Protein AF-A0A534PJV2-F1 (afdb_monomer)

Nearest PDB structures (foldseek):
  7kdt-assembly1_A  TM=3.877E-01  e=5.027E-05  Homo sapiens
  7dhg-assembly1_C  TM=4.113E-01  e=2.286E-04  Homo sapiens
  4wnd-assembly1_A  TM=5.086E-01  e=7.412E-03  Homo sapiens
  5zyq-assembly1_A  TM=5.079E-01  e=8.044E-03  Homo sapiens
  4hnw-assembly1_A  TM=2.567E-01  e=1.249E-01  Saccharomyces cerevisiae S288C

Foldseek 3Di:
DAAEEEFEFPVCVVQSVLLCVLLPVSHYDDCVVQDDPPDPSVVSLLVRLVVYAEYEYEDDPRLVVDPVSVSSVVSNVVCCVPPVRHAYEYEYADPDDDPPVNVPHHYDDCVVGSVRVNVVVVVCRVPSVDPDVVNVVLLQVLDFPPVVLLVVLLVLQQDLFAQEAEEEFAPQLCLVVNVVNSCVPPVVQADELEDECVVPQDLCSRVVSLCVSLVHDDDPCCVVVVPSLCCCVPPRVVSADDPHYAYEYEALQSNADPVSAHDPSVLSVLCVLQVDRDSGHHHYYYYHHADRDHDPVSVRHYHYDYRAFADLVSLLVSLQSLLCVLPVPDGDDPVLSSLQSVLCQRRSVLSVLLSVVCSVPNSVVCSVCVPVSLVVLLVSLVVLCVVLVDDPLLLLVLLLLLLDPAADAPCCCVPQLVRDPVSVVVVVRSSQWGPPHPHTHGRNSNSVVSCVPSDDPVSNLVSLVSQLVSLLVVLVVDDPPDPVNVVSLLSNLLSCLLNLNVVSNVVSDLPSLVSLLVSLVNCVVSVVLVSLQVSLVVNCVVCPVNHDLSSLLSNLLSLLPDLPDPPSLVVSLVSLVVSCVVPVLDLSSLQSNLSSCVSVVVLVVSLVSLVSSCVSDDQLQLRSLLSNLLSCVVVVVLVSSCVSLVSSCVSPVQPLSSLQSVLSSCVSVVNNVVNVVSNVVSVVSD

Solvent-accessible surface area (backbone atoms only — not comparable to full-atom values): 36577 Å² total; per-residue (Å²): 121,43,41,35,26,58,42,56,29,83,91,48,44,76,57,52,50,53,21,40,58,73,63,32,65,74,32,46,45,40,67,95,79,69,71,61,96,90,61,64,62,66,63,55,49,53,51,48,61,69,63,27,46,32,39,36,36,46,43,30,67,60,22,76,70,31,69,66,39,49,50,56,51,49,50,54,50,49,45,30,75,74,69,61,71,45,46,63,35,39,30,41,63,56,90,54,85,66,59,78,76,61,70,74,43,56,70,43,70,42,80,70,41,44,72,54,50,33,53,55,54,52,49,57,60,79,42,77,79,58,72,44,76,63,48,53,55,58,52,58,81,56,66,57,88,50,59,71,61,39,50,48,56,53,47,31,29,66,25,87,63,19,20,24,37,36,36,35,28,54,83,56,53,44,57,72,56,47,58,53,49,34,32,64,75,75,40,60,73,44,43,76,49,71,41,56,28,83,82,39,57,45,70,70,48,50,55,49,42,51,26,59,77,68,75,46,88,81,57,69,65,41,76,72,70,64,47,56,67,59,47,38,67,73,52,49,57,77,68,55,48,83,85,40,38,25,40,31,34,40,39,52,49,60,50,35,45,100,86,59,42,66,43,67,73,58,51,49,53,52,48,63,57,52,65,65,87,59,77,57,29,48,35,36,38,39,27,26,67,51,74,74,72,60,58,71,79,54,49,69,23,41,48,78,47,66,46,40,62,44,57,53,71,44,42,30,51,44,39,53,51,54,36,47,76,74,35,80,89,56,80,79,52,69,71,59,35,52,58,48,24,62,79,35,40,25,35,55,46,47,44,52,51,40,39,57,46,20,72,75,68,36,57,74,50,39,66,78,53,43,59,76,50,48,46,57,52,48,56,52,49,52,52,50,54,60,74,64,59,69,51,75,71,45,47,54,52,51,37,36,37,38,69,47,89,64,56,40,46,72,65,49,36,39,73,63,59,74,40,58,66,69,52,51,61,52,40,69,60,65,50,56,44,23,76,70,46,86,40,54,29,44,27,65,74,45,23,67,54,42,43,71,72,68,55,45,66,68,55,48,29,51,34,25,37,50,52,10,53,40,27,46,53,54,24,76,70,39,60,84,88,40,72,67,23,58,53,29,40,49,50,12,33,25,22,16,45,44,37,61,37,51,77,68,23,62,74,69,55,87,82,50,57,68,39,52,40,52,20,40,52,51,25,52,74,61,67,36,34,69,51,29,38,56,52,32,57,48,49,44,64,75,43,50,90,72,43,57,70,64,46,51,47,53,25,21,48,30,26,35,65,48,86,89,36,74,64,37,31,52,51,14,47,56,40,31,52,55,47,38,74,75,43,75,74,44,31,66,49,28,40,52,39,13,56,28,29,43,76,72,67,38,50,72,62,14,46,54,28,21,52,53,14,45,76,54,42,62,96,64,61,32,64,35,36,33,52,46,13,52,54,29,48,75,71,66,38,55,74,70,13,48,57,29,25,50,54,17,28,76,59,37,74,63,41,61,69,40,42,51,53,40,27,50,51,29,45,78,71,66,39,51,69,58,21,50,50,50,46,50,54,34,61,68,65,104

Secondary structure (DSSP, 8-state):
---EEEE--GGGHHHHHHHHHHH-GGGEE-HHHHPPTTS-HHHHHHHHHHH-SEEEEEE-HHHHT-HHHHHHHHHHHHHHHHT---EEEEEE-SSPPPPTTTTTSEEEEGGG-HHHHHHHHHHHHHTTT---HHHHHHHHTT--S-HHHHHHHHHHHT-SS-SEEEEEESTTSSHHHHHHHHHHHT-TTPEEEEEETTT--SHHHHHHHHHHHTT----HHHHHH--HHHHIIIIIHHHS-TTTEEEEEETGGGGS-TTSPPPHHHHHHHHHHHT---SS---EEEE-SS-----HHHHTTEEEEEE-PPPHHHHHHHHHHHHHHH-TT-PPPHHHHHHHHHHHTT-HHHHHHHHHHHHHH-HHHHHH--HHHHHHHHHHHHHHHHHH---HHHHHHHHHHHH-SS-B-HHHHHHTS---HHHHHHHHTTT-B-TTSSSB-B-HHHHHHHHHHH--HHHHHHHHHHHHHHHHHHHHHS-TTSHHHHHHHHHHHHHHHHTT-HHHHHTT-TT-HHHHHHHHHHHHHTT-HHHHHHHHHHHHHHHGGGS-HHHHHHHHHHHHH-SS-HHHHHHHHHHHHHHHHH-TT-HHHHHHHHHHHHHTT-HHHHHHHHHHHHHHS-TT--HHHHHHHHHHHHTT-HHHHHHHHHHHHHH-TT-HHHHHHHHHHHHHTT-HHHHHHHHHHHHHT-

Radius of gyration: 32.18 Å; Cα contacts (8 Å, |Δi|>4): 981; chains: 1; bounding box: 74×55×90 Å

Mean predicted aligned error: 15.93 Å

pLDDT: mean 83.26, std 11.65, range [31.38, 96.25]

Structure (mmCIF, N/CA/C/O backbone):
data_AF-A0A534PJV2-F1
#
_entry.id   AF-A0A534PJV2-F1
#
loop_
_atom_site.group_PDB
_atom_site.id
_atom_site.type_symbol
_atom_site.label_atom_id
_atom_site.label_alt_id
_atom_site.label_comp_id
_atom_site.label_asym_id
_atom_site.label_entity_id
_atom_site.label_seq_id
_atom_site.pdbx_PDB_ins_code
_atom_site.Cartn_x
_atom_site.Cartn_y
_atom_site.Cartn_z
_atom_site.occupancy
_atom_site.B_iso_or_equiv
_atom_site.auth_seq_id
_atom_site.auth_comp_id
_atom_site.auth_asym_id
_atom_site.auth_atom_id
_atom_site.pdbx_PDB_model_num
ATOM 1 N N . MET A 1 1 ? -17.372 -4.071 -41.770 1.00 61.38 1 MET A N 1
ATOM 2 C CA . MET A 1 1 ? -18.146 -3.404 -40.702 1.00 61.38 1 MET A CA 1
ATOM 3 C C . MET A 1 1 ? -17.750 -1.943 -40.733 1.00 61.38 1 MET A C 1
ATOM 5 O O . MET A 1 1 ? -16.566 -1.686 -40.922 1.00 61.38 1 MET A O 1
ATOM 9 N N . LYS A 1 2 ? -18.709 -1.020 -40.642 1.00 81.25 2 LYS A N 1
ATOM 10 C CA . LYS A 1 2 ? -18.419 0.414 -40.734 1.00 81.25 2 LYS A CA 1
ATOM 11 C C . LYS A 1 2 ? -17.615 0.874 -39.526 1.00 81.25 2 LYS A C 1
ATOM 13 O O . LYS A 1 2 ? -17.836 0.403 -38.414 1.00 81.25 2 LYS A O 1
ATOM 18 N N . THR A 1 3 ? -16.677 1.776 -39.766 1.00 84.00 3 THR A N 1
ATOM 19 C CA . THR A 1 3 ? -15.704 2.223 -38.767 1.00 84.00 3 THR A CA 1
ATOM 20 C C . THR A 1 3 ? -15.980 3.654 -38.327 1.00 84.00 3 THR A C 1
ATOM 22 O O . THR A 1 3 ? -15.858 3.952 -37.136 1.00 84.00 3 THR A O 1
ATOM 25 N N . PHE A 1 4 ? -16.377 4.511 -39.271 1.00 90.81 4 PHE A N 1
ATOM 26 C CA . PHE A 1 4 ? -16.576 5.940 -39.066 1.00 90.81 4 PHE A CA 1
ATOM 27 C C . PHE A 1 4 ? -18.051 6.306 -39.193 1.00 90.81 4 PHE A C 1
ATOM 29 O O . PHE A 1 4 ? -18.684 5.940 -40.180 1.00 90.81 4 PHE A O 1
ATOM 36 N N . PHE A 1 5 ? -18.575 7.069 -38.242 1.00 93.75 5 PHE A N 1
ATOM 37 C CA . PHE A 1 5 ? -19.817 7.821 -38.401 1.00 93.75 5 PHE A CA 1
ATOM 38 C C . PHE A 1 5 ? -19.461 9.267 -38.702 1.00 93.75 5 PHE A C 1
ATOM 40 O O . PHE A 1 5 ? -18.677 9.863 -37.963 1.00 93.75 5 PHE A O 1
ATOM 47 N N . ILE A 1 6 ? -19.992 9.811 -39.792 1.00 92.81 6 ILE A N 1
ATOM 48 C CA . ILE A 1 6 ? -19.658 11.151 -40.263 1.00 92.81 6 ILE A CA 1
ATOM 49 C C . ILE A 1 6 ? -20.857 12.069 -40.042 1.00 92.81 6 ILE A C 1
ATOM 51 O O . ILE A 1 6 ? -21.883 11.911 -40.693 1.00 92.81 6 ILE A O 1
ATOM 55 N N . SER A 1 7 ? -20.689 13.025 -39.129 1.00 92.81 7 SER A N 1
ATOM 56 C CA . SER A 1 7 ? -21.668 14.060 -38.805 1.00 92.81 7 SER A CA 1
ATOM 57 C C . SER A 1 7 ? -21.226 15.410 -39.372 1.00 92.81 7 SER A C 1
ATOM 59 O O . SER A 1 7 ? -20.096 15.868 -39.143 1.00 92.81 7 SER A O 1
ATOM 61 N N . HIS A 1 8 ? -22.104 16.062 -40.131 1.00 91.06 8 HIS A N 1
ATOM 62 C CA . HIS A 1 8 ? -21.821 17.329 -40.808 1.00 91.06 8 HIS A CA 1
ATOM 63 C C . HIS A 1 8 ? -23.102 18.097 -41.154 1.00 91.06 8 HIS A C 1
ATOM 65 O O . HIS A 1 8 ? -24.208 17.567 -41.154 1.00 91.06 8 HIS A O 1
ATOM 71 N N . SER A 1 9 ? -22.954 19.381 -41.487 1.00 88.81 9 SER A N 1
ATOM 72 C CA . SER A 1 9 ? -24.036 20.145 -42.116 1.00 88.81 9 SER A CA 1
ATOM 73 C C . SER A 1 9 ? -24.098 19.854 -43.613 1.00 88.81 9 SER A C 1
ATOM 75 O O . SER A 1 9 ? -23.059 19.790 -44.270 1.00 88.81 9 SER A O 1
ATOM 77 N N . SER A 1 10 ? -25.301 19.815 -44.194 1.00 80.94 10 SER A N 1
ATOM 78 C CA . SER A 1 10 ? -25.513 19.643 -45.641 1.00 80.94 10 SER A CA 1
ATOM 79 C C . SER A 1 10 ? -24.775 20.677 -46.508 1.00 80.94 10 SER A C 1
ATOM 81 O O . SER A 1 10 ? -24.438 20.414 -47.663 1.00 80.94 10 SER A O 1
ATOM 83 N N . ARG A 1 11 ? -24.439 21.848 -45.945 1.00 81.69 11 ARG A N 1
ATOM 84 C CA . ARG A 1 11 ? -23.603 22.878 -46.592 1.00 81.69 11 ARG A CA 1
ATOM 85 C C . ARG A 1 11 ? -22.142 22.458 -46.776 1.00 81.69 11 ARG A C 1
ATOM 87 O O . ARG A 1 11 ? -21.439 23.047 -47.591 1.00 81.69 11 ARG A O 1
ATOM 94 N N . ASN A 1 12 ? -21.683 21.437 -46.057 1.00 84.25 12 ASN A N 1
ATOM 95 C CA . ASN A 1 12 ? -20.322 20.907 -46.123 1.00 84.25 12 ASN A CA 1
ATOM 96 C C . ASN A 1 12 ? -20.215 19.624 -46.974 1.00 84.25 12 ASN A C 1
ATOM 98 O O . ASN A 1 12 ? -19.116 19.083 -47.108 1.00 84.25 12 ASN A O 1
ATOM 102 N N . ASN A 1 13 ? -21.312 19.188 -47.613 1.00 80.56 13 ASN A N 1
ATOM 103 C CA . ASN A 1 13 ? -21.387 17.965 -48.423 1.00 80.56 13 ASN A CA 1
ATOM 104 C C . ASN A 1 13 ? -20.223 17.767 -49.414 1.00 80.56 13 ASN A C 1
ATOM 106 O O . ASN A 1 13 ? -19.672 16.671 -49.422 1.00 80.56 13 ASN A O 1
ATOM 110 N N . PRO A 1 14 ? -19.788 18.765 -50.215 1.00 86.88 14 PRO A N 1
ATOM 111 C CA . PRO A 1 14 ? -18.739 18.530 -51.212 1.00 86.88 14 PRO A CA 1
ATOM 112 C C . PRO A 1 14 ? -17.407 18.059 -50.611 1.00 86.88 14 PRO A C 1
ATOM 114 O O . PRO A 1 14 ? -16.769 17.161 -51.151 1.00 86.88 14 PRO A O 1
ATOM 117 N N . LEU A 1 15 ? -16.999 18.635 -49.474 1.00 88.06 15 LEU A N 1
ATOM 118 C CA . LEU A 1 15 ? -15.766 18.247 -48.783 1.00 88.06 15 LEU A CA 1
ATOM 119 C C . LEU A 1 15 ? -15.932 16.900 -48.074 1.00 88.06 15 LEU A C 1
ATOM 121 O O . LEU A 1 15 ? -15.038 16.061 -48.121 1.00 88.06 15 LEU A O 1
ATOM 125 N N . VAL A 1 16 ? -17.073 16.707 -47.415 1.00 89.75 16 VAL A N 1
ATOM 126 C CA . VAL A 1 16 ? -17.354 15.510 -46.618 1.00 89.75 16 VAL A CA 1
ATOM 127 C C . VAL A 1 16 ? -17.449 14.266 -47.498 1.00 89.75 16 VAL A C 1
ATOM 129 O O . VAL A 1 16 ? -16.846 13.247 -47.170 1.00 89.75 16 VAL A O 1
ATOM 132 N N . ILE A 1 17 ? -18.127 14.367 -48.643 1.00 89.00 17 ILE A N 1
ATOM 133 C CA . ILE A 1 17 ? -18.233 13.280 -49.623 1.00 89.00 17 ILE A CA 1
ATOM 134 C C . ILE A 1 17 ? -16.848 12.928 -50.169 1.00 89.00 17 ILE A C 1
ATOM 136 O O . ILE A 1 17 ? -16.489 11.756 -50.165 1.00 89.00 17 ILE A O 1
ATOM 140 N N . ALA A 1 18 ? -16.027 13.922 -50.530 1.00 90.75 18 ALA A N 1
ATOM 141 C CA . ALA A 1 18 ? -14.665 13.673 -51.004 1.00 90.75 18 ALA A CA 1
ATOM 142 C C . ALA A 1 18 ? -13.797 12.948 -49.956 1.00 90.75 18 ALA A C 1
ATOM 144 O O . ALA A 1 18 ? -13.049 12.035 -50.293 1.00 90.75 18 ALA A O 1
ATOM 145 N N . VAL A 1 19 ? -13.907 13.309 -48.670 1.00 91.19 19 VAL A N 1
ATOM 146 C CA . VAL A 1 19 ? -13.209 12.596 -47.581 1.00 91.19 19 VAL A CA 1
ATOM 147 C C . VAL A 1 19 ? -13.724 11.163 -47.437 1.00 91.19 19 VAL A C 1
ATOM 149 O O . VAL A 1 19 ? -12.928 10.233 -47.310 1.00 91.19 19 VAL A O 1
ATOM 152 N N . ALA A 1 20 ? -15.043 10.976 -47.451 1.00 89.12 20 ALA A N 1
ATOM 153 C CA . ALA A 1 20 ? -15.667 9.672 -47.271 1.00 89.12 20 ALA A CA 1
ATOM 154 C C . ALA A 1 20 ? -15.368 8.715 -48.444 1.00 89.12 20 ALA A C 1
ATOM 156 O O . ALA A 1 20 ? -15.167 7.523 -48.226 1.00 89.12 20 ALA A O 1
ATOM 157 N N . GLU A 1 21 ? -15.260 9.227 -49.673 1.00 90.75 21 GLU A N 1
ATOM 158 C CA . GLU A 1 21 ? -14.825 8.459 -50.846 1.00 90.75 21 GLU A CA 1
ATOM 159 C C . GLU A 1 21 ? -13.376 7.973 -50.709 1.00 90.75 21 GLU A C 1
ATOM 161 O O . GLU A 1 21 ? -13.095 6.813 -51.003 1.00 90.75 21 GLU A O 1
ATOM 166 N N . ILE A 1 22 ? -12.468 8.812 -50.192 1.00 91.19 22 ILE A N 1
ATOM 167 C CA . ILE A 1 22 ? -11.063 8.434 -49.950 1.00 91.19 22 ILE A CA 1
ATOM 168 C C . ILE A 1 22 ? -10.949 7.377 -48.836 1.00 91.19 22 ILE A C 1
ATOM 170 O O . ILE A 1 22 ? -10.103 6.487 -48.915 1.00 91.19 22 ILE A O 1
ATOM 174 N N . LEU A 1 23 ? -11.791 7.455 -47.800 1.00 85.88 23 LEU A N 1
ATOM 175 C CA . LEU A 1 23 ? -11.842 6.456 -46.721 1.00 85.88 23 LEU A CA 1
ATOM 176 C C . LEU A 1 23 ? -12.472 5.120 -47.159 1.00 85.88 23 LEU A C 1
ATOM 178 O O . LEU A 1 23 ? -12.208 4.089 -46.531 1.00 85.88 23 LEU A O 1
ATOM 182 N N . GLY A 1 24 ? -13.269 5.140 -48.229 1.00 86.62 24 GLY A N 1
ATOM 183 C CA . GLY A 1 24 ? -14.034 4.014 -48.761 1.00 86.62 24 GLY A CA 1
ATOM 184 C C . GLY A 1 24 ? -15.468 3.978 -48.224 1.00 86.62 24 GLY A C 1
ATOM 185 O O . GLY A 1 24 ? -15.694 4.023 -47.012 1.00 86.62 24 GLY A O 1
ATOM 186 N N . GLN A 1 25 ? -16.452 3.835 -49.119 1.00 81.38 25 GLN A N 1
ATOM 187 C CA . GLN A 1 25 ? -17.880 3.892 -48.768 1.00 81.38 25 GLN A CA 1
ATOM 188 C C . GLN A 1 25 ? -18.282 2.809 -47.756 1.00 81.38 25 GLN A C 1
ATOM 190 O O . GLN A 1 25 ? -19.048 3.057 -46.826 1.00 81.38 25 GLN A O 1
ATOM 195 N N . GLU A 1 26 ? -17.683 1.623 -47.857 1.00 81.50 26 GLU A N 1
ATOM 196 C CA . GLU A 1 26 ? -17.914 0.501 -46.933 1.00 81.50 26 GLU A CA 1
ATOM 197 C C . GLU A 1 26 ? -17.430 0.764 -45.493 1.00 81.50 26 GLU A C 1
ATOM 199 O O . GLU A 1 26 ? -17.813 0.040 -44.567 1.00 81.50 26 GLU A O 1
ATOM 204 N N . GLN A 1 27 ? -16.586 1.780 -45.281 1.00 82.81 27 GLN A N 1
ATOM 205 C CA . GLN A 1 27 ? -16.035 2.149 -43.973 1.00 82.81 27 GLN A CA 1
ATOM 206 C C . GLN A 1 27 ? -16.822 3.264 -43.281 1.00 82.81 27 GLN A C 1
ATOM 208 O O . GLN A 1 27 ? -16.647 3.460 -42.073 1.00 82.81 27 GLN A O 1
ATOM 213 N N . CYS A 1 28 ? -17.690 3.967 -44.008 1.00 88.75 28 CYS A N 1
ATOM 214 C CA . CYS A 1 28 ? -18.326 5.192 -43.549 1.00 88.75 28 CYS A CA 1
ATOM 215 C C . CYS A 1 28 ? -19.843 5.035 -43.442 1.00 88.75 28 CYS A C 1
ATOM 217 O O . CYS A 1 28 ? -20.533 4.524 -44.326 1.00 88.75 28 CYS A O 1
ATOM 219 N N . TRP A 1 29 ? -20.376 5.495 -42.323 1.00 90.69 29 TRP A N 1
ATOM 220 C CA . TRP A 1 29 ? -21.789 5.759 -42.146 1.00 90.69 29 TRP A CA 1
ATOM 221 C C . TRP A 1 29 ? -22.016 7.246 -42.429 1.00 90.69 29 TRP A C 1
ATOM 223 O O . TRP A 1 29 ? -21.438 8.094 -41.747 1.00 90.69 29 TRP A O 1
ATOM 233 N N . LEU A 1 30 ? -22.791 7.532 -43.477 1.00 84.75 30 LEU A N 1
ATOM 234 C CA . LEU A 1 30 ? -23.125 8.872 -43.956 1.00 84.75 30 LEU A CA 1
ATOM 235 C C . LEU A 1 30 ? -24.618 8.895 -44.293 1.00 84.75 30 LEU A C 1
ATOM 237 O O . LEU A 1 30 ? -25.106 8.002 -44.990 1.00 84.75 30 LEU A O 1
ATOM 241 N N . ASP A 1 31 ? -25.323 9.920 -43.828 1.00 72.88 31 ASP A N 1
ATOM 242 C CA . ASP A 1 31 ? -26.763 10.111 -44.027 1.00 72.88 31 ASP A CA 1
ATOM 243 C C . ASP A 1 31 ? -27.189 9.977 -45.502 1.00 72.88 31 ASP A C 1
ATOM 245 O O . ASP A 1 31 ? -28.129 9.249 -45.822 1.00 72.88 31 ASP A O 1
ATOM 249 N N . ALA A 1 32 ? -26.428 10.589 -46.413 1.00 72.38 32 ALA A N 1
ATOM 250 C CA . ALA A 1 32 ? -26.660 10.583 -47.855 1.00 72.38 32 ALA A CA 1
ATOM 251 C C . ALA A 1 32 ? -26.535 9.197 -48.515 1.00 72.38 32 ALA A C 1
ATOM 253 O O . ALA A 1 32 ? -26.973 9.028 -49.654 1.00 72.38 32 ALA A O 1
ATOM 254 N N . TRP A 1 33 ? -25.919 8.222 -47.842 1.00 78.62 33 TRP A N 1
ATOM 255 C CA . TRP A 1 33 ? -25.713 6.864 -48.360 1.00 78.62 33 TRP A CA 1
ATOM 256 C C . TRP A 1 33 ? -26.630 5.834 -47.699 1.00 78.62 33 TRP A C 1
ATOM 258 O O . TRP A 1 33 ? -26.992 4.842 -48.331 1.00 78.62 33 TRP A O 1
ATOM 268 N N . GLU A 1 34 ? -27.025 6.073 -46.448 1.00 74.31 34 GLU A N 1
ATOM 269 C CA . GLU A 1 34 ? -27.692 5.070 -45.616 1.00 74.31 34 GLU A CA 1
ATOM 270 C C . GLU A 1 34 ? -29.196 5.269 -45.476 1.00 74.31 34 GLU A C 1
ATOM 272 O O . GLU A 1 34 ? -29.921 4.284 -45.346 1.00 74.31 34 GLU A O 1
ATOM 277 N N . LEU A 1 35 ? -29.683 6.511 -45.517 1.00 68.31 35 LEU A N 1
ATOM 278 C CA . LEU A 1 35 ? -31.096 6.790 -45.285 1.00 68.31 35 LEU A CA 1
ATOM 279 C C . LEU A 1 35 ? -31.933 6.470 -46.529 1.00 68.31 35 LEU A C 1
ATOM 281 O O . LEU A 1 35 ? -31.726 7.035 -47.607 1.00 68.31 35 LEU A O 1
ATOM 285 N N . ARG A 1 36 ? -32.933 5.591 -46.377 1.00 64.94 36 ARG A N 1
ATOM 286 C CA . ARG A 1 36 ? -33.935 5.302 -47.416 1.00 64.94 36 ARG A CA 1
ATOM 287 C C . ARG A 1 36 ? -35.266 5.975 -47.090 1.00 64.94 36 ARG A C 1
ATOM 289 O O . ARG A 1 36 ? -35.666 6.102 -45.935 1.00 64.94 36 ARG A O 1
ATOM 296 N N . GLY A 1 37 ? -35.986 6.410 -48.124 1.00 46.97 37 GLY A N 1
ATOM 297 C CA . GLY A 1 37 ? -37.289 7.055 -47.950 1.00 46.97 37 GLY A CA 1
ATOM 298 C C . GLY A 1 37 ? -38.304 6.122 -47.278 1.00 46.97 37 GLY A C 1
ATOM 299 O O . GLY A 1 37 ? -38.608 5.062 -47.819 1.00 46.97 37 GLY A O 1
ATOM 300 N N . GLY A 1 38 ? -38.843 6.536 -46.125 1.00 46.53 38 GLY A N 1
ATOM 301 C CA . GLY A 1 38 ? -39.871 5.802 -45.372 1.00 46.53 38 GLY A CA 1
ATOM 302 C C . GLY A 1 38 ? -39.419 5.209 -44.031 1.00 46.53 38 GLY A C 1
ATOM 303 O O . GLY A 1 38 ? -40.244 4.613 -43.342 1.00 46.53 38 GLY A O 1
ATOM 304 N N . GLU A 1 39 ? -38.152 5.371 -43.644 1.00 60.88 39 GLU A N 1
ATOM 305 C CA . GLU A 1 39 ? -37.613 4.882 -42.366 1.00 60.88 39 GLU A CA 1
ATOM 306 C C . GLU A 1 39 ? -37.765 5.902 -41.219 1.00 60.88 39 GLU A C 1
ATOM 308 O O . GLU A 1 39 ? -37.860 7.111 -41.438 1.00 60.88 39 GLU A O 1
ATOM 313 N N . ASP A 1 40 ? -37.780 5.410 -39.975 1.00 63.72 40 ASP A N 1
ATOM 314 C CA . ASP A 1 40 ? -37.713 6.248 -38.770 1.00 63.72 40 ASP A CA 1
ATOM 315 C C . ASP A 1 40 ? -36.280 6.774 -38.611 1.00 63.72 40 ASP A C 1
ATOM 317 O O . ASP A 1 40 ? -35.402 6.091 -38.081 1.00 63.72 40 ASP A O 1
ATOM 321 N N . ILE A 1 41 ? -36.055 7.979 -39.136 1.00 61.09 41 ILE A N 1
ATOM 322 C CA . ILE A 1 41 ? -34.733 8.596 -39.305 1.00 61.09 41 ILE A CA 1
ATOM 323 C C . ILE A 1 41 ? -33.934 8.612 -37.993 1.00 61.09 41 ILE A C 1
ATOM 325 O O . ILE A 1 41 ? -32.746 8.300 -38.007 1.00 61.09 41 ILE A O 1
ATOM 329 N N . LEU A 1 42 ? -34.581 8.892 -36.855 1.00 58.22 42 LEU A N 1
ATOM 330 C CA . LEU A 1 42 ? -33.910 8.937 -35.550 1.00 58.22 42 LEU A CA 1
ATOM 331 C C . LEU A 1 42 ? -33.387 7.560 -35.131 1.00 58.22 42 LEU A C 1
ATOM 333 O O . LEU A 1 42 ? -32.240 7.437 -34.717 1.00 58.22 42 LEU A O 1
ATOM 337 N N . LYS A 1 43 ? -34.177 6.497 -35.326 1.00 65.88 43 LYS A N 1
ATOM 338 C CA . LYS A 1 43 ? -33.738 5.131 -34.998 1.00 65.88 43 LYS A CA 1
ATOM 339 C C . LYS A 1 43 ? -32.595 4.647 -35.884 1.00 65.88 43 LYS A C 1
ATOM 341 O O . LYS A 1 43 ? -31.754 3.877 -35.424 1.00 65.88 43 LYS A O 1
ATOM 346 N N . VAL A 1 44 ? -32.581 5.055 -37.153 1.00 69.38 44 VAL A N 1
ATOM 347 C CA . VAL A 1 44 ? -31.528 4.669 -38.103 1.00 69.38 44 VAL A CA 1
ATOM 348 C C . VAL A 1 44 ? -30.218 5.391 -37.783 1.00 69.38 44 VAL A C 1
ATOM 350 O O . VAL A 1 44 ? -29.164 4.756 -37.790 1.00 69.38 44 VAL A O 1
ATOM 353 N N . ILE A 1 45 ? -30.288 6.677 -37.426 1.00 71.62 45 ILE A N 1
ATOM 354 C CA . ILE A 1 45 ? -29.145 7.457 -36.930 1.00 71.62 45 ILE A CA 1
ATOM 355 C C . ILE A 1 45 ? -28.606 6.851 -35.629 1.00 71.62 45 ILE A C 1
ATOM 357 O O . ILE A 1 45 ? -27.414 6.557 -35.555 1.00 71.62 45 ILE A O 1
ATOM 361 N N . ASP A 1 46 ? -29.478 6.561 -34.657 1.00 71.06 46 ASP A N 1
ATOM 362 C CA . ASP A 1 46 ? -29.091 5.961 -33.374 1.00 71.06 46 ASP A CA 1
ATOM 363 C C . ASP A 1 46 ? -28.338 4.638 -33.562 1.00 71.06 46 ASP A C 1
ATOM 365 O O . ASP A 1 46 ? -27.271 4.405 -32.984 1.00 71.06 46 ASP A O 1
ATOM 369 N N . ALA A 1 47 ? -28.880 3.764 -34.412 1.00 77.25 47 ALA A N 1
ATOM 370 C CA . ALA A 1 47 ? -28.247 2.497 -34.751 1.00 77.25 47 ALA A CA 1
ATOM 371 C C . ALA A 1 47 ? -26.908 2.704 -35.480 1.00 77.25 47 ALA A C 1
ATOM 373 O O . ALA A 1 47 ? -25.959 1.956 -35.241 1.00 77.25 47 ALA A O 1
ATOM 374 N N . GLY A 1 48 ? -26.813 3.725 -36.336 1.00 82.00 48 GLY A N 1
ATOM 375 C CA . GLY A 1 48 ? -25.588 4.113 -37.030 1.00 82.00 48 GLY A CA 1
ATOM 376 C C . GLY A 1 48 ? -24.484 4.560 -36.073 1.00 82.00 48 GLY A C 1
ATOM 377 O O . GLY A 1 48 ? -23.356 4.070 -36.172 1.00 82.00 48 GLY A O 1
ATOM 378 N N . VAL A 1 49 ? -24.803 5.436 -35.115 1.00 82.25 49 VAL A N 1
ATOM 379 C CA . VAL A 1 49 ? -23.848 5.926 -34.107 1.00 82.25 49 VAL A CA 1
ATOM 380 C C . VAL A 1 49 ? -23.385 4.792 -33.194 1.00 82.25 49 VAL A C 1
ATOM 382 O O . VAL A 1 49 ? -22.201 4.733 -32.866 1.00 82.25 49 VAL A O 1
ATOM 385 N N . GLU A 1 50 ? -24.267 3.869 -32.797 1.00 81.56 50 GLU A N 1
ATOM 386 C CA . GLU A 1 50 ? -23.914 2.691 -31.983 1.00 81.56 50 GLU A CA 1
ATOM 387 C C . GLU A 1 50 ? -23.049 1.668 -32.749 1.00 81.56 50 GLU A C 1
ATOM 389 O O . GLU A 1 50 ? -22.191 1.010 -32.157 1.00 81.56 50 GLU A O 1
ATOM 394 N N . ALA A 1 51 ? -23.214 1.553 -34.070 1.00 80.62 51 ALA A N 1
ATOM 395 C CA . ALA A 1 51 ? -22.539 0.540 -34.885 1.00 80.62 51 ALA A CA 1
ATOM 396 C C . ALA A 1 51 ? -21.061 0.837 -35.205 1.00 80.62 51 ALA A C 1
ATOM 398 O O . ALA A 1 51 ? -20.346 -0.063 -35.655 1.00 80.62 51 ALA A O 1
ATOM 399 N N . VAL A 1 52 ? -20.593 2.071 -34.994 1.00 83.81 52 VAL A N 1
ATOM 400 C CA . VAL A 1 52 ? -19.231 2.511 -35.345 1.00 83.81 52 VAL A CA 1
ATOM 401 C C . VAL A 1 52 ? -18.314 2.649 -34.123 1.00 83.81 52 VAL A C 1
ATOM 403 O O . VAL A 1 52 ? -18.778 2.703 -32.982 1.00 83.81 52 VAL A O 1
ATOM 406 N N . LYS A 1 53 ? -16.998 2.752 -34.364 1.00 83.94 53 LYS A N 1
ATOM 407 C CA . LYS A 1 53 ? -15.974 2.991 -33.324 1.00 83.94 53 LYS A CA 1
ATOM 408 C C . LYS A 1 53 ? -15.481 4.437 -33.273 1.00 83.94 53 LYS A C 1
ATOM 410 O O . LYS A 1 53 ? -15.031 4.896 -32.223 1.00 83.94 53 LYS A O 1
ATOM 415 N N . VAL A 1 54 ? -15.542 5.149 -34.396 1.00 88.38 54 VAL A N 1
ATOM 416 C CA . VAL A 1 54 ? -15.063 6.528 -34.515 1.00 88.38 54 VAL A CA 1
ATOM 417 C C . VAL A 1 54 ? -16.213 7.414 -34.976 1.00 88.38 54 VAL A C 1
ATOM 419 O O . VAL A 1 54 ? -16.804 7.179 -36.024 1.00 88.38 54 VAL A O 1
ATOM 422 N N . PHE A 1 55 ? -16.520 8.442 -34.197 1.00 92.62 55 PHE A N 1
ATOM 423 C CA . PHE A 1 55 ? -17.468 9.489 -34.544 1.00 92.62 55 PHE A CA 1
ATOM 424 C C . PHE A 1 55 ? -16.695 10.727 -34.999 1.00 92.62 55 PHE A C 1
ATOM 426 O O . PHE A 1 55 ? -15.885 11.274 -34.250 1.00 92.62 55 PHE A O 1
ATOM 433 N N . VAL A 1 56 ? -16.930 11.166 -36.228 1.00 93.81 56 VAL A N 1
ATOM 434 C CA . VAL A 1 56 ? -16.245 12.296 -36.853 1.00 93.81 56 VAL A CA 1
ATOM 435 C C . VAL A 1 56 ? -17.243 13.428 -37.026 1.00 93.81 56 VAL A C 1
ATOM 437 O O . VAL A 1 56 ? -18.252 13.248 -37.699 1.00 93.81 56 VAL A O 1
ATOM 440 N N . ILE A 1 57 ? -16.952 14.598 -36.458 1.00 94.25 57 ILE A N 1
ATOM 441 C CA . ILE A 1 57 ? -17.770 15.799 -36.644 1.00 94.25 57 ILE A CA 1
ATOM 442 C C . ILE A 1 57 ? -17.029 16.860 -37.448 1.00 94.25 57 ILE A C 1
ATOM 444 O O . ILE A 1 57 ? -15.965 17.330 -37.047 1.00 94.25 57 ILE A O 1
ATOM 448 N N . PHE A 1 58 ? -17.619 17.287 -38.560 1.00 93.88 58 PHE A N 1
ATOM 449 C CA . PHE A 1 58 ? -17.147 18.428 -39.339 1.00 93.88 58 PHE A CA 1
ATOM 450 C C . PHE A 1 58 ? -17.741 19.716 -38.767 1.00 93.88 58 PHE A C 1
ATOM 452 O O . PHE A 1 58 ? -18.898 20.052 -39.009 1.00 93.88 58 PHE A O 1
ATOM 459 N N . TRP A 1 59 ? -16.944 20.430 -37.973 1.00 94.12 59 TRP A N 1
ATOM 460 C CA . TRP A 1 59 ? -17.389 21.600 -37.226 1.00 94.12 59 TRP A CA 1
ATOM 461 C C . TRP A 1 59 ? -17.234 22.892 -38.029 1.00 94.12 59 TRP A C 1
ATOM 463 O O . TRP A 1 59 ? -16.128 23.273 -38.429 1.00 94.12 59 TRP A O 1
ATOM 473 N N . SER A 1 60 ? -18.358 23.581 -38.208 1.00 92.94 60 SER A N 1
ATOM 474 C CA . SER A 1 60 ? -18.505 24.866 -38.890 1.00 92.94 60 SER A CA 1
ATOM 475 C C . SER A 1 60 ? -19.628 25.687 -38.245 1.00 92.94 60 SER A C 1
ATOM 477 O O . SER A 1 60 ? -20.378 25.177 -37.404 1.00 92.94 60 SER A O 1
ATOM 479 N N . ALA A 1 61 ? -19.783 26.948 -38.653 1.00 91.06 61 ALA A N 1
ATOM 480 C CA . ALA A 1 61 ? -20.906 27.790 -38.234 1.00 91.06 61 ALA A CA 1
ATOM 481 C C . ALA A 1 61 ? -22.258 27.132 -38.564 1.00 91.06 61 ALA A C 1
ATOM 483 O O . ALA A 1 61 ? -23.178 27.161 -37.746 1.00 91.06 61 ALA A O 1
ATOM 484 N N . ASP A 1 62 ? -22.342 26.478 -39.725 1.00 89.44 62 ASP A N 1
ATOM 485 C CA . ASP A 1 62 ? -23.539 25.774 -40.182 1.00 89.44 62 ASP A CA 1
ATOM 486 C C . ASP A 1 62 ? -23.778 24.467 -39.415 1.00 89.44 62 ASP A C 1
ATOM 488 O O . ASP A 1 62 ? -24.923 24.128 -39.125 1.00 89.44 62 ASP A O 1
ATOM 492 N N . ALA A 1 63 ? -22.718 23.730 -39.065 1.00 88.38 63 ALA A N 1
ATOM 493 C CA . ALA A 1 63 ? -22.829 22.513 -38.258 1.00 88.38 63 ALA A CA 1
ATOM 494 C C . ALA A 1 63 ? -23.327 22.831 -36.843 1.00 88.38 63 ALA A C 1
ATOM 496 O O . ALA A 1 63 ? -24.227 22.167 -36.340 1.00 88.38 63 ALA A O 1
ATOM 497 N N . LYS A 1 64 ? -22.821 23.915 -36.241 1.00 88.94 64 LYS A N 1
ATOM 498 C CA . LYS A 1 64 ? -23.274 24.409 -34.934 1.00 88.94 64 LYS A CA 1
ATOM 499 C C . LYS A 1 64 ? -24.758 24.797 -34.921 1.00 88.94 64 LYS A C 1
ATOM 501 O O . LYS A 1 64 ? -25.396 24.703 -33.878 1.00 88.94 64 LYS A O 1
ATOM 506 N N . ALA A 1 65 ? -25.285 25.282 -36.043 1.00 83.94 65 ALA A N 1
ATOM 507 C CA . ALA A 1 65 ? -26.678 25.704 -36.168 1.00 83.94 65 ALA A CA 1
ATOM 508 C C . ALA A 1 65 ? -27.634 24.562 -36.568 1.00 83.94 65 ALA A C 1
ATOM 510 O O . ALA A 1 65 ? -28.843 24.787 -36.624 1.00 83.94 65 ALA A O 1
ATOM 511 N N . SER A 1 66 ? -27.120 23.363 -36.864 1.00 83.75 66 SER A N 1
ATOM 512 C CA . SER A 1 66 ? -27.914 22.223 -37.328 1.00 83.75 66 SER A CA 1
ATOM 513 C C . SER A 1 66 ? -28.456 21.401 -36.149 1.00 83.75 66 SER A C 1
ATOM 515 O O . SER A 1 66 ? -27.658 20.815 -35.415 1.00 83.75 66 SER A O 1
ATOM 517 N N . PRO A 1 67 ? -29.790 21.277 -35.985 1.00 71.69 67 PRO A N 1
ATOM 518 C CA . PRO A 1 67 ? -30.379 20.445 -34.932 1.00 71.69 67 PRO A CA 1
ATOM 519 C C . PRO A 1 67 ? -29.993 18.964 -35.041 1.00 71.69 67 PRO A C 1
ATOM 521 O O . PRO A 1 67 ? -29.846 18.290 -34.031 1.00 71.69 67 PRO A O 1
ATOM 524 N N . TRP A 1 68 ? -29.794 18.470 -36.265 1.00 76.00 68 TRP A N 1
ATOM 525 C CA . TRP A 1 68 ? -29.406 17.080 -36.518 1.00 76.00 68 TRP A CA 1
ATOM 526 C C . TRP A 1 68 ? -27.971 16.788 -36.075 1.00 76.00 68 TRP A C 1
ATOM 528 O O . TRP A 1 68 ? -27.721 15.775 -35.434 1.00 76.00 68 TRP A O 1
ATOM 538 N N . VAL A 1 69 ? -27.048 17.717 -36.339 1.00 82.56 69 VAL A N 1
ATOM 539 C CA . VAL A 1 69 ? -25.654 17.594 -35.885 1.00 82.56 69 VAL A CA 1
ATOM 540 C C . VAL A 1 69 ? -25.576 17.667 -34.359 1.00 82.56 69 VAL A C 1
ATOM 542 O O . VAL A 1 69 ? -24.770 16.962 -33.757 1.00 82.56 69 VAL A O 1
ATOM 545 N N . ASP A 1 70 ? -26.405 18.501 -33.721 1.00 79.12 70 ASP A N 1
ATOM 546 C CA . ASP A 1 70 ? -26.461 18.599 -32.257 1.00 79.12 70 ASP A CA 1
ATOM 547 C C . ASP A 1 70 ? -26.958 17.293 -31.612 1.00 79.12 70 ASP A C 1
ATOM 549 O O . ASP A 1 70 ? -26.355 16.828 -30.643 1.00 79.12 70 ASP A O 1
ATOM 553 N N . GLU A 1 71 ? -27.982 16.655 -32.189 1.00 72.19 71 GLU A N 1
ATOM 554 C CA . GLU A 1 71 ? -28.505 15.364 -31.718 1.00 72.19 71 GLU A CA 1
ATOM 555 C C . GLU A 1 71 ? -27.459 14.242 -31.857 1.00 72.19 71 GLU A C 1
ATOM 557 O O . GLU A 1 71 ? -27.119 13.572 -30.876 1.00 72.19 71 GLU A O 1
ATOM 562 N N . GLU A 1 72 ? -26.862 14.094 -33.045 1.00 84.00 72 GLU A N 1
ATOM 563 C CA . GLU A 1 72 ? -25.821 13.093 -33.324 1.00 84.00 72 GLU A CA 1
ATOM 564 C C . GLU A 1 72 ? -24.600 13.268 -32.403 1.00 84.00 72 GLU A C 1
ATOM 566 O O . GLU A 1 72 ? -24.093 12.313 -31.800 1.00 84.00 72 GLU A O 1
ATOM 571 N N . LEU A 1 73 ? -24.136 14.512 -32.240 1.00 86.38 73 LEU A N 1
ATOM 572 C CA . LEU A 1 73 ? -23.019 14.853 -31.362 1.00 86.38 73 LEU A CA 1
ATOM 573 C C . LEU A 1 73 ? -23.364 14.615 -29.885 1.00 86.38 73 LEU A C 1
ATOM 575 O O . LEU A 1 73 ? -22.510 14.170 -29.108 1.00 86.38 73 LEU A O 1
ATOM 579 N N . GLY A 1 74 ? -24.604 14.905 -29.487 1.00 79.06 74 GLY A N 1
ATOM 580 C CA . GLY A 1 74 ? -25.135 14.663 -28.151 1.00 79.06 74 GLY A CA 1
ATOM 581 C C . GLY A 1 74 ? -25.107 13.181 -27.785 1.00 79.06 74 GLY A C 1
ATOM 582 O O . GLY A 1 74 ? -24.615 12.815 -26.709 1.00 79.06 74 GLY A O 1
ATOM 583 N N . GLN A 1 75 ? -25.538 12.317 -28.702 1.00 78.81 75 GLN A N 1
ATOM 584 C CA . GLN A 1 75 ? -25.511 10.869 -28.525 1.00 78.81 75 GLN A CA 1
ATOM 585 C C . GLN A 1 75 ? -24.084 10.322 -28.445 1.00 78.81 75 GLN A C 1
ATOM 587 O O . GLN A 1 75 ? -23.755 9.590 -27.505 1.00 78.81 75 GLN A O 1
ATOM 592 N N . ALA A 1 76 ? -23.205 10.722 -29.368 1.00 83.56 76 ALA A N 1
ATOM 593 C CA . ALA A 1 76 ? -21.801 10.315 -29.345 1.00 83.56 76 ALA A CA 1
ATOM 594 C C . ALA A 1 76 ? -21.121 10.721 -28.028 1.00 83.56 76 ALA A C 1
ATOM 596 O O . ALA A 1 76 ? -20.393 9.935 -27.411 1.00 83.56 76 ALA A O 1
ATOM 597 N N . ARG A 1 77 ? -21.418 11.930 -27.533 1.00 85.00 77 ARG A N 1
ATOM 598 C CA . ARG A 1 77 ? -20.941 12.420 -26.235 1.00 85.00 77 ARG A CA 1
ATOM 599 C C . ARG A 1 77 ? -21.467 11.574 -25.078 1.00 85.00 77 ARG A C 1
ATOM 601 O O . ARG A 1 77 ? -20.691 11.222 -24.190 1.00 85.00 77 ARG A O 1
ATOM 608 N N . TYR A 1 78 ? -22.758 11.251 -25.063 1.00 77.00 78 TYR A N 1
ATOM 609 C CA . TYR A 1 78 ? -23.357 10.412 -24.025 1.00 77.00 78 TYR A CA 1
ATOM 610 C C . TYR A 1 78 ? -22.735 9.011 -23.998 1.00 77.00 78 TYR A C 1
ATOM 612 O O . TYR A 1 78 ? -22.338 8.534 -22.930 1.00 77.00 78 TYR A O 1
ATOM 620 N N . ARG A 1 79 ? -22.575 8.385 -25.170 1.00 78.19 79 ARG A N 1
ATOM 621 C CA . ARG A 1 79 ? -21.936 7.074 -25.330 1.00 78.19 79 ARG A CA 1
ATOM 622 C C . ARG A 1 79 ? -20.494 7.094 -24.822 1.00 78.19 79 ARG A C 1
ATOM 624 O O . ARG A 1 79 ? -20.126 6.266 -23.987 1.00 78.19 79 ARG A O 1
ATOM 631 N N . ARG A 1 80 ? -19.713 8.112 -25.196 1.00 76.62 80 ARG A N 1
ATOM 632 C CA . ARG A 1 80 ? -18.345 8.307 -24.690 1.00 76.62 80 ARG A CA 1
ATOM 633 C C . ARG A 1 80 ? -18.298 8.473 -23.169 1.00 76.62 80 ARG A C 1
ATOM 635 O O . ARG A 1 80 ? -17.442 7.874 -22.530 1.00 76.62 80 ARG A O 1
ATOM 642 N N . LEU A 1 81 ? -19.205 9.254 -22.582 1.00 69.56 81 LEU A N 1
ATOM 643 C CA . LEU A 1 81 ? -19.239 9.493 -21.132 1.00 69.56 81 LEU A CA 1
ATOM 644 C C . LEU A 1 81 ? -19.641 8.253 -20.324 1.00 69.56 81 LEU A C 1
ATOM 646 O O . LEU A 1 81 ? -19.183 8.098 -19.194 1.00 69.56 81 LEU A O 1
ATOM 650 N N . ARG A 1 82 ? -20.512 7.396 -20.867 1.00 61.34 82 ARG A N 1
ATOM 651 C CA . ARG A 1 82 ? -21.020 6.215 -20.154 1.00 61.34 82 ARG A CA 1
ATOM 652 C C . ARG A 1 82 ? -20.223 4.942 -20.391 1.00 61.34 82 ARG A C 1
ATOM 654 O O . ARG A 1 82 ? -20.073 4.161 -19.457 1.00 61.34 82 ARG A O 1
ATOM 661 N N . ARG A 1 83 ? -19.789 4.701 -21.628 1.00 65.69 83 ARG A N 1
ATOM 662 C CA . ARG A 1 83 ? -19.175 3.434 -22.054 1.00 65.69 83 ARG A CA 1
ATOM 663 C C . ARG A 1 83 ? -17.718 3.589 -22.483 1.00 65.69 83 ARG A C 1
ATOM 665 O O . ARG A 1 83 ? -16.965 2.633 -22.358 1.00 65.69 83 ARG A O 1
ATOM 672 N N . GLY A 1 84 ? -17.313 4.775 -22.945 1.00 66.44 84 GLY A N 1
ATOM 673 C CA . GLY A 1 84 ? -15.935 5.044 -23.378 1.00 66.44 84 GLY A CA 1
ATOM 674 C C . GLY A 1 84 ? -15.506 4.284 -24.639 1.00 66.44 84 GLY A C 1
ATOM 675 O O . GLY A 1 84 ? -14.326 4.265 -24.962 1.00 66.44 84 GLY A O 1
ATOM 676 N N . ASP A 1 85 ? -16.449 3.674 -25.354 1.00 73.94 85 ASP A N 1
ATOM 677 C CA . ASP A 1 85 ? -16.233 2.764 -26.484 1.00 73.94 85 ASP A CA 1
ATOM 678 C C . ASP A 1 85 ? -16.277 3.459 -27.857 1.00 73.94 85 ASP A C 1
ATOM 680 O O . ASP A 1 85 ? -16.173 2.797 -28.888 1.00 73.94 85 ASP A O 1
ATOM 684 N N . VAL A 1 86 ? -16.415 4.790 -27.874 1.00 80.38 86 VAL A N 1
ATOM 685 C CA . VAL A 1 86 ? -16.415 5.615 -29.087 1.00 80.38 86 VAL A CA 1
ATOM 686 C C . VAL A 1 86 ? -15.381 6.742 -29.003 1.00 80.38 86 VAL A C 1
ATOM 688 O O . VAL A 1 86 ? -15.311 7.514 -28.031 1.00 80.38 86 VAL A O 1
ATOM 691 N N . THR A 1 87 ? -14.576 6.866 -30.056 1.00 84.94 87 THR A N 1
ATOM 692 C CA . THR A 1 87 ? -13.612 7.959 -30.233 1.00 84.94 87 THR A CA 1
ATOM 693 C C . THR A 1 87 ? -14.266 9.094 -31.004 1.00 84.94 87 THR A C 1
ATOM 695 O O . THR A 1 87 ? -14.764 8.873 -32.099 1.00 84.94 87 THR A O 1
ATOM 698 N N . ILE A 1 88 ? -14.261 10.309 -30.450 1.00 87.50 88 ILE A N 1
ATOM 699 C CA . ILE A 1 88 ? -14.813 11.497 -31.116 1.00 87.50 88 ILE A CA 1
ATOM 700 C C . ILE A 1 88 ? -13.658 12.321 -31.693 1.00 87.50 88 ILE A C 1
ATOM 702 O O . ILE A 1 88 ? -12.745 12.691 -30.952 1.00 87.50 88 ILE A O 1
ATOM 706 N N . VAL A 1 89 ? -13.723 12.621 -32.990 1.00 89.12 89 VAL A N 1
ATOM 707 C CA . VAL A 1 89 ? -12.746 13.434 -33.726 1.00 89.12 89 VAL A CA 1
ATOM 708 C C . VAL A 1 89 ? -13.444 14.648 -34.331 1.00 89.12 89 VAL A C 1
ATOM 710 O O . VAL A 1 89 ? -14.445 14.502 -35.030 1.00 89.12 89 VAL A O 1
ATOM 713 N N . ALA A 1 90 ? -12.913 15.846 -34.090 1.00 90.38 90 ALA A N 1
ATOM 714 C CA . ALA A 1 90 ? -13.455 17.090 -34.631 1.00 90.38 90 ALA A CA 1
ATOM 715 C C . ALA A 1 90 ? -12.624 17.595 -35.822 1.00 90.38 90 ALA A C 1
ATOM 717 O O . ALA A 1 90 ? -11.451 17.923 -35.682 1.00 90.38 90 ALA A O 1
ATOM 718 N N . VAL A 1 91 ? -13.229 17.727 -36.998 1.00 91.94 91 VAL A N 1
ATOM 719 C CA . VAL A 1 91 ? -12.612 18.375 -38.162 1.00 91.94 91 VAL A CA 1
ATOM 720 C C . VAL A 1 91 ? -13.020 19.844 -38.167 1.00 91.94 91 VAL A C 1
ATOM 722 O O . VAL A 1 91 ? -14.184 20.173 -38.385 1.00 91.94 91 VAL A O 1
ATOM 725 N N . LYS A 1 92 ? -12.074 20.747 -37.907 1.00 90.38 92 LYS A N 1
ATOM 726 C CA . LYS A 1 92 ? -12.342 22.188 -37.831 1.00 90.38 92 LYS A CA 1
ATOM 727 C C . LYS A 1 92 ? -12.322 22.806 -39.229 1.00 90.38 92 LYS A C 1
ATOM 729 O O . LYS A 1 92 ? -11.267 22.845 -39.858 1.00 90.38 92 LYS A O 1
ATOM 734 N N . LEU A 1 93 ? -13.465 23.304 -39.706 1.00 89.12 93 LEU A N 1
ATOM 735 C CA . LEU A 1 93 ? -13.591 23.900 -41.045 1.00 89.12 93 LEU A CA 1
ATOM 736 C C . LEU A 1 93 ? -13.407 25.421 -41.049 1.00 89.12 93 LEU A C 1
ATOM 738 O O . LEU A 1 93 ? -12.856 25.988 -41.993 1.00 89.12 93 LEU A O 1
ATOM 742 N N . ASP A 1 94 ? -13.822 26.089 -39.978 1.00 86.56 94 ASP A N 1
ATOM 743 C CA . ASP A 1 94 ? -13.748 27.540 -39.838 1.00 86.56 94 ASP A CA 1
ATOM 744 C C . ASP A 1 94 ? -13.349 27.953 -38.406 1.00 86.56 94 ASP A C 1
ATOM 746 O O . ASP A 1 94 ? -12.899 27.143 -37.594 1.00 86.56 94 ASP A O 1
ATOM 750 N N . ASN A 1 95 ? -13.450 29.247 -38.096 1.00 85.94 95 ASN A N 1
ATOM 751 C CA . ASN A 1 95 ? -13.112 29.783 -36.775 1.00 85.94 95 ASN A CA 1
ATOM 752 C C . ASN A 1 95 ? -14.291 29.742 -35.786 1.00 85.94 95 ASN A C 1
ATOM 754 O O . ASN A 1 95 ? -14.248 30.427 -34.764 1.00 85.94 95 ASN A O 1
ATOM 758 N N . THR A 1 96 ? -15.338 28.963 -36.066 1.00 87.50 96 THR A N 1
ATOM 759 C CA . THR A 1 96 ? -16.495 28.848 -35.178 1.00 87.50 96 THR A CA 1
ATOM 760 C C . THR A 1 96 ? -16.071 28.245 -33.841 1.00 87.50 96 THR A C 1
ATOM 762 O O . THR A 1 96 ? -15.480 27.161 -33.817 1.00 87.50 96 THR A O 1
ATOM 765 N N . PRO A 1 97 ? -16.381 28.905 -32.710 1.00 81.94 97 PRO A N 1
ATOM 766 C CA . PRO A 1 97 ? -16.033 28.393 -31.394 1.00 81.94 97 PRO A CA 1
ATOM 767 C C . PRO A 1 97 ? -16.784 27.089 -31.120 1.00 81.94 97 PRO A C 1
ATOM 769 O O . PRO A 1 97 ? -18.007 27.007 -31.300 1.00 81.94 97 PRO A O 1
ATOM 772 N N . MET A 1 98 ? -16.030 26.078 -30.698 1.00 84.00 98 MET A N 1
ATOM 773 C CA . MET A 1 98 ? -16.547 24.777 -30.300 1.00 84.00 98 MET A CA 1
ATOM 774 C C . MET A 1 98 ? -17.014 24.826 -28.839 1.00 84.00 98 MET A C 1
ATOM 776 O O . MET A 1 98 ? -16.561 25.661 -28.055 1.00 84.00 98 MET A O 1
ATOM 780 N N . PRO A 1 99 ? -17.911 23.924 -28.421 1.00 79.06 99 PRO A N 1
ATOM 781 C CA . PRO A 1 99 ? -18.142 23.688 -27.007 1.00 79.06 99 PRO A CA 1
ATOM 782 C C . PRO A 1 99 ? -16.833 23.293 -26.313 1.00 79.06 99 PRO A C 1
ATOM 784 O O . PRO A 1 99 ? -16.074 22.476 -26.831 1.00 79.06 99 PRO A O 1
ATOM 787 N N . THR A 1 100 ? -16.611 23.787 -25.095 1.00 73.44 100 THR A N 1
ATOM 788 C CA . THR A 1 100 ? -15.374 23.557 -24.318 1.00 73.44 100 THR A CA 1
ATOM 789 C C . THR A 1 100 ? -15.013 22.084 -24.110 1.00 73.44 100 THR A C 1
ATOM 791 O O . THR A 1 100 ? -13.862 21.756 -23.831 1.00 73.44 100 THR A O 1
ATOM 794 N N . TRP A 1 101 ? -15.986 21.176 -24.211 1.00 74.00 101 TRP A N 1
ATOM 795 C CA . TRP A 1 101 ? -15.755 19.736 -24.118 1.00 74.00 101 TRP A CA 1
ATOM 796 C C . TRP A 1 101 ? -15.246 19.126 -25.433 1.00 74.00 101 TRP A C 1
ATOM 798 O O . TRP A 1 101 ? -14.504 18.151 -25.381 1.00 74.00 101 TRP A O 1
ATOM 808 N N . LEU A 1 102 ? -15.619 19.701 -26.581 1.00 76.44 102 LEU A N 1
ATOM 809 C CA . LEU A 1 102 ? -15.189 19.270 -27.912 1.00 76.44 102 LEU A CA 1
ATOM 810 C C . LEU A 1 102 ? -13.787 19.808 -28.240 1.00 76.44 102 LEU A C 1
ATOM 812 O O . LEU A 1 102 ? -12.990 19.093 -28.832 1.00 76.44 102 LEU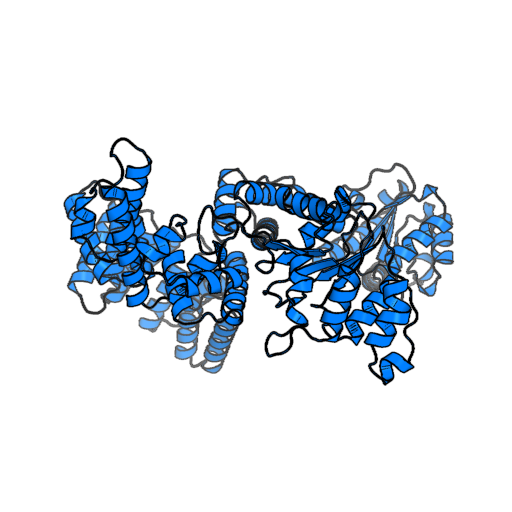 A O 1
ATOM 816 N N . GLU A 1 103 ? -13.440 21.005 -27.746 1.00 69.75 103 GLU A N 1
ATOM 817 C CA . GLU A 1 103 ? -12.088 21.595 -27.855 1.00 69.75 103 GLU A CA 1
ATOM 818 C C . GLU A 1 103 ? -10.981 20.737 -27.221 1.00 69.75 103 GLU A C 1
ATOM 820 O O . GLU A 1 103 ? -9.807 20.891 -27.541 1.00 69.75 103 GLU A O 1
ATOM 825 N N . ARG A 1 104 ? -11.347 19.842 -26.297 1.00 57.69 104 ARG A N 1
ATOM 826 C CA . ARG A 1 104 ? -10.423 18.975 -25.548 1.00 57.69 104 ARG A CA 1
ATOM 827 C C . ARG A 1 104 ? -10.212 17.608 -26.202 1.00 57.69 104 ARG A C 1
ATOM 829 O O . ARG A 1 104 ? -9.589 16.739 -25.593 1.00 57.69 104 ARG A O 1
ATOM 836 N N . LEU A 1 105 ? -10.796 17.391 -27.378 1.00 67.88 105 LEU A N 1
ATOM 837 C CA . LEU A 1 105 ? -10.728 16.141 -28.129 1.00 67.88 105 LEU A CA 1
ATOM 838 C C . LEU A 1 105 ? -9.757 16.261 -29.311 1.00 67.88 105 LEU A C 1
ATOM 840 O O . LEU A 1 105 ? -9.247 17.340 -29.608 1.00 67.88 105 LEU A O 1
ATOM 844 N N . LEU A 1 106 ? -9.484 15.129 -29.967 1.00 63.34 106 LEU A N 1
ATOM 845 C CA . LEU A 1 106 ? -8.649 15.086 -31.166 1.00 63.34 106 LEU A CA 1
ATOM 846 C C . LEU A 1 106 ? -9.260 15.982 -32.244 1.00 63.34 106 LEU A C 1
ATOM 848 O O . LEU A 1 106 ? -10.432 15.811 -32.594 1.00 63.34 106 LEU A O 1
ATOM 852 N N . TYR A 1 107 ? -8.465 16.916 -32.768 1.00 78.69 107 TYR A N 1
ATOM 853 C CA . TYR A 1 107 ? -8.893 17.805 -33.837 1.00 78.69 107 TYR A CA 1
ATOM 854 C C . TYR A 1 107 ? -8.022 17.654 -35.082 1.00 78.69 107 TYR A C 1
ATOM 856 O O . TYR A 1 107 ? -6.810 17.469 -34.999 1.00 78.69 107 TYR A O 1
ATOM 864 N N . ILE A 1 108 ? -8.658 17.773 -36.242 1.00 81.94 108 ILE A N 1
ATOM 865 C CA . ILE A 1 108 ? -8.012 17.792 -37.553 1.00 81.94 108 ILE A CA 1
ATOM 866 C C . ILE A 1 108 ? -8.279 19.156 -38.181 1.00 81.94 108 ILE A C 1
ATOM 868 O O . ILE A 1 108 ? -9.407 19.659 -38.161 1.00 81.94 108 ILE A O 1
ATOM 872 N N . ASP A 1 109 ? -7.239 19.765 -38.745 1.00 82.06 109 ASP A N 1
ATOM 873 C CA . ASP A 1 109 ? -7.377 21.006 -39.502 1.00 82.06 109 ASP A CA 1
ATOM 874 C C . ASP A 1 109 ? -7.982 20.716 -40.881 1.00 82.06 109 ASP A C 1
ATOM 876 O O . ASP A 1 109 ? -7.314 20.210 -41.787 1.00 82.06 109 ASP A O 1
ATOM 880 N N . GLY A 1 110 ? -9.263 21.047 -41.040 1.00 82.94 110 GLY A N 1
ATOM 881 C CA . GLY A 1 110 ? -10.011 20.789 -42.264 1.00 82.94 110 GLY A CA 1
ATOM 882 C C . GLY A 1 110 ? -9.619 21.685 -43.440 1.00 82.94 110 GLY A C 1
ATOM 883 O O . GLY A 1 110 ? -9.972 21.384 -44.579 1.00 82.94 110 GLY A O 1
ATOM 884 N N . LYS A 1 111 ? -8.844 22.757 -43.211 1.00 83.00 111 LYS A N 1
ATOM 885 C CA . LYS A 1 111 ? -8.375 23.654 -44.285 1.00 83.00 111 LYS A CA 1
ATOM 886 C C . LYS A 1 111 ? -7.286 23.030 -45.157 1.00 83.00 111 LYS A C 1
ATOM 888 O O . LYS A 1 111 ? -7.011 23.538 -46.239 1.00 83.00 111 LYS A O 1
ATOM 893 N N . LYS A 1 112 ? -6.684 21.925 -44.711 1.00 81.44 112 LYS A N 1
ATOM 894 C CA . LYS A 1 112 ? -5.626 21.194 -45.429 1.00 81.44 112 LYS A CA 1
ATOM 895 C C . LYS A 1 112 ? -6.151 20.232 -46.505 1.00 81.44 112 LYS A C 1
ATOM 897 O O . LYS A 1 112 ? -5.354 19.555 -47.148 1.00 81.44 112 LYS A O 1
ATOM 902 N N . GLY A 1 113 ? -7.465 20.193 -46.723 1.00 86.62 113 GLY A N 1
ATOM 903 C CA . GLY A 1 113 ? -8.091 19.451 -47.818 1.00 86.62 113 GLY A CA 1
ATOM 904 C C . GLY A 1 113 ? -8.399 17.977 -47.508 1.00 86.62 113 GLY A C 1
ATOM 905 O O . GLY A 1 113 ? -7.975 17.442 -46.481 1.00 86.62 113 GLY A O 1
ATOM 906 N N . PRO A 1 114 ? -9.164 17.309 -48.392 1.00 89.69 114 PRO A N 1
ATOM 907 C CA . PRO A 1 114 ? -9.787 16.013 -48.112 1.00 89.69 114 PRO A CA 1
ATOM 908 C C . PRO A 1 114 ? -8.787 14.860 -47.933 1.00 89.69 114 PRO A C 1
ATOM 910 O O . PRO A 1 114 ? -8.981 14.014 -47.064 1.00 89.69 114 PRO A O 1
ATOM 913 N N . GLU A 1 115 ? -7.681 14.853 -48.680 1.00 88.69 115 GLU A N 1
ATOM 914 C CA . GLU A 1 115 ? -6.638 13.819 -48.579 1.00 88.69 115 GLU A CA 1
ATOM 915 C C . GLU A 1 115 ? -5.927 13.832 -47.221 1.00 88.69 115 GLU A C 1
ATOM 917 O O . GLU A 1 115 ? -5.619 12.778 -46.661 1.00 88.69 115 GLU A O 1
ATOM 922 N N . HIS A 1 116 ? -5.674 15.027 -46.676 1.00 85.19 116 HIS A N 1
ATOM 923 C CA . HIS A 1 116 ? -5.085 15.173 -45.348 1.00 85.19 116 HIS A CA 1
ATOM 924 C C . HIS A 1 116 ? -6.051 14.666 -44.278 1.00 85.19 116 HIS A C 1
ATOM 926 O O . HIS A 1 116 ? -5.662 13.859 -43.438 1.00 85.19 116 HIS A O 1
ATOM 932 N N . ILE A 1 117 ? -7.318 15.086 -44.352 1.00 88.19 117 ILE A N 1
ATOM 933 C CA . ILE A 1 117 ? -8.350 14.685 -43.392 1.00 88.19 117 ILE A CA 1
ATOM 934 C C . ILE A 1 117 ? -8.517 13.160 -43.392 1.00 88.19 117 ILE A C 1
ATOM 936 O O . ILE A 1 117 ? -8.479 12.544 -42.330 1.00 88.19 117 ILE A O 1
ATOM 940 N N . ALA A 1 118 ? -8.634 12.535 -44.567 1.00 88.25 118 ALA A N 1
ATOM 941 C CA . ALA A 1 118 ? -8.782 11.086 -44.681 1.00 88.25 118 ALA A CA 1
ATOM 942 C C . ALA A 1 118 ? -7.561 10.322 -44.138 1.00 88.25 118 ALA A C 1
ATOM 944 O O . ALA A 1 118 ? -7.720 9.312 -43.454 1.00 88.25 118 ALA A O 1
ATOM 945 N N . ARG A 1 119 ? -6.339 10.818 -44.378 1.00 84.31 119 ARG A N 1
ATOM 946 C CA . ARG A 1 119 ? -5.106 10.208 -43.856 1.00 84.31 119 ARG A CA 1
ATOM 947 C C . ARG A 1 119 ? -5.046 10.239 -42.330 1.00 84.31 119 ARG A C 1
ATOM 949 O O . ARG A 1 119 ? -4.713 9.227 -41.722 1.00 84.31 119 ARG A O 1
ATOM 956 N N . GLU A 1 120 ? -5.370 11.375 -41.717 1.00 80.19 120 GLU A N 1
ATOM 957 C CA . GLU A 1 120 ? -5.385 11.493 -40.255 1.00 80.19 120 GLU A CA 1
ATOM 958 C C . GLU A 1 120 ? -6.503 10.635 -39.638 1.00 80.19 120 GLU A C 1
ATOM 960 O O . GLU A 1 120 ? -6.274 9.945 -38.648 1.00 80.19 120 GLU A O 1
ATOM 965 N N . LEU A 1 121 ? -7.686 10.572 -40.261 1.00 84.56 121 LEU A N 1
ATOM 966 C CA . LEU A 1 121 ? -8.769 9.686 -39.813 1.00 84.56 121 LEU A CA 1
ATOM 967 C C . LEU A 1 121 ? -8.400 8.198 -39.922 1.00 84.56 121 LEU A C 1
ATOM 969 O O . LEU A 1 121 ? -8.741 7.415 -39.034 1.00 84.56 121 LEU A O 1
ATOM 973 N N . ALA A 1 122 ? -7.670 7.801 -40.966 1.00 82.19 122 ALA A N 1
ATOM 974 C CA . ALA A 1 122 ? -7.174 6.435 -41.113 1.00 82.19 122 ALA A CA 1
ATOM 975 C C . ALA A 1 122 ? -6.160 6.054 -40.018 1.00 82.19 122 ALA A C 1
ATOM 977 O O . ALA A 1 122 ? -6.207 4.927 -39.530 1.00 82.19 122 ALA A O 1
ATOM 978 N N . ARG A 1 123 ? -5.314 6.992 -39.563 1.00 73.50 123 ARG A N 1
ATOM 979 C CA . ARG A 1 123 ? -4.419 6.765 -38.412 1.00 73.50 123 ARG A CA 1
ATOM 980 C C . ARG A 1 123 ? -5.200 6.510 -37.129 1.00 73.50 123 ARG A C 1
ATOM 982 O O . ARG A 1 123 ? -4.957 5.509 -36.467 1.00 73.50 123 ARG A O 1
ATOM 989 N N . VAL A 1 124 ? -6.221 7.329 -36.857 1.00 71.38 124 VAL A N 1
ATOM 990 C CA . VAL A 1 124 ? -7.090 7.174 -35.674 1.00 71.38 124 VAL A CA 1
ATOM 991 C C . VAL A 1 124 ? -7.786 5.803 -35.638 1.00 71.38 124 VAL A C 1
ATOM 993 O O . VAL A 1 124 ? -8.036 5.264 -34.560 1.00 71.38 124 VAL A O 1
ATOM 996 N N . ARG A 1 125 ? -8.091 5.210 -36.801 1.00 66.88 125 ARG A N 1
ATOM 997 C CA . ARG A 1 125 ? -8.641 3.846 -36.897 1.00 66.88 125 ARG A CA 1
ATOM 998 C C . ARG A 1 125 ? -7.633 2.781 -36.469 1.00 66.88 125 ARG A C 1
ATOM 1000 O O . ARG A 1 125 ? -7.985 1.894 -35.687 1.00 66.88 125 ARG A O 1
ATOM 1007 N N . ASP A 1 126 ? -6.423 2.841 -37.012 1.00 54.50 126 ASP A N 1
ATOM 1008 C CA . ASP A 1 126 ? -5.391 1.818 -36.799 1.00 54.50 126 ASP A CA 1
ATOM 1009 C C . ASP A 1 126 ? -4.818 1.900 -35.368 1.00 54.50 126 ASP A C 1
ATOM 1011 O O . ASP A 1 126 ? -4.370 0.911 -34.793 1.00 54.50 126 ASP A O 1
ATOM 1015 N N . GLU A 1 127 ? -4.972 3.064 -34.746 1.00 51.50 127 GLU A N 1
ATOM 1016 C CA . GLU A 1 127 ? -4.583 3.410 -33.387 1.00 51.50 127 GLU A CA 1
ATOM 1017 C C . GLU A 1 127 ? -5.714 3.253 -32.354 1.00 51.50 127 GLU A C 1
ATOM 1019 O O . GLU A 1 127 ? -5.670 3.869 -31.295 1.00 51.50 127 GLU A O 1
ATOM 1024 N N . SER A 1 128 ? -6.730 2.409 -32.584 1.00 39.66 128 SER A N 1
ATOM 1025 C CA . SER A 1 128 ? -7.825 2.170 -31.609 1.00 39.66 128 SER A CA 1
ATOM 1026 C C . SER A 1 128 ? -7.403 1.545 -30.254 1.00 39.66 128 SER A C 1
ATOM 1028 O O . SER A 1 128 ? -8.253 1.152 -29.456 1.00 39.66 128 SER A O 1
ATOM 1030 N N . SER A 1 129 ? -6.100 1.513 -29.959 1.00 37.91 129 SER A N 1
ATOM 1031 C CA . SER A 1 129 ? -5.496 1.303 -28.637 1.00 37.91 129 SER A CA 1
ATOM 1032 C C . SER A 1 129 ? -4.776 2.537 -28.063 1.00 37.91 129 SER A C 1
ATOM 1034 O O . SER A 1 129 ? -4.097 2.417 -27.044 1.00 37.91 129 SER A O 1
ATOM 1036 N N . LEU A 1 130 ? -4.894 3.720 -28.669 1.00 38.56 130 LEU A N 1
ATOM 1037 C CA . LEU A 1 130 ? -4.334 4.943 -28.113 1.00 38.56 130 LEU A CA 1
ATOM 1038 C C . LEU A 1 130 ? -5.178 5.414 -26.934 1.00 38.56 130 LEU A C 1
ATOM 1040 O O . LEU A 1 130 ? -6.213 6.070 -27.072 1.00 38.56 130 LEU A O 1
ATOM 1044 N N . GLN A 1 131 ? -4.623 5.146 -25.753 1.00 35.34 131 GLN A N 1
ATOM 1045 C CA . GLN A 1 131 ? -4.446 6.216 -24.784 1.00 35.34 131 GLN A CA 1
ATOM 1046 C C . GLN A 1 131 ? -4.100 7.495 -25.557 1.00 35.34 131 GLN A C 1
ATOM 1048 O O . GLN A 1 131 ? -3.118 7.543 -26.292 1.00 35.34 131 GLN A O 1
ATOM 1053 N N . THR A 1 132 ? -4.982 8.483 -25.492 1.00 31.47 132 THR A N 1
ATOM 1054 C CA . THR A 1 132 ? -4.849 9.760 -26.200 1.00 31.47 132 THR A CA 1
ATOM 1055 C C . THR A 1 132 ? -3.430 10.352 -26.052 1.00 31.47 132 THR A C 1
ATOM 1057 O O . THR A 1 132 ? -2.820 10.181 -25.000 1.00 31.47 132 THR A O 1
ATOM 1060 N N . PRO A 1 133 ? -2.926 11.171 -26.999 1.00 35.25 133 PRO A N 1
ATOM 1061 C CA . PRO A 1 133 ? -1.751 12.026 -26.757 1.00 35.25 133 PRO A CA 1
ATOM 1062 C C . PRO A 1 133 ? -1.935 12.922 -25.519 1.00 35.25 133 PRO A C 1
ATOM 1064 O O . PRO A 1 133 ? -0.981 13.354 -24.890 1.00 35.25 133 PRO A O 1
ATOM 1067 N N . VAL A 1 134 ? -3.194 13.156 -25.127 1.00 36.91 134 VAL A N 1
ATOM 1068 C CA . VAL A 1 134 ? -3.590 13.794 -23.869 1.00 36.91 134 VAL A CA 1
ATOM 1069 C C . VAL A 1 134 ? -3.434 12.859 -22.658 1.00 36.91 134 VAL A C 1
ATOM 1071 O O . VAL A 1 134 ? -3.190 13.354 -21.572 1.00 36.91 134 VAL A O 1
ATOM 1074 N N . GLU A 1 135 ? -3.560 11.537 -22.777 1.00 33.00 135 GLU A N 1
ATOM 1075 C CA . GLU A 1 135 ? -3.224 10.569 -21.718 1.00 33.00 135 GLU A CA 1
ATOM 1076 C C . GLU A 1 135 ? -1.718 10.346 -21.579 1.00 33.00 135 GLU A C 1
ATOM 1078 O O . GLU A 1 135 ? -1.256 10.212 -20.448 1.00 33.00 135 GLU A O 1
ATOM 1083 N N . GLU A 1 136 ? -0.951 10.396 -22.669 1.00 31.38 136 GLU A N 1
ATOM 1084 C CA . GLU A 1 136 ? 0.516 10.437 -22.602 1.00 31.38 136 GLU A CA 1
ATOM 1085 C C . GLU A 1 136 ? 0.998 11.770 -22.004 1.00 31.38 136 GLU A C 1
ATOM 1087 O O . GLU A 1 136 ? 1.751 11.742 -21.035 1.00 31.38 136 GLU A O 1
ATOM 1092 N N . ALA A 1 137 ? 0.430 12.913 -22.415 1.00 33.03 137 ALA A N 1
ATOM 1093 C CA . ALA A 1 137 ? 0.679 14.218 -21.787 1.00 33.03 137 ALA A CA 1
ATOM 1094 C C . ALA A 1 137 ? 0.147 14.338 -20.341 1.00 33.03 137 ALA A C 1
ATOM 1096 O O . ALA A 1 137 ? 0.705 15.056 -19.517 1.00 33.03 137 ALA A O 1
ATOM 1097 N N . ARG A 1 138 ? -0.914 13.606 -19.970 1.00 38.78 138 ARG A N 1
ATOM 1098 C CA . ARG A 1 138 ? -1.390 13.508 -18.571 1.00 38.78 138 ARG A CA 1
ATOM 1099 C C . ARG A 1 138 ? -0.553 12.546 -17.729 1.00 38.78 138 ARG A C 1
ATOM 1101 O O . ARG A 1 138 ? -0.553 12.675 -16.505 1.00 38.78 138 ARG A O 1
ATOM 1108 N N . GLN A 1 139 ? 0.121 11.569 -18.342 1.00 39.59 139 GLN A N 1
ATOM 1109 C CA . GLN A 1 139 ? 1.146 10.761 -17.677 1.00 39.59 139 GLN A CA 1
ATOM 1110 C C . GLN A 1 139 ? 2.449 11.562 -17.496 1.00 39.59 139 GLN A C 1
ATOM 1112 O O . GLN A 1 139 ? 3.124 11.344 -16.486 1.00 39.59 139 GLN A O 1
ATOM 1117 N N . GLU A 1 140 ? 2.748 12.503 -18.405 1.00 43.69 140 GLU A N 1
ATOM 1118 C CA . GLU A 1 140 ? 3.978 13.314 -18.476 1.00 43.69 140 GLU A CA 1
ATOM 1119 C C . GLU A 1 140 ? 4.238 14.202 -17.248 1.00 43.69 140 GLU A C 1
ATOM 1121 O O . GLU A 1 140 ? 5.274 13.995 -16.616 1.00 43.69 140 GLU A O 1
ATOM 1126 N N . ASP A 1 141 ? 3.326 15.080 -16.795 1.00 45.53 141 ASP A N 1
ATOM 1127 C CA . ASP A 1 141 ? 3.582 15.849 -15.546 1.00 45.53 141 ASP A CA 1
ATOM 1128 C C . ASP A 1 141 ? 3.123 15.130 -14.264 1.00 45.53 141 ASP A C 1
ATOM 1130 O O . ASP A 1 141 ? 3.041 15.704 -13.176 1.00 45.53 141 ASP A O 1
ATOM 1134 N N . SER A 1 142 ? 2.841 13.831 -14.372 1.00 45.53 142 SER A N 1
ATOM 1135 C CA . SER A 1 142 ? 2.571 12.963 -13.226 1.00 45.53 142 SER A CA 1
ATOM 1136 C C . SER A 1 142 ? 3.853 12.377 -12.609 1.00 45.53 142 SER A C 1
ATOM 1138 O O . SER A 1 142 ? 3.787 11.744 -11.545 1.00 45.53 142 SER A O 1
ATOM 1140 N N . PHE A 1 143 ? 5.004 12.592 -13.268 1.00 57.31 143 PHE A N 1
ATOM 1141 C CA . PHE A 1 143 ? 6.326 12.214 -12.780 1.00 57.31 143 PHE A CA 1
ATOM 1142 C C . PHE A 1 143 ? 6.654 13.000 -11.507 1.00 57.31 143 PHE A C 1
ATOM 1144 O O . PHE A 1 143 ? 6.884 14.207 -11.514 1.00 57.31 143 PHE A O 1
ATOM 1151 N N . GLN A 1 144 ? 6.614 12.289 -10.385 1.00 63.28 144 GLN A N 1
ATOM 1152 C CA . GLN A 1 144 ? 6.926 12.838 -9.072 1.00 63.28 144 GLN A CA 1
ATOM 1153 C C . GLN A 1 144 ? 8.443 13.012 -8.966 1.00 63.28 144 GLN A C 1
ATOM 1155 O O . GLN A 1 144 ? 9.173 12.201 -9.526 1.00 63.28 144 GLN A O 1
ATOM 1160 N N . ASN A 1 145 ? 8.880 14.063 -8.271 1.00 68.81 145 ASN A N 1
ATOM 1161 C CA . ASN A 1 145 ? 10.236 14.620 -8.168 1.00 68.81 145 ASN A CA 1
ATOM 1162 C C . ASN A 1 145 ? 11.365 13.611 -7.824 1.00 68.81 145 ASN A C 1
ATOM 1164 O O . ASN A 1 145 ? 12.020 13.710 -6.793 1.00 68.81 145 ASN A O 1
ATOM 1168 N N . ARG A 1 146 ? 11.639 12.654 -8.714 1.00 84.12 146 ARG A N 1
ATOM 1169 C CA . ARG A 1 146 ? 12.728 11.670 -8.634 1.00 84.12 146 ARG A CA 1
ATOM 1170 C C . ARG A 1 146 ? 13.944 12.139 -9.430 1.00 84.12 146 ARG A C 1
ATOM 1172 O O . ARG A 1 146 ? 14.546 11.386 -10.197 1.00 84.12 146 ARG A O 1
ATOM 1179 N N . LEU A 1 147 ? 14.269 13.429 -9.309 1.00 84.38 147 LEU A N 1
ATOM 1180 C CA . LEU A 1 147 ? 15.370 14.045 -10.054 1.00 84.38 147 LEU A CA 1
ATOM 1181 C C . LEU A 1 147 ? 16.712 13.421 -9.675 1.00 84.38 147 LEU A C 1
ATOM 1183 O O . LEU A 1 147 ? 17.515 13.167 -10.563 1.00 84.38 147 LEU A O 1
ATOM 1187 N N . LYS A 1 148 ? 16.912 13.079 -8.395 1.00 88.31 148 LYS A N 1
ATOM 1188 C CA . LYS A 1 148 ? 18.129 12.405 -7.917 1.00 88.31 148 LYS A CA 1
ATOM 1189 C C . LYS A 1 148 ? 18.311 11.036 -8.571 1.00 88.31 148 LYS A C 1
ATOM 1191 O O . LYS A 1 148 ? 19.408 10.694 -9.003 1.00 88.31 148 LYS A O 1
ATOM 1196 N N . GLU A 1 149 ? 17.250 10.240 -8.664 1.00 92.81 149 GLU A N 1
ATOM 1197 C CA . GLU A 1 149 ? 17.290 8.938 -9.329 1.00 92.81 149 GLU A CA 1
ATOM 1198 C C . GLU A 1 149 ? 17.449 9.086 -10.846 1.00 92.81 149 GLU A C 1
ATOM 1200 O O . GLU A 1 149 ? 18.195 8.328 -11.458 1.00 92.81 149 GLU A O 1
ATOM 1205 N N . SER A 1 150 ? 16.831 10.101 -11.456 1.00 92.25 150 SER A N 1
ATOM 1206 C CA . SER A 1 150 ? 17.056 10.410 -12.871 1.00 92.25 150 SER A CA 1
ATOM 1207 C C . SER A 1 150 ? 18.496 10.847 -13.153 1.00 92.25 150 SER A C 1
ATOM 1209 O O . SER A 1 150 ? 19.047 10.477 -14.185 1.00 92.25 150 SER A O 1
ATOM 1211 N N . GLU A 1 151 ? 19.109 11.625 -12.262 1.00 91.19 151 GLU A N 1
ATOM 1212 C CA . GLU A 1 151 ? 20.516 12.039 -12.343 1.00 91.19 151 GLU A CA 1
ATOM 1213 C C . GLU A 1 151 ? 21.458 10.849 -12.242 1.00 91.19 151 GLU A C 1
ATOM 1215 O O . GLU A 1 151 ? 22.530 10.859 -12.833 1.00 91.19 151 GLU A O 1
ATOM 1220 N N . ARG A 1 152 ? 21.081 9.806 -11.500 1.00 94.06 152 ARG A N 1
ATOM 1221 C CA . ARG A 1 152 ? 21.837 8.550 -11.443 1.00 94.06 152 ARG A CA 1
ATOM 1222 C C . ARG A 1 152 ? 21.794 7.807 -12.775 1.00 94.06 152 ARG A C 1
ATOM 1224 O O . ARG A 1 152 ? 22.840 7.430 -13.278 1.00 94.06 152 ARG A O 1
ATOM 1231 N N . ILE A 1 153 ? 20.621 7.699 -13.402 1.00 93.94 153 ILE A N 1
ATOM 1232 C CA . ILE A 1 153 ? 20.494 7.108 -14.749 1.00 93.94 153 ILE A CA 1
ATOM 1233 C C . ILE A 1 153 ? 21.338 7.886 -15.773 1.00 93.94 153 ILE A C 1
ATOM 1235 O O . ILE A 1 153 ? 22.046 7.289 -16.580 1.00 93.94 153 ILE A O 1
ATOM 1239 N N . GLU A 1 154 ? 21.291 9.218 -15.732 1.00 91.88 154 GLU A N 1
ATOM 1240 C CA . GLU A 1 154 ? 22.102 10.078 -16.604 1.00 91.88 154 GLU A CA 1
ATOM 1241 C C . GLU A 1 154 ? 23.606 9.942 -16.316 1.00 91.88 154 GLU A C 1
ATOM 1243 O O . GLU A 1 154 ? 24.411 9.842 -17.239 1.00 91.88 154 GLU A O 1
ATOM 1248 N N . ARG A 1 155 ? 24.008 9.857 -15.043 1.00 90.12 155 ARG A N 1
ATOM 1249 C CA . ARG A 1 155 ? 25.403 9.579 -14.676 1.00 90.12 155 ARG A CA 1
ATOM 1250 C C . ARG A 1 155 ? 25.871 8.218 -15.172 1.00 90.12 155 ARG A C 1
ATOM 1252 O O . ARG A 1 155 ? 27.001 8.136 -15.638 1.00 90.12 155 ARG A O 1
ATOM 1259 N N . ALA A 1 156 ? 25.026 7.190 -15.117 1.00 89.62 156 ALA A N 1
ATOM 1260 C CA . ALA A 1 156 ? 25.339 5.879 -15.676 1.00 89.62 156 ALA A CA 1
ATOM 1261 C C . ALA A 1 156 ? 25.569 5.957 -17.194 1.00 89.62 156 ALA A C 1
ATOM 1263 O O . ALA A 1 156 ? 26.493 5.332 -17.694 1.00 89.62 156 ALA A O 1
ATOM 1264 N N . TYR A 1 157 ? 24.808 6.785 -17.919 1.00 88.56 157 TYR A N 1
ATOM 1265 C CA . TYR A 1 157 ? 25.043 7.028 -19.348 1.00 88.56 157 TYR A CA 1
ATOM 1266 C C . TYR A 1 157 ? 26.429 7.627 -19.645 1.00 88.56 157 TYR A C 1
ATOM 1268 O O . TYR A 1 157 ? 27.068 7.220 -20.616 1.00 88.56 157 TYR A O 1
ATOM 1276 N N . HIS A 1 158 ? 26.910 8.535 -18.791 1.00 86.12 158 HIS A N 1
ATOM 1277 C CA . HIS A 1 158 ? 28.242 9.148 -18.891 1.00 86.12 158 HIS A CA 1
ATOM 1278 C C . HIS A 1 158 ? 29.357 8.354 -18.188 1.00 86.12 158 HIS A C 1
ATOM 1280 O O . HIS A 1 158 ? 30.501 8.810 -18.133 1.00 86.12 158 HIS A O 1
ATOM 1286 N N . SER A 1 159 ? 29.043 7.202 -17.591 1.00 84.50 159 SER A N 1
ATOM 1287 C CA . SER A 1 159 ? 30.000 6.431 -16.805 1.00 84.50 159 SER A CA 1
ATOM 1288 C C . SER A 1 159 ? 30.798 5.481 -17.703 1.00 84.50 159 SER A C 1
ATOM 1290 O O . SER A 1 159 ? 30.202 4.704 -18.443 1.00 84.50 159 SER A O 1
ATOM 1292 N N . PRO A 1 160 ? 32.138 5.439 -17.586 1.00 79.38 160 PRO A N 1
ATOM 1293 C CA . PRO A 1 160 ? 32.939 4.401 -18.239 1.00 79.38 160 PRO A CA 1
ATOM 1294 C C . PRO A 1 160 ? 32.842 3.040 -17.521 1.00 79.38 160 PRO A C 1
ATOM 1296 O O . PRO A 1 160 ? 33.300 2.016 -18.036 1.00 79.38 160 PRO A O 1
ATOM 1299 N N . GLU A 1 161 ? 32.292 3.026 -16.304 1.00 81.88 161 GLU A N 1
ATOM 1300 C CA . GLU A 1 161 ? 32.186 1.840 -15.454 1.00 81.88 161 GLU A CA 1
ATOM 1301 C C . GLU A 1 161 ? 30.852 1.116 -15.651 1.00 81.88 161 GLU A C 1
ATOM 1303 O O . GLU A 1 161 ? 30.825 -0.118 -15.658 1.00 81.88 161 GLU A O 1
ATOM 1308 N N . HIS A 1 162 ? 29.771 1.872 -15.858 1.00 85.25 162 HIS A N 1
ATOM 1309 C CA . HIS A 1 162 ? 28.410 1.353 -15.927 1.00 85.25 162 HIS A CA 1
ATOM 1310 C C . HIS A 1 162 ? 27.874 1.394 -17.360 1.00 85.25 162 HIS A C 1
ATOM 1312 O O . HIS A 1 162 ? 27.806 2.450 -17.976 1.00 85.25 162 HIS A O 1
ATOM 1318 N N . ALA A 1 163 ? 27.427 0.241 -17.854 1.00 88.06 163 ALA A N 1
ATOM 1319 C CA . ALA A 1 163 ? 26.761 0.101 -19.149 1.00 88.06 163 ALA A CA 1
ATOM 1320 C C . ALA A 1 163 ? 25.263 -0.242 -19.012 1.00 88.06 163 ALA A C 1
ATOM 1322 O O . ALA A 1 163 ? 24.541 -0.404 -19.999 1.00 88.06 163 ALA A O 1
ATOM 1323 N N . GLY A 1 164 ? 24.771 -0.366 -17.779 1.00 92.00 164 GLY A N 1
ATOM 1324 C CA . GLY A 1 164 ? 23.370 -0.638 -17.502 1.00 92.00 164 GLY A CA 1
ATOM 1325 C C . GLY A 1 164 ? 22.898 -0.068 -16.172 1.00 92.00 164 GLY A C 1
ATOM 1326 O O . GLY A 1 164 ? 23.693 0.295 -15.307 1.00 92.00 164 GLY A O 1
ATOM 1327 N N . VAL A 1 165 ? 21.582 -0.012 -16.008 1.00 95.31 165 VAL A N 1
ATOM 1328 C CA . VAL A 1 165 ? 20.915 0.424 -14.781 1.00 95.31 165 VAL A CA 1
ATOM 1329 C C . VAL A 1 165 ? 19.878 -0.610 -14.366 1.00 95.31 165 VAL A C 1
ATOM 1331 O O . VAL A 1 165 ? 19.111 -1.104 -15.192 1.00 95.31 165 VAL A O 1
ATOM 1334 N N . ILE A 1 166 ? 19.803 -0.903 -13.072 1.00 95.75 166 ILE A N 1
ATOM 1335 C CA . ILE A 1 166 ? 18.719 -1.685 -12.477 1.00 95.75 166 ILE A CA 1
ATOM 1336 C C . ILE A 1 166 ? 17.845 -0.747 -11.660 1.00 95.75 166 ILE A C 1
ATOM 1338 O O . ILE A 1 166 ? 18.270 -0.216 -10.642 1.00 95.75 166 ILE A O 1
ATOM 1342 N N . LEU A 1 167 ? 16.601 -0.575 -12.084 1.00 95.94 167 LEU A N 1
ATOM 1343 C CA . LEU A 1 167 ? 15.551 0.051 -11.299 1.00 95.94 167 LEU A CA 1
ATOM 1344 C C . LEU A 1 167 ? 14.848 -1.032 -10.479 1.00 95.94 167 LEU A C 1
ATOM 1346 O O . LEU A 1 167 ? 14.100 -1.855 -11.018 1.00 95.94 167 LEU A O 1
ATOM 1350 N N . SER A 1 168 ? 15.079 -1.035 -9.171 1.00 92.50 168 SER A N 1
ATOM 1351 C CA . SER A 1 168 ? 14.529 -2.026 -8.242 1.00 92.50 168 SER A CA 1
ATOM 1352 C C . SER A 1 168 ? 13.566 -1.393 -7.229 1.00 92.50 168 SER A C 1
ATOM 1354 O O . SER A 1 168 ? 13.411 -0.174 -7.172 1.00 92.50 168 SER A O 1
ATOM 1356 N N . GLY A 1 169 ? 12.824 -2.213 -6.481 1.00 88.69 169 GLY A N 1
ATOM 1357 C CA . GLY A 1 169 ? 11.869 -1.762 -5.458 1.00 88.69 169 GLY A CA 1
ATOM 1358 C C . GLY A 1 169 ? 10.449 -2.292 -5.657 1.00 88.69 169 GLY A C 1
ATOM 1359 O O . GLY A 1 169 ? 10.165 -3.023 -6.609 1.00 88.69 169 GLY A O 1
ATOM 1360 N N . LEU A 1 170 ? 9.533 -1.906 -4.765 1.00 85.44 170 LEU A N 1
ATOM 1361 C CA . LEU A 1 170 ? 8.168 -2.445 -4.734 1.00 85.44 170 LEU A CA 1
ATOM 1362 C C . LEU A 1 170 ? 7.371 -2.153 -6.034 1.00 85.44 170 LEU A C 1
ATOM 1364 O O . LEU A 1 170 ? 7.610 -1.141 -6.716 1.00 85.44 170 LEU A O 1
ATOM 1368 N N . PRO A 1 171 ? 6.413 -3.022 -6.416 1.00 83.25 171 PRO A N 1
ATOM 1369 C CA . PRO A 1 171 ? 5.467 -2.750 -7.499 1.00 83.25 171 PRO A CA 1
ATOM 1370 C C . PRO A 1 171 ? 4.750 -1.406 -7.313 1.00 83.25 171 PRO A C 1
ATOM 1372 O O . PRO A 1 171 ? 4.364 -1.051 -6.203 1.00 83.25 171 PRO A O 1
ATOM 1375 N N . GLY A 1 172 ? 4.563 -0.642 -8.392 1.00 80.69 172 GLY A N 1
ATOM 1376 C CA . GLY A 1 172 ? 3.881 0.661 -8.340 1.00 80.69 172 GLY A CA 1
ATOM 1377 C C . GLY A 1 172 ? 4.720 1.840 -7.816 1.00 80.69 172 GLY A C 1
ATOM 1378 O O . GLY A 1 172 ? 4.199 2.948 -7.725 1.00 80.69 172 GLY A O 1
ATOM 1379 N N . MET A 1 173 ? 6.019 1.654 -7.537 1.00 85.69 173 MET A N 1
ATOM 1380 C CA . MET A 1 173 ? 6.932 2.740 -7.114 1.00 85.69 173 MET A CA 1
ATOM 1381 C C . MET A 1 173 ? 7.356 3.715 -8.222 1.00 85.69 173 MET A C 1
ATOM 1383 O O . MET A 1 173 ? 8.072 4.683 -7.962 1.00 85.69 173 MET A O 1
ATOM 1387 N N . GLY A 1 174 ? 6.906 3.484 -9.457 1.00 86.00 174 GLY A N 1
ATOM 1388 C CA . GLY A 1 174 ? 7.176 4.378 -10.583 1.00 86.00 174 GLY A CA 1
ATOM 1389 C C . GLY A 1 174 ? 8.461 4.077 -11.358 1.00 86.00 174 GLY A C 1
ATOM 1390 O O . GLY A 1 174 ? 8.963 4.972 -12.023 1.00 86.00 174 GLY A O 1
ATOM 1391 N N . LYS A 1 175 ? 8.973 2.837 -11.336 1.00 90.12 175 LYS A N 1
ATOM 1392 C CA . LYS A 1 175 ? 10.147 2.422 -12.138 1.00 90.12 175 LYS A CA 1
ATOM 1393 C C . LYS A 1 175 ? 9.976 2.723 -13.630 1.00 90.12 175 LYS A C 1
ATOM 1395 O O . LYS A 1 175 ? 10.824 3.372 -14.231 1.00 90.12 175 LYS A O 1
ATOM 1400 N N . THR A 1 176 ? 8.838 2.315 -14.197 1.00 86.81 176 THR A N 1
ATOM 1401 C CA . THR A 1 176 ? 8.509 2.568 -15.606 1.00 86.81 176 THR A CA 1
ATOM 1402 C C . THR A 1 176 ? 8.334 4.055 -15.906 1.00 86.81 176 THR A C 1
ATOM 1404 O O . THR A 1 176 ? 8.741 4.526 -16.962 1.00 86.81 176 THR A O 1
ATOM 1407 N N . ALA A 1 177 ? 7.757 4.814 -14.970 1.00 85.00 177 ALA A N 1
ATOM 1408 C CA . ALA A 1 177 ? 7.626 6.261 -15.114 1.00 85.00 177 ALA A CA 1
ATOM 1409 C C . ALA A 1 177 ? 8.999 6.956 -15.091 1.00 85.00 177 ALA A C 1
ATOM 1411 O O . ALA A 1 177 ? 9.221 7.874 -15.874 1.00 85.00 177 ALA A O 1
ATOM 1412 N N . LEU A 1 178 ? 9.925 6.486 -14.247 1.00 90.69 178 LEU A N 1
ATOM 1413 C CA . LEU A 1 178 ? 11.264 7.048 -14.100 1.00 90.69 178 LEU A CA 1
ATOM 1414 C C . LEU A 1 178 ? 12.103 6.917 -15.364 1.00 90.69 178 LEU A C 1
ATOM 1416 O O . LEU A 1 178 ? 12.511 7.940 -15.904 1.00 90.69 178 LEU A O 1
ATOM 1420 N N . TRP A 1 179 ? 12.328 5.700 -15.871 1.00 91.81 179 TRP A N 1
ATOM 1421 C CA . TRP A 1 179 ? 13.172 5.558 -17.061 1.00 91.81 179 TRP A CA 1
ATOM 1422 C C . TRP A 1 179 ? 12.562 6.281 -18.267 1.00 91.81 179 TRP A C 1
ATOM 1424 O O . TRP A 1 179 ? 13.289 6.925 -19.019 1.00 91.81 179 TRP A O 1
ATOM 1434 N N . ARG A 1 180 ? 11.228 6.245 -18.431 1.00 89.19 180 ARG A N 1
ATOM 1435 C CA . ARG A 1 180 ? 10.541 6.955 -19.524 1.00 89.19 180 ARG A CA 1
ATOM 1436 C C . ARG A 1 180 ? 10.777 8.451 -19.443 1.00 89.19 180 ARG A C 1
ATOM 1438 O O . ARG A 1 180 ? 11.085 9.071 -20.457 1.00 89.19 180 ARG A O 1
ATOM 1445 N N . TRP A 1 181 ? 10.624 9.023 -18.249 1.00 89.00 181 TRP A N 1
ATOM 1446 C CA . TRP A 1 181 ? 10.837 10.446 -18.040 1.00 89.00 181 TRP A CA 1
ATOM 1447 C C . TRP A 1 181 ? 12.291 10.831 -18.314 1.00 89.00 181 TRP A C 1
ATOM 1449 O O . TRP A 1 181 ? 12.527 11.776 -19.066 1.00 89.00 181 TRP A O 1
ATOM 1459 N N . THR A 1 182 ? 13.256 10.073 -17.785 1.00 91.06 182 THR A N 1
ATOM 1460 C CA . THR A 1 182 ? 14.685 10.350 -17.977 1.00 91.06 182 THR A CA 1
ATOM 1461 C C . THR A 1 182 ? 15.094 10.274 -19.442 1.00 91.06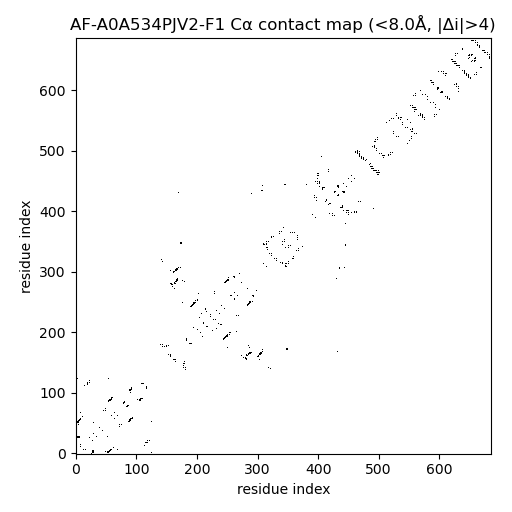 182 THR A C 1
ATOM 1463 O O . THR A 1 182 ? 15.746 11.197 -19.926 1.00 91.06 182 THR A O 1
ATOM 1466 N N . LEU A 1 183 ? 14.680 9.229 -20.168 1.00 90.94 183 LEU A N 1
ATOM 1467 C CA . LEU A 1 183 ? 14.983 9.124 -21.595 1.00 90.94 183 LEU A CA 1
ATOM 1468 C C . LEU A 1 183 ? 14.366 10.277 -22.378 1.00 90.94 183 LEU A C 1
ATOM 1470 O O . LEU A 1 183 ? 15.051 10.891 -23.173 1.00 90.94 183 LEU A O 1
ATOM 1474 N N . ARG A 1 184 ? 13.116 10.658 -22.109 1.00 87.19 184 ARG A N 1
ATOM 1475 C CA . ARG A 1 184 ? 12.480 11.765 -22.840 1.00 87.19 184 ARG A CA 1
ATOM 1476 C C . ARG A 1 184 ? 13.102 13.138 -22.564 1.00 87.19 184 ARG A C 1
ATOM 1478 O O . ARG A 1 184 ? 13.144 13.955 -23.475 1.00 87.19 184 ARG A O 1
ATOM 1485 N N . HIS A 1 185 ? 13.543 13.413 -21.333 1.00 85.94 185 HIS A N 1
ATOM 1486 C CA . HIS A 1 185 ? 13.926 14.774 -20.919 1.00 85.94 185 HIS A CA 1
ATOM 1487 C C . HIS A 1 185 ? 15.430 15.002 -20.788 1.00 85.94 185 HIS A C 1
ATOM 1489 O O . HIS A 1 185 ? 15.879 16.136 -20.935 1.00 85.94 185 HIS A O 1
ATOM 1495 N N . ARG A 1 186 ? 16.203 13.960 -20.476 1.00 88.31 186 ARG A N 1
ATOM 1496 C CA . ARG A 1 186 ? 17.653 14.067 -20.256 1.00 88.31 186 ARG A CA 1
ATOM 1497 C C . ARG A 1 186 ? 18.470 13.313 -21.298 1.00 88.31 186 ARG A C 1
ATOM 1499 O O . ARG A 1 186 ? 19.562 13.747 -21.633 1.00 88.31 186 ARG A O 1
ATOM 1506 N N . LEU A 1 187 ? 17.931 12.223 -21.845 1.00 89.94 187 LEU A N 1
ATOM 1507 C CA . LEU A 1 187 ? 18.614 11.367 -22.823 1.00 89.94 187 LEU A CA 1
ATOM 1508 C C . LEU A 1 187 ? 17.775 11.189 -24.101 1.00 89.94 187 LEU A C 1
ATOM 1510 O O . LEU A 1 187 ? 17.631 10.076 -24.601 1.00 89.94 187 LEU A O 1
ATOM 1514 N N . ALA A 1 188 ? 17.189 12.285 -24.605 1.00 88.50 188 ALA A N 1
ATOM 1515 C CA . ALA A 1 188 ? 16.177 12.277 -25.676 1.00 88.50 188 ALA A CA 1
ATOM 1516 C C . ALA A 1 188 ? 16.682 11.737 -27.023 1.00 88.50 188 ALA A C 1
ATOM 1518 O O . ALA A 1 188 ? 15.887 11.402 -27.898 1.00 88.50 188 ALA A O 1
ATOM 1519 N N . HIS A 1 189 ? 18.001 11.664 -27.193 1.00 86.94 189 HIS A N 1
ATOM 1520 C CA . HIS A 1 189 ? 18.655 11.055 -28.347 1.00 86.94 189 HIS A CA 1
ATOM 1521 C C . HIS A 1 189 ? 18.628 9.521 -28.318 1.00 86.94 189 HIS A C 1
ATOM 1523 O O . HIS A 1 189 ? 18.831 8.904 -29.361 1.00 86.94 189 HIS A O 1
ATOM 1529 N N . LEU A 1 190 ? 18.370 8.899 -27.162 1.00 89.44 190 LEU A N 1
ATOM 1530 C CA . LEU A 1 190 ? 18.257 7.449 -27.036 1.00 89.44 190 LEU A CA 1
ATOM 1531 C C . LEU A 1 190 ? 16.832 6.975 -27.333 1.00 89.44 190 LEU A C 1
ATOM 1533 O O . LEU A 1 190 ? 15.854 7.409 -26.723 1.00 89.44 190 LEU A O 1
ATOM 1537 N N . SER A 1 191 ? 16.732 5.995 -28.221 1.00 90.69 191 SER A N 1
ATOM 1538 C CA . SER A 1 191 ? 15.503 5.299 -28.581 1.00 90.69 191 SER A CA 1
ATOM 1539 C C . SER A 1 191 ? 15.320 4.055 -27.699 1.00 90.69 191 SER A C 1
ATOM 1541 O O . SER A 1 191 ? 16.176 3.164 -27.703 1.00 90.69 191 SER A O 1
ATOM 1543 N N . PRO A 1 192 ? 14.219 3.953 -26.932 1.00 93.00 192 PRO A N 1
ATOM 1544 C CA . PRO A 1 192 ? 13.976 2.799 -26.077 1.00 93.00 192 PRO A CA 1
ATOM 1545 C C . PRO A 1 192 ? 13.469 1.596 -26.880 1.00 93.00 192 PRO A C 1
ATOM 1547 O O . PRO A 1 192 ? 12.382 1.626 -27.455 1.00 93.00 192 PRO A O 1
ATOM 1550 N N . LEU A 1 193 ? 14.200 0.486 -26.824 1.00 93.94 193 LEU A N 1
ATOM 1551 C CA . LEU A 1 193 ? 13.741 -0.823 -27.283 1.00 93.94 193 LEU A CA 1
ATOM 1552 C C . LEU A 1 193 ? 13.074 -1.535 -26.103 1.00 93.94 193 LEU A C 1
ATOM 1554 O O . LEU A 1 193 ? 13.744 -2.188 -25.308 1.00 93.94 193 LEU A O 1
ATOM 1558 N N . LYS A 1 194 ? 11.758 -1.369 -25.933 1.00 93.12 194 LYS A N 1
ATOM 1559 C CA . LYS A 1 194 ? 11.041 -1.924 -24.772 1.00 93.12 194 LYS A CA 1
ATOM 1560 C C . LYS A 1 194 ? 10.622 -3.383 -24.990 1.00 93.12 194 LYS A C 1
ATOM 1562 O O . LYS A 1 194 ? 9.960 -3.704 -25.977 1.00 93.12 194 LYS A O 1
ATOM 1567 N N . VAL A 1 195 ? 10.890 -4.226 -23.992 1.00 92.75 195 VAL A N 1
ATOM 1568 C CA . VAL A 1 195 ? 10.281 -5.549 -23.803 1.00 92.75 195 VAL A CA 1
ATOM 1569 C C . VAL A 1 195 ? 9.559 -5.591 -22.455 1.00 92.75 195 VAL A C 1
ATOM 1571 O O . VAL A 1 195 ? 10.122 -5.218 -21.427 1.00 92.75 195 VAL A O 1
ATOM 1574 N N . ASP A 1 196 ? 8.299 -6.028 -22.466 1.00 88.25 196 ASP A N 1
ATOM 1575 C CA . ASP A 1 196 ? 7.451 -6.114 -21.275 1.00 88.25 196 ASP A CA 1
ATOM 1576 C C . ASP A 1 196 ? 7.195 -7.573 -20.892 1.00 88.25 196 ASP A C 1
ATOM 1578 O O . ASP A 1 196 ? 6.390 -8.262 -21.524 1.00 88.25 196 ASP A O 1
ATOM 1582 N N . LEU A 1 197 ? 7.896 -8.060 -19.868 1.00 89.31 197 LEU A N 1
ATOM 1583 C CA . LEU A 1 197 ? 7.808 -9.462 -19.467 1.00 89.31 197 LEU A CA 1
ATOM 1584 C C . LEU A 1 197 ? 6.534 -9.798 -18.687 1.00 89.31 197 LEU A C 1
ATOM 1586 O O . LEU A 1 197 ? 6.263 -10.978 -18.466 1.00 89.31 197 LEU A O 1
ATOM 1590 N N . GLU A 1 198 ? 5.733 -8.799 -18.304 1.00 79.62 198 GLU A N 1
ATOM 1591 C CA . GLU A 1 198 ? 4.389 -9.036 -17.764 1.00 79.62 198 GLU A CA 1
ATOM 1592 C C . GLU A 1 198 ? 3.430 -9.536 -18.856 1.00 79.62 198 GLU A C 1
ATOM 1594 O O . GLU A 1 198 ? 2.521 -10.313 -18.567 1.00 79.62 198 GLU A O 1
ATOM 1599 N N . VAL A 1 199 ? 3.659 -9.144 -20.118 1.00 78.50 199 VAL A N 1
ATOM 1600 C CA . VAL A 1 199 ? 2.876 -9.609 -21.278 1.00 78.50 199 VAL A CA 1
ATOM 1601 C C . VAL A 1 199 ? 3.311 -11.011 -21.713 1.00 78.50 199 VAL A C 1
ATOM 1603 O O . VAL A 1 199 ? 2.479 -11.828 -22.109 1.00 78.50 199 VAL A O 1
ATOM 1606 N N . GLY A 1 200 ? 4.608 -11.312 -21.620 1.00 81.31 200 GLY A N 1
ATOM 1607 C CA . GLY A 1 200 ? 5.142 -12.640 -21.896 1.00 81.31 200 GLY A CA 1
ATOM 1608 C C . GLY A 1 200 ? 6.606 -12.779 -21.490 1.00 81.31 200 GLY A C 1
ATOM 1609 O O . GLY A 1 200 ? 7.427 -11.915 -21.772 1.00 81.31 200 GLY A O 1
ATOM 1610 N N . ASN A 1 201 ? 6.960 -13.899 -20.862 1.00 86.06 201 ASN A N 1
ATOM 1611 C CA . ASN A 1 201 ? 8.290 -14.128 -20.284 1.00 86.06 201 ASN A CA 1
ATOM 1612 C C . ASN A 1 201 ? 9.083 -15.264 -20.957 1.00 86.06 201 ASN A C 1
ATOM 1614 O O . ASN A 1 201 ? 10.051 -15.774 -20.395 1.00 86.06 201 ASN A O 1
ATOM 1618 N N . THR A 1 202 ? 8.681 -15.677 -22.160 1.00 90.31 202 THR A N 1
ATOM 1619 C CA . THR A 1 202 ? 9.379 -16.721 -22.923 1.00 90.31 202 THR A CA 1
ATOM 1620 C C . THR A 1 202 ? 10.437 -16.115 -23.849 1.00 90.31 202 THR A C 1
ATOM 1622 O O . THR A 1 202 ? 10.253 -14.985 -24.312 1.00 90.31 202 THR A O 1
ATOM 1625 N N . PRO A 1 203 ? 11.498 -16.864 -24.216 1.00 91.56 203 PRO A N 1
ATOM 1626 C CA . PRO A 1 203 ? 12.457 -16.416 -25.227 1.00 91.56 203 PRO A CA 1
ATOM 1627 C C . PRO A 1 203 ? 11.770 -15.986 -26.530 1.00 91.56 203 PRO A C 1
ATOM 1629 O O . PRO A 1 203 ? 12.073 -14.931 -27.077 1.00 91.56 203 PRO A O 1
ATOM 1632 N N . ALA A 1 204 ? 10.770 -16.748 -26.982 1.00 90.88 204 ALA A N 1
ATOM 1633 C CA . ALA A 1 204 ? 10.031 -16.439 -28.202 1.00 90.88 204 ALA A CA 1
ATOM 1634 C C . ALA A 1 204 ? 9.335 -15.073 -28.149 1.00 90.88 204 ALA A C 1
ATOM 1636 O O . ALA A 1 204 ? 9.401 -14.307 -29.110 1.00 90.88 204 ALA A O 1
ATOM 1637 N N . PHE A 1 205 ? 8.702 -14.748 -27.019 1.00 91.06 205 PHE A N 1
ATOM 1638 C CA . PHE A 1 205 ? 8.095 -13.436 -26.819 1.00 91.06 205 PHE A CA 1
ATOM 1639 C C . PHE A 1 205 ? 9.152 -12.330 -26.735 1.00 91.06 205 PHE A C 1
ATOM 1641 O O . PHE A 1 205 ? 8.993 -11.285 -27.366 1.00 91.06 205 PHE A O 1
ATOM 1648 N N . PHE A 1 206 ? 10.237 -12.565 -25.992 1.00 94.12 206 PHE A N 1
ATOM 1649 C CA . PHE A 1 206 ? 11.318 -11.599 -25.807 1.00 94.12 206 PHE A CA 1
ATOM 1650 C C . PHE A 1 206 ? 11.962 -11.210 -27.143 1.00 94.12 206 PHE A C 1
ATOM 1652 O O . PHE A 1 206 ? 11.926 -10.046 -27.546 1.00 94.12 206 PHE A O 1
ATOM 1659 N N . PHE A 1 207 ? 12.485 -12.193 -27.877 1.00 94.19 207 PHE A N 1
ATOM 1660 C CA . PHE A 1 207 ? 13.155 -11.958 -29.154 1.00 94.19 207 PHE A CA 1
ATOM 1661 C C . PHE A 1 207 ? 12.174 -11.554 -30.255 1.00 94.19 207 PHE A C 1
ATOM 1663 O O . PHE A 1 207 ? 12.530 -10.744 -31.104 1.00 94.19 207 PHE A O 1
ATOM 1670 N N . GLY A 1 208 ? 10.931 -12.044 -30.225 1.00 90.31 208 GLY A N 1
ATOM 1671 C CA . GLY A 1 208 ? 9.876 -11.589 -31.132 1.00 90.31 208 GLY A CA 1
ATOM 1672 C C . GLY A 1 208 ? 9.511 -10.116 -30.927 1.00 90.31 208 GLY A C 1
ATOM 1673 O O . GLY A 1 208 ? 9.314 -9.392 -31.902 1.00 90.31 208 GLY A O 1
ATOM 1674 N N . SER A 1 209 ? 9.482 -9.644 -29.677 1.00 91.12 209 SER A N 1
ATOM 1675 C CA . SER A 1 209 ? 9.252 -8.229 -29.354 1.00 91.12 209 SER A CA 1
ATOM 1676 C C . SER A 1 209 ? 10.396 -7.349 -29.855 1.00 91.12 209 SER A C 1
ATOM 1678 O O . SER A 1 209 ? 10.147 -6.305 -30.455 1.00 91.12 209 SER A O 1
ATOM 1680 N N . LEU A 1 210 ? 11.646 -7.790 -29.684 1.00 92.62 210 LEU A N 1
ATOM 1681 C CA . LEU A 1 210 ? 12.814 -7.090 -30.229 1.00 92.62 210 LEU A CA 1
ATOM 1682 C C . LEU A 1 210 ? 12.817 -7.071 -31.755 1.00 92.62 210 LEU A C 1
ATOM 1684 O O . LEU A 1 210 ? 13.021 -6.013 -32.342 1.00 92.62 210 LEU A O 1
ATOM 1688 N N . ALA A 1 211 ? 12.527 -8.206 -32.391 1.00 91.75 211 ALA A N 1
ATOM 1689 C CA . ALA A 1 211 ? 12.418 -8.292 -33.839 1.00 91.75 211 ALA A CA 1
ATOM 1690 C C . ALA A 1 211 ? 11.352 -7.329 -34.374 1.00 91.75 211 ALA A C 1
ATOM 1692 O O . ALA A 1 211 ? 11.598 -6.634 -35.351 1.00 91.75 211 ALA A O 1
ATOM 1693 N N . LYS A 1 212 ? 10.201 -7.221 -33.697 1.00 89.75 212 LYS A N 1
ATOM 1694 C CA . LYS A 1 212 ? 9.158 -6.249 -34.044 1.00 89.75 212 LYS A CA 1
ATOM 1695 C C . LYS A 1 212 ? 9.646 -4.802 -33.908 1.00 89.75 212 LYS A C 1
ATOM 1697 O O . LYS A 1 212 ? 9.410 -4.020 -34.819 1.00 89.75 212 LYS A O 1
ATOM 1702 N N . ASN A 1 213 ? 10.299 -4.449 -32.798 1.00 88.50 213 ASN A N 1
ATOM 1703 C CA . ASN A 1 213 ? 10.794 -3.085 -32.558 1.00 88.50 213 ASN A CA 1
ATOM 1704 C C . ASN A 1 213 ? 11.888 -2.664 -33.554 1.00 88.50 213 ASN A C 1
ATOM 1706 O O . ASN A 1 213 ? 11.982 -1.490 -33.889 1.00 88.50 213 ASN A O 1
ATOM 1710 N N . LEU A 1 214 ? 12.704 -3.616 -34.010 1.00 90.31 214 LEU A N 1
ATOM 1711 C CA . LEU A 1 214 ? 13.810 -3.399 -34.950 1.00 90.31 214 LEU A CA 1
ATOM 1712 C C . LEU A 1 214 ? 13.425 -3.687 -36.412 1.00 90.31 214 LEU A C 1
ATOM 1714 O O . LEU A 1 214 ? 14.295 -3.703 -37.277 1.00 90.31 214 LEU A O 1
ATOM 1718 N N . GLU A 1 215 ? 12.149 -3.980 -36.683 1.00 93.19 215 GLU A N 1
ATOM 1719 C CA . GLU A 1 215 ? 11.634 -4.368 -38.006 1.00 93.19 215 GLU A CA 1
ATOM 1720 C C . GLU A 1 215 ? 12.389 -5.551 -38.658 1.00 93.19 215 GLU A C 1
ATOM 1722 O O . GLU A 1 215 ? 12.506 -5.669 -39.879 1.00 93.19 215 GLU A O 1
ATOM 1727 N N . LEU A 1 216 ? 12.883 -6.481 -37.837 1.00 92.94 216 LEU A N 1
ATOM 1728 C CA . LEU A 1 216 ? 13.608 -7.666 -38.283 1.00 92.94 216 LEU A CA 1
ATOM 1729 C C . LEU A 1 216 ? 12.660 -8.809 -38.642 1.00 92.94 216 LEU A C 1
ATOM 1731 O O . LEU A 1 216 ? 11.672 -9.101 -37.965 1.00 92.94 216 LEU A O 1
ATOM 1735 N N . ARG A 1 217 ? 13.031 -9.557 -39.683 1.00 89.38 217 ARG A N 1
ATOM 1736 C CA . ARG A 1 217 ? 12.368 -10.820 -40.004 1.00 89.38 217 ARG A CA 1
ATOM 1737 C C . ARG A 1 217 ? 12.724 -11.872 -38.953 1.00 89.38 217 ARG A C 1
ATOM 1739 O O . ARG A 1 217 ? 13.898 -12.067 -38.642 1.00 89.38 217 ARG A O 1
ATOM 1746 N N . LEU A 1 218 ? 11.718 -12.602 -38.473 1.00 87.44 218 LEU A N 1
ATOM 1747 C CA . LEU A 1 218 ? 11.903 -13.773 -37.618 1.00 87.44 218 LEU A CA 1
ATOM 1748 C C . LEU A 1 218 ? 11.857 -15.061 -38.468 1.00 87.44 218 LEU A C 1
ATOM 1750 O O . LEU A 1 218 ? 10.790 -15.396 -38.994 1.00 87.44 218 LEU A O 1
ATOM 1754 N N . PRO A 1 219 ? 12.980 -15.780 -38.668 1.00 87.00 219 PRO A N 1
ATOM 1755 C CA . PRO A 1 219 ? 13.000 -16.984 -39.495 1.00 87.00 219 PRO A CA 1
ATOM 1756 C C . PRO A 1 219 ? 12.192 -18.128 -38.870 1.00 87.00 219 PRO A C 1
ATOM 1758 O O . PRO A 1 219 ? 12.311 -18.402 -37.677 1.00 87.00 219 PRO A O 1
ATOM 1761 N N . ALA A 1 220 ? 11.441 -18.866 -39.695 1.00 83.69 220 ALA A N 1
ATOM 1762 C CA . ALA A 1 220 ? 10.693 -20.044 -39.243 1.00 83.69 220 ALA A CA 1
ATOM 1763 C C . ALA A 1 220 ? 11.604 -21.145 -38.665 1.00 83.69 220 ALA A C 1
ATOM 1765 O O . ALA A 1 220 ? 11.180 -21.914 -37.811 1.00 83.69 220 ALA A O 1
ATOM 1766 N N . SER A 1 221 ? 12.868 -21.204 -39.096 1.00 84.31 221 SER A N 1
ATOM 1767 C CA . SER A 1 221 ? 13.856 -22.122 -38.530 1.00 84.31 221 SER A CA 1
ATOM 1768 C C . SER A 1 221 ? 14.127 -21.840 -37.053 1.00 84.31 221 SER A C 1
ATOM 1770 O O . SER A 1 221 ? 14.239 -22.790 -36.293 1.00 84.31 221 SER A O 1
ATOM 1772 N N . VAL A 1 222 ? 14.169 -20.568 -36.636 1.00 86.12 222 VAL A N 1
ATOM 1773 C CA . VAL A 1 222 ? 14.400 -20.167 -35.236 1.00 86.12 222 VAL A CA 1
ATOM 1774 C C . VAL A 1 222 ? 13.189 -20.511 -34.374 1.00 86.12 222 VAL A C 1
ATOM 1776 O O . VAL A 1 222 ? 13.340 -21.046 -33.280 1.00 86.12 222 VAL A O 1
ATOM 1779 N N . THR A 1 223 ? 11.975 -20.266 -34.875 1.00 80.88 223 THR A N 1
ATOM 1780 C CA . THR A 1 223 ? 10.750 -20.602 -34.132 1.00 80.88 223 THR A CA 1
ATOM 1781 C C . THR A 1 223 ? 10.532 -22.111 -34.006 1.00 80.88 223 THR A C 1
ATOM 1783 O O . THR A 1 223 ? 9.909 -22.546 -33.042 1.00 80.88 223 THR A O 1
ATOM 1786 N N . GLN A 1 224 ? 11.059 -22.907 -34.943 1.00 83.44 224 GLN A N 1
ATOM 1787 C CA . GLN A 1 224 ? 11.008 -24.371 -34.908 1.00 83.44 224 GLN A CA 1
ATOM 1788 C C . GLN A 1 224 ? 12.142 -24.997 -34.085 1.00 83.44 224 GLN A C 1
ATOM 1790 O O . GLN A 1 224 ? 11.896 -25.966 -33.371 1.00 83.44 224 GLN A O 1
ATOM 1795 N N . SER A 1 225 ? 13.370 -24.475 -34.177 1.00 86.94 225 SER A N 1
ATOM 1796 C CA . SER A 1 225 ? 14.531 -25.012 -33.453 1.00 86.94 225 SER A CA 1
ATOM 1797 C C . SER A 1 225 ? 14.613 -24.529 -32.007 1.00 86.94 225 SER A C 1
ATOM 1799 O O . SER A 1 225 ? 15.196 -25.213 -31.170 1.00 86.94 225 SER A O 1
ATOM 1801 N N . GLY A 1 226 ? 14.059 -23.349 -31.711 1.00 85.75 226 GLY A N 1
ATOM 1802 C CA . GLY A 1 226 ? 14.237 -22.670 -30.429 1.00 85.75 226 GLY A CA 1
ATOM 1803 C C . GLY A 1 226 ? 15.644 -22.099 -30.226 1.00 85.75 226 GLY A C 1
ATOM 1804 O O . GLY A 1 226 ? 15.989 -21.748 -29.098 1.00 85.75 226 GLY A O 1
ATOM 1805 N N . ASP A 1 227 ? 16.458 -21.995 -31.283 1.00 89.50 227 ASP A N 1
ATOM 1806 C CA . ASP A 1 227 ? 17.826 -21.468 -31.209 1.00 89.50 227 ASP A CA 1
ATOM 1807 C C . ASP A 1 227 ? 17.847 -19.932 -31.198 1.00 89.50 227 ASP A C 1
ATOM 1809 O O . ASP A 1 227 ? 18.213 -19.242 -32.154 1.00 89.50 227 ASP A O 1
ATOM 1813 N N . TRP A 1 228 ? 17.386 -19.383 -30.080 1.00 91.94 228 TRP A N 1
ATOM 1814 C CA . TRP A 1 228 ? 17.302 -17.946 -29.868 1.00 91.94 228 TRP A CA 1
ATOM 1815 C C . TRP A 1 228 ? 18.668 -17.281 -29.676 1.00 91.94 228 TRP A C 1
ATOM 1817 O O . TRP A 1 228 ? 18.807 -16.095 -29.964 1.00 91.94 228 TRP A O 1
ATOM 1827 N N . SER A 1 229 ? 19.678 -18.033 -29.227 1.00 88.75 229 SER A N 1
ATOM 1828 C CA . SER A 1 229 ? 21.039 -17.516 -29.042 1.00 88.75 229 SER A CA 1
ATOM 1829 C C . SER A 1 229 ? 21.706 -17.212 -30.384 1.00 88.75 229 SER A C 1
ATOM 1831 O O . SER A 1 229 ? 22.372 -16.181 -30.525 1.00 88.75 229 SER A O 1
ATOM 1833 N N . ASP A 1 230 ? 21.493 -18.068 -31.388 1.00 89.31 230 ASP A N 1
ATOM 1834 C CA . ASP A 1 230 ? 21.961 -17.815 -32.752 1.00 89.31 230 ASP A CA 1
ATOM 1835 C C . ASP A 1 230 ? 21.243 -16.609 -33.368 1.00 89.31 230 ASP A C 1
ATOM 1837 O O . ASP A 1 230 ? 21.878 -15.733 -33.962 1.00 89.31 230 ASP A O 1
ATOM 1841 N N . TYR A 1 231 ? 19.924 -16.511 -33.159 1.00 93.12 231 TYR A N 1
ATOM 1842 C CA . TYR A 1 231 ? 19.138 -15.376 -33.640 1.00 93.12 231 TYR A CA 1
ATOM 1843 C C . TYR A 1 231 ? 19.586 -14.047 -33.019 1.00 93.12 231 TYR A C 1
ATOM 1845 O O . TYR A 1 231 ? 19.787 -13.064 -33.737 1.00 93.12 231 TYR A O 1
ATOM 1853 N N . TRP A 1 232 ? 19.804 -14.030 -31.701 1.00 94.06 232 TRP A N 1
ATOM 1854 C CA . TRP A 1 232 ? 20.346 -12.884 -30.975 1.00 94.06 232 TRP A CA 1
ATOM 1855 C C . TRP A 1 232 ? 21.673 -12.414 -31.570 1.00 94.06 232 TRP A C 1
ATOM 1857 O O . TRP A 1 232 ? 21.792 -11.262 -31.981 1.00 94.06 232 TRP A O 1
ATOM 1867 N N . THR A 1 233 ? 22.641 -13.325 -31.675 1.00 91.88 233 THR A N 1
ATOM 1868 C CA . THR A 1 233 ? 24.020 -12.994 -32.054 1.00 91.88 233 THR A CA 1
ATOM 1869 C C . THR A 1 233 ? 24.132 -12.553 -33.513 1.00 91.88 233 THR A C 1
ATOM 1871 O O . THR A 1 233 ? 24.884 -11.633 -33.824 1.00 91.88 233 THR A O 1
ATOM 1874 N N . LYS A 1 234 ? 23.398 -13.199 -34.429 1.00 91.06 234 LYS A N 1
ATOM 1875 C CA . LYS A 1 234 ? 23.522 -12.938 -35.873 1.00 91.06 234 LYS A CA 1
ATOM 1876 C C . LYS A 1 234 ? 22.637 -11.808 -36.387 1.00 91.06 234 LYS A C 1
ATOM 1878 O O . LYS A 1 234 ? 22.995 -11.198 -37.389 1.00 91.06 234 LYS A O 1
ATOM 1883 N N . TRP A 1 235 ? 21.485 -11.570 -35.761 1.00 92.44 235 TRP A N 1
ATOM 1884 C CA . TRP A 1 235 ? 20.460 -10.681 -36.318 1.00 92.44 235 TRP A CA 1
ATOM 1885 C C . TRP A 1 235 ? 20.115 -9.535 -35.380 1.00 92.44 235 TRP A C 1
ATOM 1887 O O . TRP A 1 235 ? 20.155 -8.380 -35.795 1.00 92.44 235 TRP A O 1
ATOM 1897 N N . VAL A 1 236 ? 19.781 -9.834 -34.124 1.00 94.31 236 VAL A N 1
ATOM 1898 C CA . VAL A 1 236 ? 19.258 -8.816 -33.203 1.00 94.31 236 VAL A CA 1
ATOM 1899 C C . VAL A 1 236 ? 20.367 -7.890 -32.716 1.00 94.31 236 VAL A C 1
ATOM 1901 O O . VAL A 1 236 ? 20.284 -6.690 -32.951 1.00 94.31 236 VAL A O 1
ATOM 1904 N N . LEU A 1 237 ? 21.415 -8.430 -32.087 1.00 92.19 237 LEU A N 1
ATOM 1905 C CA . LEU A 1 237 ? 22.500 -7.641 -31.497 1.00 92.19 237 LEU A CA 1
ATOM 1906 C C . LEU A 1 237 ? 23.190 -6.712 -32.517 1.00 92.19 237 LEU A C 1
ATOM 1908 O O . LEU A 1 237 ? 23.336 -5.535 -32.200 1.00 92.19 237 LEU A O 1
ATOM 1912 N N . PRO A 1 238 ? 23.543 -7.154 -33.745 1.00 92.25 238 PRO A N 1
ATOM 1913 C CA . PRO A 1 238 ? 24.150 -6.267 -34.743 1.00 92.25 238 PRO A CA 1
ATOM 1914 C C . PRO A 1 238 ? 23.226 -5.152 -35.256 1.00 92.25 238 PRO A C 1
ATOM 1916 O O . PRO A 1 238 ? 23.711 -4.203 -35.863 1.00 92.25 238 PRO A O 1
ATOM 1919 N N . SER A 1 239 ? 21.910 -5.279 -35.053 1.00 92.00 239 SER A N 1
ATOM 1920 C CA . SER A 1 239 ? 20.911 -4.295 -35.494 1.00 92.00 239 SER A CA 1
ATOM 1921 C C . SER A 1 239 ? 20.580 -3.252 -34.421 1.00 92.00 239 SER A C 1
ATOM 1923 O O . SER A 1 239 ? 19.850 -2.304 -34.700 1.00 92.00 239 SER A O 1
ATOM 1925 N N . ILE A 1 240 ? 21.075 -3.422 -33.191 1.00 89.88 240 ILE A N 1
ATOM 1926 C CA . ILE A 1 240 ? 20.915 -2.443 -32.112 1.00 89.88 240 ILE A CA 1
ATOM 1927 C C . ILE A 1 240 ? 22.017 -1.401 -32.263 1.00 89.88 240 ILE A C 1
ATOM 1929 O O . ILE A 1 240 ? 23.190 -1.754 -32.232 1.00 89.88 240 ILE A O 1
ATOM 1933 N N . ASP A 1 241 ? 21.643 -0.128 -32.391 1.00 87.38 241 ASP A N 1
ATOM 1934 C CA . ASP A 1 241 ? 22.603 0.967 -32.525 1.00 87.38 241 ASP A CA 1
ATOM 1935 C C . ASP A 1 241 ? 23.349 1.245 -31.199 1.00 87.38 241 ASP A C 1
ATOM 1937 O O . ASP A 1 241 ? 22.727 1.693 -30.228 1.00 87.38 241 ASP A O 1
ATOM 1941 N N . PRO A 1 242 ? 24.682 1.034 -31.155 1.00 80.44 242 PRO A N 1
ATOM 1942 C CA . PRO A 1 242 ? 25.649 1.952 -30.594 1.00 80.44 242 PRO A CA 1
ATOM 1943 C C . PRO A 1 242 ? 25.212 3.023 -29.598 1.00 80.44 242 PRO A C 1
ATOM 1945 O O . PRO A 1 242 ? 25.297 2.943 -28.379 1.00 80.44 242 PRO A O 1
ATOM 1948 N N . ASP A 1 243 ? 24.811 4.115 -30.192 1.00 81.69 243 ASP A N 1
ATOM 1949 C CA . ASP A 1 243 ? 24.834 5.416 -29.562 1.00 81.69 243 ASP A CA 1
ATOM 1950 C C . ASP A 1 243 ? 23.419 5.998 -29.509 1.00 81.69 243 ASP A C 1
ATOM 1952 O O . ASP A 1 243 ? 23.200 7.063 -28.932 1.00 81.69 243 ASP A O 1
ATOM 1956 N N . ALA A 1 244 ? 22.451 5.272 -30.080 1.00 86.12 244 ALA A N 1
ATOM 1957 C CA . ALA A 1 244 ? 21.076 5.708 -30.244 1.00 86.12 244 ALA A CA 1
ATOM 1958 C C . ALA A 1 244 ? 20.036 4.729 -29.686 1.00 86.12 244 ALA A C 1
ATOM 1960 O O . ALA A 1 244 ? 18.861 5.082 -29.672 1.00 86.12 244 ALA A O 1
ATOM 1961 N N . ALA A 1 245 ? 20.401 3.527 -29.222 1.00 89.69 245 ALA A N 1
ATOM 1962 C CA . ALA A 1 245 ? 19.437 2.552 -28.708 1.00 89.69 245 ALA A CA 1
ATOM 1963 C C . ALA A 1 245 ? 19.758 2.072 -27.287 1.00 89.69 245 ALA A C 1
ATOM 1965 O O . ALA A 1 245 ? 20.892 1.739 -26.951 1.00 89.69 245 ALA A O 1
ATOM 1966 N N . VAL A 1 246 ? 18.711 1.961 -26.465 1.00 92.56 246 VAL A N 1
ATOM 1967 C CA . VAL A 1 246 ? 18.776 1.397 -25.111 1.00 92.56 246 VAL A CA 1
ATOM 1968 C C . VAL A 1 246 ? 17.715 0.313 -24.947 1.00 92.56 246 VAL A C 1
ATOM 1970 O O . VAL A 1 246 ? 16.532 0.532 -25.215 1.00 92.56 246 VAL A O 1
ATOM 1973 N N . LEU A 1 247 ? 18.125 -0.879 -24.512 1.00 95.06 247 LEU A N 1
ATOM 1974 C CA . LEU A 1 247 ? 17.210 -1.980 -24.227 1.00 95.06 247 LEU A CA 1
ATOM 1975 C C . LEU A 1 247 ? 16.549 -1.774 -22.864 1.00 95.06 247 LEU A C 1
ATOM 1977 O O . LEU A 1 247 ? 17.231 -1.648 -21.848 1.00 95.06 247 LEU A O 1
ATOM 1981 N N . ILE A 1 248 ? 15.218 -1.795 -22.832 1.00 96.12 248 ILE A N 1
ATOM 1982 C CA . ILE A 1 248 ? 14.430 -1.693 -21.603 1.00 96.12 248 ILE A CA 1
ATOM 1983 C C . ILE A 1 248 ? 13.702 -3.008 -21.352 1.00 96.12 248 ILE A C 1
ATOM 1985 O O . ILE A 1 248 ? 12.911 -3.439 -22.191 1.00 96.12 248 ILE A O 1
ATOM 1989 N N . ILE A 1 249 ? 13.915 -3.618 -20.186 1.00 95.56 249 ILE A N 1
ATOM 1990 C CA . ILE A 1 249 ? 13.242 -4.863 -19.792 1.00 95.56 249 ILE A CA 1
ATOM 1991 C C . ILE A 1 249 ? 12.409 -4.609 -18.535 1.00 95.56 249 ILE A C 1
ATOM 1993 O O . ILE A 1 249 ? 12.910 -4.648 -17.406 1.00 95.56 249 ILE A O 1
ATOM 1997 N N . ASP A 1 250 ? 11.114 -4.367 -18.735 1.00 90.44 250 ASP A N 1
ATOM 1998 C CA . ASP A 1 250 ? 10.150 -4.260 -17.641 1.00 90.44 250 ASP A CA 1
ATOM 1999 C C . ASP A 1 250 ? 9.780 -5.670 -17.142 1.00 90.44 250 ASP A C 1
ATOM 2001 O O . ASP A 1 250 ? 9.562 -6.594 -17.927 1.00 90.44 250 ASP A O 1
ATOM 2005 N N . GLY A 1 251 ? 9.730 -5.850 -15.820 1.00 87.94 251 GLY A N 1
ATOM 2006 C CA . GLY A 1 251 ? 9.338 -7.122 -15.211 1.00 87.94 251 GLY A CA 1
ATOM 2007 C C . GLY A 1 251 ? 10.438 -8.188 -15.216 1.00 87.94 251 GLY A C 1
ATOM 2008 O O . GLY A 1 251 ? 10.126 -9.371 -15.232 1.00 87.94 251 GLY A O 1
ATOM 2009 N N . THR A 1 252 ? 11.721 -7.808 -15.153 1.00 89.94 252 THR A N 1
ATOM 2010 C CA . THR A 1 252 ? 12.863 -8.742 -15.333 1.00 89.94 252 THR A CA 1
ATOM 2011 C C . THR A 1 252 ? 12.809 -9.988 -14.428 1.00 89.94 252 THR A C 1
ATOM 2013 O O . THR A 1 252 ? 13.069 -11.097 -14.884 1.00 89.94 252 THR A O 1
ATOM 2016 N N . HIS A 1 253 ? 12.389 -9.842 -13.166 1.00 89.31 253 HIS A N 1
ATOM 2017 C CA . HIS A 1 253 ? 12.148 -10.961 -12.239 1.00 89.31 253 HIS A CA 1
ATOM 2018 C C . HIS A 1 253 ? 11.204 -12.069 -12.749 1.00 89.31 253 HIS A C 1
ATOM 2020 O O . HIS A 1 253 ? 11.250 -13.179 -12.225 1.00 89.31 253 HIS A O 1
ATOM 2026 N N . LEU A 1 254 ? 10.345 -11.798 -13.735 1.00 89.62 254 LEU A N 1
ATOM 2027 C CA . LEU A 1 254 ? 9.425 -12.782 -14.314 1.00 89.62 254 LEU A CA 1
ATOM 2028 C C . LEU A 1 254 ? 10.115 -13.770 -15.257 1.00 89.62 254 LEU A C 1
ATOM 2030 O O . LEU A 1 254 ? 9.527 -14.800 -15.574 1.00 89.62 254 LEU A O 1
ATOM 2034 N N . ALA A 1 255 ? 11.342 -13.477 -15.696 1.00 90.81 255 ALA A N 1
ATOM 2035 C CA . ALA A 1 255 ? 12.155 -14.406 -16.475 1.00 90.81 255 ALA A CA 1
ATOM 2036 C C . ALA A 1 255 ? 12.920 -15.418 -15.607 1.00 90.81 255 ALA A C 1
ATOM 2038 O O . ALA A 1 255 ? 13.514 -16.345 -16.155 1.00 90.81 255 ALA A O 1
ATOM 2039 N N . LEU A 1 256 ? 12.945 -15.244 -14.279 1.00 89.75 256 LEU A N 1
ATOM 2040 C CA . LEU A 1 256 ? 13.657 -16.152 -13.382 1.00 89.75 256 LEU A CA 1
ATOM 2041 C C . LEU A 1 256 ? 13.002 -17.538 -13.376 1.00 89.75 256 LEU A C 1
ATOM 2043 O O . LEU A 1 256 ? 11.777 -17.665 -13.446 1.00 89.75 256 LEU A O 1
ATOM 2047 N N . ASP A 1 257 ? 13.824 -18.580 -13.263 1.00 88.50 257 ASP A N 1
ATOM 2048 C CA . ASP A 1 257 ? 13.331 -19.949 -13.114 1.00 88.50 257 ASP A CA 1
ATOM 2049 C C . ASP A 1 257 ? 12.615 -20.142 -11.752 1.00 88.50 257 ASP A C 1
ATOM 2051 O O . ASP A 1 257 ? 12.697 -19.281 -10.869 1.00 88.50 257 ASP A O 1
ATOM 2055 N N . PRO A 1 258 ? 11.914 -21.269 -11.520 1.00 83.88 258 PRO A N 1
ATOM 2056 C CA . PRO A 1 258 ? 11.267 -21.533 -10.230 1.00 83.88 258 PRO A CA 1
ATOM 2057 C C . PRO A 1 258 ? 12.219 -21.556 -9.020 1.00 83.88 258 PRO A C 1
ATOM 2059 O O . PRO A 1 258 ? 11.758 -21.436 -7.888 1.00 83.88 258 PRO A O 1
ATOM 2062 N N . ALA A 1 259 ? 13.530 -21.704 -9.242 1.00 83.62 259 ALA A N 1
ATOM 2063 C CA . ALA A 1 259 ? 14.568 -21.617 -8.217 1.00 83.62 259 ALA A CA 1
ATOM 2064 C C . ALA A 1 259 ? 15.130 -20.186 -8.056 1.00 83.62 259 ALA A C 1
ATOM 2066 O O . ALA A 1 259 ? 16.063 -19.978 -7.281 1.00 83.62 259 ALA A O 1
ATOM 2067 N N . GLY A 1 260 ? 14.576 -19.200 -8.768 1.00 84.25 260 GLY A N 1
ATOM 2068 C CA . GLY A 1 260 ? 14.979 -17.797 -8.729 1.00 84.25 260 GLY A CA 1
ATOM 2069 C C . GLY A 1 260 ? 16.248 -17.480 -9.519 1.00 84.25 260 GLY A C 1
ATOM 2070 O O . GLY A 1 260 ? 16.803 -16.400 -9.340 1.00 84.25 260 GLY A O 1
ATOM 2071 N N . ARG A 1 261 ? 16.735 -18.388 -10.369 1.00 89.81 261 ARG A N 1
ATOM 2072 C CA . ARG A 1 261 ? 17.973 -18.207 -11.141 1.00 89.81 261 ARG A CA 1
ATOM 2073 C C . ARG A 1 261 ? 17.699 -17.532 -12.478 1.00 89.81 261 ARG A C 1
ATOM 2075 O O . ARG A 1 261 ? 16.651 -17.739 -13.092 1.00 89.81 261 ARG A O 1
ATOM 2082 N N . LEU A 1 262 ? 18.668 -16.741 -12.933 1.00 91.00 262 LEU A N 1
ATOM 2083 C CA . LEU A 1 262 ? 18.636 -16.125 -14.254 1.00 91.00 262 LEU A CA 1
ATOM 2084 C C . LEU A 1 262 ? 18.831 -17.209 -15.331 1.00 91.00 262 LEU A C 1
ATOM 2086 O O . LEU A 1 262 ? 19.770 -17.998 -15.218 1.00 91.00 262 LEU A O 1
ATOM 2090 N N . PRO A 1 263 ? 17.965 -17.294 -16.355 1.00 92.50 263 PRO A N 1
ATOM 2091 C CA . PRO A 1 263 ? 18.133 -18.280 -17.411 1.00 92.50 263 PRO A CA 1
ATOM 2092 C C . PRO A 1 263 ? 19.297 -17.902 -18.337 1.00 92.50 263 PRO A C 1
ATOM 2094 O O . PRO A 1 263 ? 19.508 -16.729 -18.646 1.00 92.50 263 PRO A O 1
ATOM 2097 N N . GLU A 1 264 ? 20.004 -18.916 -18.840 1.00 90.69 264 GLU A N 1
ATOM 2098 C CA . GLU A 1 264 ? 21.240 -18.763 -19.624 1.00 90.69 264 GLU A CA 1
ATOM 2099 C C . GLU A 1 264 ? 21.088 -17.832 -20.839 1.00 90.69 264 GLU A C 1
ATOM 2101 O O . GLU A 1 264 ? 21.948 -16.994 -21.099 1.00 90.69 264 GLU A O 1
ATOM 2106 N N . TRP A 1 265 ? 19.969 -17.922 -21.565 1.00 91.12 265 TRP A N 1
ATOM 2107 C CA . TRP A 1 265 ? 19.724 -17.077 -22.739 1.00 91.12 265 TRP A CA 1
ATOM 2108 C C . TRP A 1 265 ? 19.676 -15.582 -22.389 1.00 91.12 265 TRP A C 1
ATOM 2110 O O . TRP A 1 265 ? 20.138 -14.755 -23.171 1.00 91.12 265 TRP A O 1
ATOM 2120 N N . LEU A 1 266 ? 19.136 -15.233 -21.219 1.00 93.00 266 LEU A N 1
ATOM 2121 C CA . LEU A 1 266 ? 19.013 -13.848 -20.771 1.00 93.00 266 LEU A CA 1
ATOM 2122 C C . LEU A 1 266 ? 20.330 -13.358 -20.165 1.00 93.00 266 LEU A C 1
ATOM 2124 O O . LEU A 1 266 ? 20.721 -12.213 -20.379 1.00 93.00 266 LEU A O 1
ATOM 2128 N N . GLU A 1 267 ? 21.053 -14.243 -19.476 1.00 91.69 267 GLU A N 1
ATOM 2129 C CA . GLU A 1 267 ? 22.421 -13.974 -19.030 1.00 91.69 267 GLU A CA 1
ATOM 2130 C C . GLU A 1 267 ? 23.347 -13.655 -20.213 1.00 91.69 267 GLU A C 1
ATOM 2132 O O . GLU A 1 267 ? 24.116 -12.695 -20.146 1.00 91.69 267 GLU A O 1
ATOM 2137 N N . ASN A 1 268 ? 23.232 -14.404 -21.316 1.00 91.06 268 ASN A N 1
ATOM 2138 C CA . ASN A 1 268 ? 23.974 -14.145 -22.551 1.00 91.06 268 ASN A CA 1
ATOM 2139 C C . ASN A 1 268 ? 23.665 -12.748 -23.110 1.00 91.06 268 ASN A C 1
ATOM 2141 O O . ASN A 1 268 ? 24.594 -11.995 -23.386 1.00 91.06 268 ASN A O 1
ATOM 2145 N N . VAL A 1 269 ? 22.385 -12.359 -23.182 1.00 93.12 269 VAL A N 1
ATOM 2146 C CA . VAL A 1 269 ? 21.970 -11.007 -23.607 1.00 93.12 269 VAL A CA 1
ATOM 2147 C C . VAL A 1 269 ? 22.607 -9.926 -22.727 1.00 93.12 269 VAL A C 1
ATOM 2149 O O . VAL A 1 269 ? 23.158 -8.955 -23.246 1.00 93.12 269 VAL A O 1
ATOM 2152 N N . PHE A 1 270 ? 22.571 -10.089 -21.400 1.00 93.00 270 PHE A N 1
ATOM 2153 C CA . PHE A 1 270 ? 23.162 -9.118 -20.473 1.00 93.00 270 PHE A CA 1
ATOM 2154 C C . PHE A 1 270 ? 24.671 -9.020 -20.645 1.00 93.00 270 PHE A C 1
ATOM 2156 O O . PHE A 1 270 ? 25.210 -7.918 -20.715 1.00 93.00 270 PHE A O 1
ATOM 2163 N N . ARG A 1 271 ? 25.355 -10.161 -20.742 1.00 90.25 271 ARG A N 1
ATOM 2164 C CA . ARG A 1 271 ? 26.800 -10.203 -20.958 1.00 90.25 271 ARG A CA 1
ATOM 2165 C C . ARG A 1 271 ? 27.183 -9.478 -22.244 1.00 90.25 271 ARG A C 1
ATOM 2167 O O . ARG A 1 271 ? 28.106 -8.673 -22.206 1.00 90.25 271 ARG A O 1
ATOM 2174 N N . ASP A 1 272 ? 26.494 -9.750 -23.347 1.00 90.56 272 ASP A N 1
ATOM 2175 C CA . ASP A 1 272 ? 26.863 -9.210 -24.656 1.00 90.56 272 ASP A CA 1
ATOM 2176 C C . ASP A 1 272 ? 26.624 -7.693 -24.730 1.00 90.56 272 ASP A C 1
ATOM 2178 O O . ASP A 1 272 ? 27.478 -6.963 -25.230 1.00 90.56 272 ASP A O 1
ATOM 2182 N N . LEU A 1 273 ? 25.518 -7.195 -24.159 1.00 89.19 273 LEU A N 1
ATOM 2183 C CA . LEU A 1 273 ? 25.243 -5.754 -24.090 1.00 89.19 273 LEU A CA 1
ATOM 2184 C C . LEU A 1 273 ? 26.238 -5.017 -23.187 1.00 89.19 273 LEU A C 1
ATOM 2186 O O . LEU A 1 273 ? 26.708 -3.938 -23.533 1.00 89.19 273 LEU A O 1
ATOM 2190 N N . LEU A 1 274 ? 26.588 -5.593 -22.039 1.00 87.00 274 LEU A N 1
ATOM 2191 C CA . LEU A 1 274 ? 27.432 -4.930 -21.039 1.00 87.00 274 LEU A CA 1
ATOM 2192 C C . LEU A 1 274 ? 28.940 -5.107 -21.290 1.00 87.00 274 LEU A C 1
ATOM 2194 O O . LEU A 1 274 ? 29.754 -4.526 -20.570 1.00 87.00 274 LEU A O 1
ATOM 2198 N N . ALA A 1 275 ? 29.329 -5.903 -22.291 1.00 79.06 275 ALA A N 1
ATOM 2199 C CA . ALA A 1 275 ? 30.724 -6.119 -22.668 1.00 79.06 275 ALA A CA 1
ATOM 2200 C C . ALA A 1 275 ? 31.323 -4.989 -23.531 1.00 79.06 275 ALA A C 1
ATOM 2202 O O . ALA A 1 275 ? 32.545 -4.934 -23.672 1.00 79.06 275 ALA A O 1
ATOM 2203 N N . SER A 1 276 ? 30.508 -4.101 -24.117 1.00 63.56 276 SER A N 1
ATOM 2204 C CA . SER A 1 276 ? 30.997 -3.051 -25.027 1.00 63.56 276 SER A CA 1
ATOM 2205 C C . SER A 1 276 ? 31.736 -1.926 -24.289 1.00 63.56 276 SER A C 1
ATOM 2207 O O . SER A 1 276 ? 31.323 -1.515 -23.209 1.00 63.56 276 SER A O 1
ATOM 2209 N N . SER A 1 277 ? 32.806 -1.405 -24.892 1.00 53.84 277 SER A N 1
ATOM 2210 C CA . SER A 1 277 ? 33.698 -0.383 -24.326 1.00 53.84 277 SER A CA 1
ATOM 2211 C C . SER A 1 277 ? 33.706 0.920 -25.147 1.00 53.84 277 SER A C 1
ATOM 2213 O O . SER A 1 277 ? 34.774 1.393 -25.534 1.00 53.84 277 SER A O 1
ATOM 2215 N N . SER A 1 278 ? 32.530 1.469 -25.478 1.00 55.41 278 SER A N 1
ATOM 2216 C CA . SER A 1 278 ? 32.378 2.822 -26.062 1.00 55.41 278 SER A CA 1
ATOM 2217 C C . SER A 1 278 ? 32.432 3.907 -24.974 1.00 55.41 278 SER A C 1
ATOM 2219 O O . SER A 1 278 ? 32.270 3.593 -23.814 1.00 55.41 278 SER A O 1
ATOM 2221 N N . GLU A 1 279 ? 32.666 5.187 -25.266 1.00 54.94 279 GLU A N 1
ATOM 2222 C CA . GLU A 1 279 ? 32.743 6.222 -24.204 1.00 54.94 279 GLU A CA 1
ATOM 2223 C C . GLU A 1 279 ? 31.374 6.603 -23.597 1.00 54.94 279 GLU A C 1
ATOM 2225 O O . GLU A 1 279 ? 31.322 7.049 -22.455 1.00 54.94 279 GLU A O 1
ATOM 2230 N N . ASN A 1 280 ? 30.271 6.363 -24.317 1.00 54.97 280 ASN A N 1
ATOM 2231 C CA . ASN A 1 280 ? 28.889 6.555 -23.856 1.00 54.97 280 ASN A CA 1
ATOM 2232 C C . ASN A 1 280 ? 28.163 5.201 -23.917 1.00 54.97 280 ASN A C 1
ATOM 2234 O O . ASN A 1 280 ? 28.180 4.552 -24.967 1.00 54.97 280 ASN A O 1
ATOM 2238 N N . GLN A 1 281 ? 27.612 4.719 -22.794 1.00 69.06 281 GLN A N 1
ATOM 2239 C CA . GLN A 1 281 ? 27.439 3.266 -22.604 1.00 69.06 281 GLN A CA 1
ATOM 2240 C C . GLN A 1 281 ? 26.084 2.791 -22.069 1.00 69.06 281 GLN A C 1
ATOM 2242 O O . GLN A 1 281 ? 25.970 1.601 -21.794 1.00 69.06 281 GLN A O 1
ATOM 2247 N N . LEU A 1 282 ? 25.039 3.614 -21.905 1.00 79.25 282 LEU A N 1
ATOM 2248 C CA . LEU A 1 282 ? 23.782 3.061 -21.368 1.00 79.25 282 LEU A CA 1
ATOM 2249 C C . LEU A 1 282 ? 23.083 2.144 -22.388 1.00 79.25 282 LEU A C 1
ATOM 2251 O O . LEU A 1 282 ? 22.328 2.600 -23.242 1.00 79.25 282 LEU A O 1
ATOM 2255 N N . ARG A 1 283 ? 23.311 0.834 -22.264 1.00 87.56 283 ARG A N 1
ATOM 2256 C CA . ARG A 1 283 ? 22.770 -0.217 -23.140 1.00 87.56 283 ARG A CA 1
ATOM 2257 C C . ARG A 1 283 ? 21.501 -0.847 -22.616 1.00 87.56 283 ARG A C 1
ATOM 2259 O O . ARG A 1 283 ? 20.723 -1.394 -23.394 1.00 87.56 283 ARG A O 1
ATOM 2266 N N . LEU A 1 284 ? 21.335 -0.835 -21.300 1.00 93.31 284 LEU A N 1
ATOM 2267 C CA . LEU A 1 284 ? 20.368 -1.681 -20.626 1.00 93.31 284 LEU A CA 1
ATOM 2268 C C . LEU A 1 284 ? 19.741 -0.957 -19.438 1.00 93.31 284 LEU A C 1
ATOM 2270 O O . LEU A 1 284 ? 20.449 -0.487 -18.553 1.00 93.31 284 LEU A O 1
ATOM 2274 N N . ILE A 1 285 ? 18.414 -0.939 -19.370 1.00 96.19 285 ILE A N 1
ATOM 2275 C CA . ILE A 1 285 ? 17.678 -0.600 -18.152 1.00 96.19 285 ILE A CA 1
ATOM 2276 C C . ILE A 1 285 ? 16.773 -1.777 -17.796 1.00 96.19 285 ILE A C 1
ATOM 2278 O O . ILE A 1 285 ? 15.893 -2.168 -18.565 1.00 96.19 285 ILE A O 1
ATOM 2282 N N . LEU A 1 286 ? 16.978 -2.337 -16.609 1.00 96.12 286 LEU A N 1
ATOM 2283 C CA . LEU A 1 286 ? 16.163 -3.410 -16.049 1.00 96.12 286 LEU A CA 1
ATOM 2284 C C . LEU A 1 286 ? 15.200 -2.821 -15.024 1.00 96.12 286 LEU A C 1
ATOM 2286 O O . LEU A 1 286 ? 15.645 -2.161 -14.092 1.00 96.12 286 LEU A O 1
ATOM 2290 N N . ALA A 1 287 ? 13.899 -3.080 -15.138 1.00 94.69 287 ALA A N 1
ATOM 2291 C CA . ALA A 1 287 ? 12.941 -2.751 -14.084 1.00 94.69 287 ALA A CA 1
ATOM 2292 C C . ALA A 1 287 ? 12.431 -4.029 -13.411 1.00 94.69 287 ALA A C 1
ATOM 2294 O O . ALA A 1 287 ? 11.903 -4.938 -14.060 1.00 94.69 287 ALA A O 1
ATOM 2295 N N . THR A 1 288 ? 12.572 -4.110 -12.087 1.00 91.75 288 THR A N 1
ATOM 2296 C CA . THR A 1 288 ? 12.274 -5.335 -11.340 1.00 91.75 288 THR A CA 1
ATOM 2297 C C . THR A 1 288 ? 11.596 -5.096 -9.992 1.00 91.75 288 THR A C 1
ATOM 2299 O O . THR A 1 288 ? 11.795 -4.069 -9.345 1.00 91.75 288 THR A O 1
ATOM 2302 N N . ASN A 1 289 ? 10.772 -6.064 -9.579 1.00 86.62 289 ASN A N 1
ATOM 2303 C CA . ASN A 1 289 ? 10.107 -6.104 -8.272 1.00 86.62 289 ASN A CA 1
ATOM 2304 C C . ASN A 1 289 ? 10.739 -7.135 -7.322 1.00 86.62 289 ASN A C 1
ATOM 2306 O O . ASN A 1 289 ? 10.296 -7.262 -6.185 1.00 86.62 289 ASN A O 1
ATOM 2310 N N . LYS A 1 290 ? 11.744 -7.888 -7.788 1.00 84.31 290 LYS A N 1
ATOM 2311 C CA . LYS A 1 290 ? 12.564 -8.796 -6.973 1.00 84.31 290 LYS A CA 1
ATOM 2312 C C . LYS A 1 290 ? 14.046 -8.630 -7.325 1.00 84.31 290 LYS A C 1
ATOM 2314 O O . LYS A 1 290 ? 14.333 -8.231 -8.459 1.00 84.31 290 LYS A O 1
ATOM 2319 N N . PRO A 1 291 ? 14.972 -8.947 -6.410 1.00 84.75 291 PRO A N 1
ATOM 2320 C CA . PRO A 1 291 ? 16.388 -9.020 -6.742 1.00 84.75 291 PRO A CA 1
ATOM 2321 C C . PRO A 1 291 ? 16.627 -9.957 -7.915 1.00 84.75 291 PRO A C 1
ATOM 2323 O O . PRO A 1 291 ? 15.990 -11.007 -8.021 1.00 84.75 291 PRO A O 1
ATOM 2326 N N . ILE A 1 292 ? 17.560 -9.577 -8.776 1.00 87.88 292 ILE A N 1
ATOM 2327 C CA . ILE A 1 292 ? 18.000 -10.406 -9.891 1.00 87.88 292 ILE A CA 1
ATOM 2328 C C . ILE A 1 292 ? 19.400 -10.903 -9.529 1.00 87.88 292 ILE A C 1
ATOM 2330 O O . ILE A 1 292 ? 20.291 -10.075 -9.345 1.00 87.88 292 ILE A O 1
ATOM 2334 N N . PRO A 1 293 ? 19.627 -12.221 -9.399 1.00 87.62 293 PRO A N 1
ATOM 2335 C CA . PRO A 1 293 ? 20.959 -12.738 -9.129 1.00 87.62 293 PRO A CA 1
ATOM 2336 C C . PRO A 1 293 ? 21.808 -12.628 -10.398 1.00 87.62 293 PRO A C 1
ATOM 2338 O O . PRO A 1 293 ? 21.717 -13.468 -11.293 1.00 87.62 293 PRO A O 1
ATOM 2341 N N . LEU A 1 294 ? 22.614 -11.572 -10.485 1.00 88.62 294 LEU A N 1
ATOM 2342 C CA . LEU A 1 294 ? 23.520 -11.351 -11.606 1.00 88.62 294 LEU A CA 1
ATOM 2343 C C . LEU A 1 294 ? 24.911 -11.932 -11.308 1.00 88.62 294 LEU A C 1
ATOM 2345 O O . LEU A 1 294 ? 25.408 -11.804 -10.184 1.00 88.62 294 LEU A O 1
ATOM 2349 N N . PRO A 1 295 ? 25.588 -12.533 -12.304 1.00 87.88 295 PRO A N 1
ATOM 2350 C CA . PRO A 1 295 ? 26.994 -12.901 -12.179 1.00 87.88 295 PRO A CA 1
ATOM 2351 C C . PRO A 1 295 ? 27.858 -11.681 -11.836 1.00 87.88 295 PRO A C 1
ATOM 2353 O O . PRO A 1 295 ? 27.620 -10.590 -12.350 1.00 87.88 295 PRO A O 1
ATOM 2356 N N . ALA A 1 296 ? 28.924 -11.862 -11.047 1.00 88.38 296 ALA A N 1
ATOM 2357 C CA . ALA A 1 296 ? 29.763 -10.757 -10.556 1.00 88.38 296 ALA A CA 1
ATOM 2358 C C . ALA A 1 296 ? 30.285 -9.818 -11.664 1.00 88.38 296 ALA A C 1
ATOM 2360 O O . ALA A 1 296 ? 30.341 -8.609 -11.469 1.00 88.38 296 ALA A O 1
ATOM 2361 N N . ARG A 1 297 ? 30.611 -10.367 -12.845 1.00 84.44 297 ARG A N 1
ATOM 2362 C CA . ARG A 1 297 ? 31.065 -9.591 -14.016 1.00 84.44 297 ARG A CA 1
ATOM 2363 C C . ARG A 1 297 ? 29.986 -8.666 -14.588 1.00 84.44 297 ARG A C 1
ATOM 2365 O O . ARG A 1 297 ? 30.305 -7.591 -15.080 1.00 84.44 297 ARG A O 1
ATOM 2372 N N . VAL A 1 298 ? 28.730 -9.104 -14.547 1.00 87.31 298 VAL A N 1
ATOM 2373 C CA . VAL A 1 298 ? 27.568 -8.324 -14.991 1.00 87.31 298 VAL A CA 1
ATOM 2374 C C . VAL A 1 298 ? 27.199 -7.306 -13.914 1.00 87.31 298 VAL A C 1
ATOM 2376 O O . VAL A 1 298 ? 27.009 -6.135 -14.221 1.00 87.31 298 VAL A O 1
ATOM 2379 N N . GLN A 1 299 ? 27.190 -7.729 -12.647 1.00 89.62 299 GLN A N 1
ATOM 2380 C CA . GLN A 1 299 ? 26.892 -6.865 -11.505 1.00 89.62 299 GLN A CA 1
ATOM 2381 C C . GLN A 1 299 ? 27.839 -5.657 -11.421 1.00 89.62 299 GLN A C 1
ATOM 2383 O O . GLN A 1 299 ? 27.395 -4.558 -11.118 1.00 89.62 299 GLN A O 1
ATOM 2388 N N . SER A 1 300 ? 29.130 -5.822 -11.735 1.00 89.31 300 SER A N 1
ATOM 2389 C CA . SER A 1 300 ? 30.099 -4.713 -11.737 1.00 89.31 300 SER A CA 1
ATOM 2390 C C . SER A 1 300 ? 29.885 -3.679 -12.848 1.00 89.31 300 SER A C 1
ATOM 2392 O O . SER A 1 300 ? 30.571 -2.665 -12.861 1.00 89.31 300 SER A O 1
ATOM 2394 N N . LYS A 1 301 ? 28.999 -3.954 -13.813 1.00 90.62 301 LYS A N 1
ATOM 2395 C CA . LYS A 1 301 ? 28.718 -3.097 -14.975 1.00 90.62 301 LYS A CA 1
ATOM 2396 C C . LYS A 1 301 ? 27.367 -2.395 -14.897 1.00 90.62 301 LYS A C 1
ATOM 2398 O O . LYS A 1 301 ? 26.984 -1.719 -15.851 1.00 90.62 301 LYS A O 1
ATOM 2403 N N . VAL A 1 302 ? 26.633 -2.559 -13.801 1.00 91.38 302 VAL A N 1
ATOM 2404 C CA . VAL A 1 302 ? 25.283 -2.015 -13.650 1.00 91.38 302 VAL A CA 1
ATOM 2405 C C . VAL A 1 302 ? 25.171 -1.170 -12.394 1.00 91.38 302 VAL A C 1
ATOM 2407 O O . VAL A 1 302 ? 25.620 -1.569 -11.323 1.00 91.38 302 VAL A O 1
ATOM 2410 N N . GLU A 1 303 ? 24.559 0.002 -12.521 1.00 92.56 303 GLU A N 1
ATOM 2411 C CA . GLU A 1 303 ? 24.196 0.812 -11.364 1.00 92.56 303 GLU A CA 1
ATOM 2412 C C . GLU A 1 303 ? 22.818 0.375 -10.857 1.00 92.56 303 GLU A C 1
ATOM 2414 O O . GLU A 1 303 ? 21.833 0.417 -11.596 1.00 92.56 303 GLU A O 1
ATOM 2419 N N . GLU A 1 304 ? 22.716 -0.028 -9.590 1.00 92.62 304 GLU A N 1
ATOM 2420 C CA . GLU A 1 304 ? 21.424 -0.337 -8.977 1.00 92.62 304 GLU A CA 1
ATOM 2421 C C . GLU A 1 304 ? 20.819 0.895 -8.289 1.00 92.62 304 GLU A C 1
ATOM 2423 O O . GLU A 1 304 ? 21.415 1.518 -7.405 1.00 92.62 304 GLU A O 1
ATOM 2428 N N . ILE A 1 305 ? 19.597 1.239 -8.690 1.00 94.06 305 ILE A N 1
ATOM 2429 C CA . ILE A 1 305 ? 18.792 2.337 -8.168 1.00 94.06 305 ILE A CA 1
ATOM 2430 C C . ILE A 1 305 ? 17.507 1.741 -7.588 1.00 94.06 305 ILE A C 1
ATOM 2432 O O . ILE A 1 305 ? 16.534 1.475 -8.300 1.00 94.06 305 ILE A O 1
ATOM 2436 N N . GLN A 1 306 ? 17.495 1.550 -6.272 1.00 92.19 306 GLN A N 1
ATOM 2437 C CA . GLN A 1 306 ? 16.313 1.082 -5.558 1.00 92.19 306 GLN A CA 1
ATOM 2438 C C . GLN A 1 306 ? 15.362 2.252 -5.272 1.00 92.19 306 GLN A C 1
ATOM 2440 O O . GLN A 1 306 ? 15.724 3.214 -4.596 1.00 92.19 306 GLN A O 1
ATOM 2445 N N . LEU A 1 307 ? 14.128 2.169 -5.774 1.00 90.62 307 LEU A N 1
ATOM 2446 C CA . LEU A 1 307 ? 13.092 3.170 -5.528 1.00 90.62 307 LEU A CA 1
ATOM 2447 C C . LEU A 1 307 ? 12.384 2.904 -4.200 1.00 90.62 307 LEU A C 1
ATOM 2449 O O . LEU A 1 307 ? 11.711 1.881 -4.044 1.00 90.62 307 LEU A O 1
ATOM 2453 N N . GLY A 1 308 ? 12.506 3.855 -3.276 1.00 88.00 308 GLY A N 1
ATOM 2454 C CA . GLY A 1 308 ? 11.752 3.886 -2.022 1.00 88.00 308 GLY A CA 1
ATOM 2455 C C . GLY A 1 308 ? 10.547 4.818 -2.068 1.00 88.00 308 GLY A C 1
ATOM 2456 O O . GLY A 1 308 ? 10.080 5.213 -3.152 1.00 88.00 308 GLY A O 1
ATOM 2457 N N . ARG A 1 309 ? 10.057 5.168 -0.875 1.00 87.00 309 ARG A N 1
ATOM 2458 C CA . ARG A 1 309 ? 8.887 6.032 -0.718 1.00 87.00 309 ARG A CA 1
ATOM 2459 C C . ARG A 1 309 ? 9.142 7.405 -1.332 1.00 87.00 309 ARG A C 1
ATOM 2461 O O . ARG A 1 309 ? 10.271 7.888 -1.386 1.00 87.00 309 ARG A O 1
ATOM 2468 N N . LEU A 1 310 ? 8.072 8.057 -1.761 1.00 86.88 310 LEU A N 1
ATOM 2469 C CA . LEU A 1 310 ? 8.122 9.476 -2.078 1.00 86.88 310 LEU A CA 1
ATOM 2470 C C . LEU A 1 310 ? 7.936 10.319 -0.814 1.00 86.88 310 LEU A C 1
ATOM 2472 O O . LEU A 1 310 ? 7.124 9.945 0.035 1.00 86.88 310 LEU A O 1
ATOM 2476 N N . PRO A 1 311 ? 8.652 11.449 -0.686 1.00 86.19 311 PRO A N 1
ATOM 2477 C CA . PRO A 1 311 ? 8.372 12.433 0.351 1.00 86.19 311 PRO A CA 1
ATOM 2478 C C . PRO A 1 311 ? 6.914 12.894 0.301 1.00 86.19 311 PRO A C 1
ATOM 2480 O O . PRO A 1 311 ? 6.346 13.048 -0.784 1.00 86.19 311 PRO A O 1
ATOM 2483 N N . ASP A 1 312 ? 6.321 13.170 1.462 1.00 86.56 312 ASP A N 1
ATOM 2484 C CA . ASP A 1 312 ? 4.914 13.582 1.543 1.00 86.56 312 ASP A CA 1
ATOM 2485 C C . ASP A 1 312 ? 4.650 14.863 0.740 1.00 86.56 312 ASP A C 1
ATOM 2487 O O . ASP A 1 312 ? 3.628 14.963 0.069 1.00 86.56 312 ASP A O 1
ATOM 2491 N N . GLU A 1 313 ? 5.607 15.793 0.687 1.00 86.50 313 GLU A N 1
ATOM 2492 C CA . GLU A 1 313 ? 5.529 16.995 -0.156 1.00 86.50 313 GLU A CA 1
ATOM 2493 C C . GLU A 1 313 ? 5.371 16.671 -1.651 1.00 86.50 313 GLU A C 1
ATOM 2495 O O . GLU A 1 313 ? 4.622 17.338 -2.374 1.00 86.50 313 GLU A O 1
ATOM 2500 N N . ASP A 1 314 ? 6.057 15.631 -2.128 1.00 86.25 314 ASP A N 1
ATOM 2501 C CA . ASP A 1 314 ? 5.988 15.197 -3.521 1.00 86.25 314 ASP A CA 1
ATOM 2502 C C . ASP A 1 314 ? 4.686 14.434 -3.800 1.00 86.25 314 ASP A C 1
ATOM 2504 O O . ASP A 1 314 ? 4.086 14.622 -4.864 1.00 86.25 314 ASP A O 1
ATOM 2508 N N . VAL A 1 315 ? 4.189 13.664 -2.823 1.00 87.25 315 VAL A N 1
ATOM 2509 C CA . VAL A 1 315 ? 2.849 13.056 -2.877 1.00 87.25 315 VAL A CA 1
ATOM 2510 C C . VAL A 1 315 ? 1.780 14.143 -2.955 1.00 87.25 315 VAL A C 1
ATOM 2512 O O . VAL A 1 315 ? 0.951 14.110 -3.863 1.00 87.25 315 VAL A O 1
ATOM 2515 N N . ILE A 1 316 ? 1.826 15.143 -2.070 1.00 87.44 316 ILE A N 1
ATOM 2516 C CA . ILE A 1 316 ? 0.922 16.303 -2.050 1.00 87.44 316 ILE A CA 1
ATOM 2517 C C . ILE A 1 316 ? 0.955 17.021 -3.400 1.00 87.44 316 ILE A C 1
ATOM 2519 O O . ILE A 1 316 ? -0.097 17.304 -3.980 1.00 87.44 316 ILE A O 1
ATOM 2523 N N . ARG A 1 317 ? 2.150 17.273 -3.954 1.00 83.25 317 ARG A N 1
ATOM 2524 C CA . ARG A 1 317 ? 2.304 17.887 -5.281 1.00 83.25 317 ARG A CA 1
ATOM 2525 C C . ARG A 1 317 ? 1.651 17.034 -6.369 1.00 83.25 317 ARG A C 1
ATOM 2527 O O . ARG A 1 317 ? 0.929 17.578 -7.206 1.00 83.25 317 ARG A O 1
ATOM 2534 N N . SER A 1 318 ? 1.848 15.714 -6.333 1.00 81.69 318 SER A N 1
ATOM 2535 C CA . SER A 1 318 ? 1.229 14.783 -7.283 1.00 81.69 318 SER A CA 1
ATOM 2536 C C . SER A 1 318 ? -0.293 14.782 -7.179 1.00 81.69 318 SER A C 1
ATOM 2538 O O . SER A 1 318 ? -0.981 14.870 -8.197 1.00 81.69 318 SER A O 1
ATOM 2540 N N . LEU A 1 319 ? -0.834 14.734 -5.962 1.00 83.38 319 LEU A N 1
ATOM 2541 C CA . LEU A 1 319 ? -2.271 14.789 -5.712 1.00 83.38 319 LEU A CA 1
ATOM 2542 C C . LEU A 1 319 ? -2.870 16.101 -6.216 1.00 83.38 319 LEU A C 1
ATOM 2544 O O . LEU A 1 319 ? -3.858 16.077 -6.949 1.00 83.38 319 LEU A O 1
ATOM 2548 N N . ARG A 1 320 ? -2.242 17.236 -5.892 1.00 84.06 320 ARG A N 1
ATOM 2549 C CA . ARG A 1 320 ? -2.680 18.566 -6.332 1.00 84.06 320 ARG A CA 1
ATOM 2550 C C . ARG A 1 320 ? -2.759 18.653 -7.851 1.00 84.06 320 ARG A C 1
ATOM 2552 O O . ARG A 1 320 ? -3.768 19.112 -8.380 1.00 84.06 320 ARG A O 1
ATOM 2559 N N . TYR A 1 321 ? -1.724 18.186 -8.546 1.00 77.62 321 TYR A N 1
ATOM 2560 C CA . TYR A 1 321 ? -1.695 18.156 -10.007 1.00 77.62 321 TYR A CA 1
ATOM 2561 C C . TYR A 1 321 ? -2.792 17.247 -10.581 1.00 77.62 321 TYR A C 1
ATOM 2563 O O . TYR A 1 321 ? -3.580 17.659 -11.431 1.00 77.62 321 TYR A O 1
ATOM 2571 N N . ARG A 1 322 ? -2.916 16.016 -10.074 1.00 76.25 322 ARG A N 1
ATOM 2572 C CA . ARG A 1 322 ? -3.916 15.058 -10.570 1.00 76.25 322 ARG A CA 1
ATOM 2573 C C . ARG A 1 322 ? -5.343 15.559 -10.360 1.00 76.25 322 ARG A C 1
ATOM 2575 O O . ARG A 1 322 ? -6.178 15.393 -11.251 1.00 76.25 322 ARG A O 1
ATOM 2582 N N . LEU A 1 323 ? -5.620 16.195 -9.223 1.00 75.44 323 LEU A N 1
ATOM 2583 C CA . LEU A 1 323 ? -6.919 16.795 -8.922 1.00 75.44 323 LEU A CA 1
ATOM 2584 C C . LEU A 1 323 ? -7.189 18.054 -9.757 1.00 75.44 323 LEU A C 1
ATOM 2586 O O . LEU A 1 323 ? -8.324 18.252 -10.184 1.00 75.44 323 LEU A O 1
ATOM 2590 N N . SER A 1 324 ? -6.180 18.879 -10.053 1.00 70.69 324 SER A N 1
ATOM 2591 C CA . SER A 1 324 ? -6.376 20.107 -10.837 1.00 70.69 324 SER A CA 1
ATOM 2592 C C . SER A 1 324 ? -6.750 19.826 -12.296 1.00 70.69 324 SER A C 1
ATOM 2594 O O . SER A 1 324 ? -7.602 20.519 -12.857 1.00 70.69 324 SER A O 1
ATOM 2596 N N . ILE A 1 325 ? -6.194 18.768 -12.897 1.00 61.06 325 ILE A N 1
ATOM 2597 C CA . ILE A 1 325 ? -6.533 18.346 -14.268 1.00 61.06 325 ILE A CA 1
ATOM 2598 C C . ILE A 1 325 ? -7.964 17.811 -14.356 1.00 61.06 325 ILE A C 1
ATOM 2600 O O . ILE A 1 325 ? -8.661 18.007 -15.355 1.00 61.06 325 ILE A O 1
ATOM 2604 N N . THR A 1 326 ? -8.391 17.083 -13.329 1.00 57.16 326 THR A N 1
ATOM 2605 C CA . THR A 1 326 ? -9.629 16.297 -13.342 1.00 57.16 326 THR A CA 1
ATOM 2606 C C . THR A 1 326 ? -10.823 17.054 -12.755 1.00 57.16 326 THR A C 1
ATOM 2608 O O . THR A 1 326 ? -11.945 16.865 -13.225 1.00 57.16 326 THR A O 1
ATOM 2611 N N . GLN A 1 327 ? -10.603 17.965 -11.800 1.00 58.34 327 GLN A N 1
ATOM 2612 C CA . GLN A 1 327 ? -11.617 18.839 -11.200 1.00 58.34 327 GLN A CA 1
ATOM 2613 C C . GLN A 1 327 ? -11.156 20.315 -11.113 1.00 58.34 327 GLN A C 1
ATOM 2615 O O . GLN A 1 327 ? -10.944 20.842 -10.022 1.00 58.34 327 GLN A O 1
ATOM 2620 N N . PRO A 1 328 ? -11.130 21.077 -12.226 1.00 49.78 328 PRO A N 1
ATOM 2621 C CA . PRO A 1 328 ? -10.652 22.470 -12.231 1.00 49.78 328 PRO A CA 1
ATOM 2622 C C . PRO A 1 328 ? -11.458 23.446 -11.351 1.00 49.78 328 PRO A C 1
ATOM 2624 O O . PRO A 1 328 ? -11.041 24.578 -11.138 1.00 49.78 328 PRO A O 1
ATOM 2627 N N . ARG A 1 329 ? -12.653 23.042 -10.889 1.00 44.38 329 ARG A N 1
ATOM 2628 C CA . ARG A 1 329 ? -13.578 23.863 -10.083 1.00 44.38 329 ARG A CA 1
ATOM 2629 C C . ARG A 1 329 ? -13.651 23.452 -8.605 1.00 44.38 329 ARG A C 1
ATOM 2631 O O . ARG A 1 329 ? -14.428 24.049 -7.867 1.00 44.38 329 ARG A O 1
ATOM 2638 N N . ARG A 1 330 ? -12.896 22.434 -8.177 1.00 52.62 330 ARG A N 1
ATOM 2639 C CA . ARG A 1 330 ? -12.821 21.977 -6.780 1.00 52.62 330 ARG A CA 1
ATOM 2640 C C . ARG A 1 330 ? -11.362 21.726 -6.419 1.00 52.62 330 ARG A C 1
ATOM 2642 O O . ARG A 1 330 ? -10.794 20.703 -6.777 1.00 52.62 330 ARG A O 1
ATOM 2649 N N . THR A 1 331 ? -10.757 22.683 -5.731 1.00 62.38 331 THR A N 1
ATOM 2650 C CA . THR A 1 331 ? -9.397 22.558 -5.204 1.00 62.38 331 THR A CA 1
ATOM 2651 C C . THR A 1 331 ? -9.452 21.908 -3.827 1.00 62.38 331 THR A C 1
ATOM 2653 O O . THR A 1 331 ? -10.147 22.419 -2.951 1.00 62.38 331 THR A O 1
ATOM 2656 N N . ALA A 1 332 ? -8.725 20.805 -3.635 1.00 75.12 332 ALA A N 1
ATOM 2657 C CA . ALA A 1 332 ? -8.434 20.301 -2.294 1.00 75.12 332 ALA A CA 1
ATOM 2658 C C . ALA A 1 332 ? -7.632 21.357 -1.519 1.00 75.12 332 ALA A C 1
ATOM 2660 O O . ALA A 1 332 ? -6.752 22.002 -2.099 1.00 75.12 332 ALA A O 1
ATOM 2661 N N . SER A 1 333 ? -7.941 21.549 -0.239 1.00 82.88 333 SER A N 1
ATOM 2662 C CA . SER A 1 333 ? -7.140 22.412 0.632 1.00 82.88 333 SER A CA 1
ATOM 2663 C C . SER A 1 333 ? -5.822 21.731 1.021 1.00 82.88 333 SER A C 1
ATOM 2665 O O . SER A 1 333 ? -5.683 20.516 0.899 1.00 82.88 333 SER A O 1
ATOM 2667 N N . GLU A 1 334 ? -4.844 22.500 1.502 1.00 85.81 334 GLU A N 1
ATOM 2668 C CA . GLU A 1 334 ? -3.560 21.930 1.939 1.00 85.81 334 GLU A CA 1
ATOM 2669 C C . GLU A 1 334 ? -3.721 20.871 3.044 1.00 85.81 334 GLU A C 1
ATOM 2671 O O . GLU A 1 334 ? -3.226 19.763 2.848 1.00 85.81 334 GLU A O 1
ATOM 2676 N N . PRO A 1 335 ? -4.509 21.108 4.117 1.00 85.94 335 PRO A N 1
ATOM 2677 C CA . PRO A 1 335 ? -4.714 20.098 5.160 1.00 85.94 335 PRO A CA 1
ATOM 2678 C C . PRO A 1 335 ? -5.336 18.802 4.628 1.00 85.94 335 PRO A C 1
ATOM 2680 O O . PRO A 1 335 ? -5.019 17.713 5.091 1.00 85.94 335 PRO A O 1
ATOM 2683 N N . GLN A 1 336 ? -6.202 18.910 3.617 1.00 83.50 336 GLN A N 1
ATOM 2684 C CA . GLN A 1 336 ? -6.815 17.756 2.963 1.00 83.50 336 GLN A CA 1
ATOM 2685 C C . GLN A 1 336 ? -5.799 16.928 2.174 1.00 83.50 336 GLN A C 1
ATOM 2687 O O . GLN A 1 336 ? -5.887 15.702 2.134 1.00 83.50 336 GLN A O 1
ATOM 2692 N N . LEU A 1 337 ? -4.838 17.591 1.530 1.00 89.12 337 LEU A N 1
ATOM 2693 C CA . LEU A 1 337 ? -3.760 16.924 0.808 1.00 89.12 337 LEU A CA 1
ATOM 2694 C C . LEU A 1 337 ? -2.732 16.310 1.763 1.00 89.12 337 LEU A C 1
ATOM 2696 O O . LEU A 1 337 ? -2.238 15.223 1.476 1.00 89.12 337 LEU A O 1
ATOM 2700 N N . GLU A 1 338 ? -2.438 16.967 2.886 1.00 88.94 338 GLU A N 1
ATOM 2701 C CA . GLU A 1 338 ? -1.575 16.442 3.953 1.00 88.94 338 GLU A CA 1
ATOM 2702 C C . GLU A 1 338 ? -2.179 15.187 4.589 1.00 88.94 338 GLU A C 1
ATOM 2704 O O . GLU A 1 338 ? -1.517 14.150 4.674 1.00 88.94 338 GLU A O 1
ATOM 2709 N N . GLU A 1 339 ? -3.464 15.240 4.951 1.00 84.94 339 GLU A N 1
ATOM 2710 C CA . GLU A 1 339 ? -4.202 14.073 5.437 1.00 84.94 339 GLU A CA 1
ATOM 2711 C C . GLU A 1 339 ? -4.186 12.952 4.391 1.00 84.94 339 GLU A C 1
ATOM 2713 O O . GLU A 1 339 ? -3.996 11.780 4.732 1.00 84.94 339 GLU A O 1
ATOM 2718 N N . ALA A 1 340 ? -4.276 13.321 3.106 1.00 85.81 340 ALA A N 1
ATOM 2719 C CA . ALA A 1 340 ? -4.194 12.364 2.021 1.00 85.81 340 ALA A CA 1
ATOM 2720 C C . ALA A 1 340 ? -2.839 11.682 1.860 1.00 85.81 340 ALA A C 1
ATOM 2722 O O . ALA A 1 340 ? -2.753 10.454 1.752 1.00 85.81 340 ALA A O 1
ATOM 2723 N N . ALA A 1 341 ? -1.765 12.460 1.888 1.00 88.62 341 ALA A N 1
ATOM 2724 C CA . ALA A 1 341 ? -0.413 11.932 1.830 1.00 88.62 341 ALA A CA 1
ATOM 2725 C C . ALA A 1 341 ? -0.127 10.974 2.995 1.00 88.62 341 ALA A C 1
ATOM 2727 O O . ALA A 1 341 ? 0.449 9.907 2.768 1.00 88.62 341 ALA A O 1
ATOM 2728 N N . GLY A 1 342 ? -0.634 11.282 4.195 1.00 83.50 342 GLY A N 1
ATOM 2729 C CA . GLY A 1 342 ? -0.481 10.442 5.382 1.00 83.50 342 GLY A CA 1
ATOM 2730 C C . GLY A 1 342 ? -0.940 8.996 5.168 1.00 83.50 342 GLY A C 1
ATOM 2731 O O . GLY A 1 342 ? -0.179 8.061 5.432 1.00 83.50 342 GLY A O 1
ATOM 2732 N N . PHE A 1 343 ? -2.146 8.777 4.626 1.00 76.75 343 PHE A N 1
ATOM 2733 C CA . PHE A 1 343 ? -2.629 7.411 4.366 1.00 76.75 343 PHE A CA 1
ATOM 2734 C C . PHE A 1 343 ? -2.042 6.757 3.107 1.00 76.75 343 PHE A C 1
ATOM 2736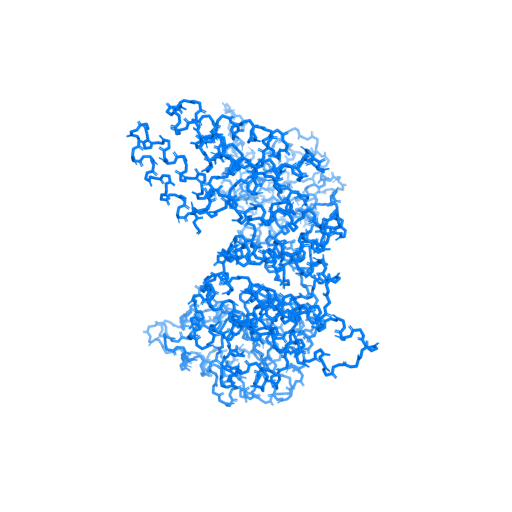 O O . PHE A 1 343 ? -2.095 5.533 2.989 1.00 76.75 343 PHE A O 1
ATOM 2743 N N . ILE A 1 344 ? -1.503 7.533 2.161 1.00 83.38 344 ILE A N 1
ATOM 2744 C CA . ILE A 1 344 ? -0.793 7.008 0.980 1.00 83.38 344 ILE A CA 1
ATOM 2745 C C . ILE A 1 344 ? 0.614 6.526 1.361 1.00 83.38 344 ILE A C 1
ATOM 2747 O O . ILE A 1 344 ? 1.130 5.594 0.741 1.00 83.38 344 ILE A O 1
ATOM 2751 N N . SER A 1 345 ? 1.228 7.153 2.370 1.00 81.94 345 SER A N 1
ATOM 2752 C CA . SER A 1 345 ? 2.538 6.792 2.923 1.00 81.94 345 SER A CA 1
ATOM 2753 C C . SER A 1 345 ? 3.636 6.716 1.852 1.00 81.94 345 SER A C 1
ATOM 2755 O O . SER A 1 345 ? 4.359 5.722 1.740 1.00 81.94 345 SER A O 1
ATOM 2757 N N . GLY A 1 346 ? 3.726 7.755 1.016 1.00 85.12 346 GLY A N 1
ATOM 2758 C CA . GLY A 1 346 ? 4.755 7.855 -0.021 1.00 85.12 346 GLY A CA 1
ATOM 2759 C C . GLY A 1 346 ? 4.580 6.913 -1.216 1.00 85.12 346 GLY A C 1
ATOM 2760 O O . GLY A 1 346 ? 5.511 6.769 -2.007 1.00 85.12 346 GLY A O 1
ATOM 2761 N N . TYR A 1 347 ? 3.427 6.249 -1.370 1.00 86.75 347 TYR A N 1
ATOM 2762 C CA . TYR A 1 347 ? 3.202 5.281 -2.445 1.00 86.75 347 TYR A CA 1
ATOM 2763 C C . TYR A 1 347 ? 2.652 5.903 -3.739 1.00 86.75 347 TYR A C 1
ATOM 2765 O O . TYR A 1 347 ? 1.492 6.327 -3.767 1.00 86.75 347 TYR A O 1
ATOM 2773 N N . PRO A 1 348 ? 3.401 5.895 -4.859 1.00 85.00 348 PRO A N 1
ATOM 2774 C CA . PRO A 1 348 ? 2.984 6.597 -6.075 1.00 85.00 348 PRO A CA 1
ATOM 2775 C C . PRO A 1 348 ? 1.690 6.051 -6.691 1.00 85.00 348 PRO A C 1
ATOM 2777 O O . PRO A 1 348 ? 0.812 6.829 -7.068 1.00 85.00 348 PRO A O 1
ATOM 2780 N N . LEU A 1 349 ? 1.541 4.722 -6.764 1.00 81.75 349 LEU A N 1
ATOM 2781 C CA . LEU A 1 349 ? 0.305 4.100 -7.246 1.00 81.75 349 LEU A CA 1
ATOM 2782 C C . LEU A 1 349 ? -0.868 4.382 -6.294 1.00 81.75 349 LEU A C 1
ATOM 2784 O O . LEU A 1 349 ? -1.970 4.657 -6.757 1.00 81.75 349 LEU A O 1
ATOM 2788 N N . GLY A 1 350 ? -0.625 4.403 -4.980 1.00 81.00 350 GLY A N 1
ATOM 2789 C CA . GLY A 1 350 ? -1.619 4.804 -3.981 1.00 81.00 350 GLY A CA 1
ATOM 2790 C C . GLY A 1 350 ? -2.131 6.226 -4.213 1.00 81.00 350 GLY A C 1
ATOM 2791 O O . GLY A 1 350 ? -3.340 6.445 -4.216 1.00 81.00 350 GLY A O 1
ATOM 2792 N N . ALA A 1 351 ? -1.237 7.173 -4.514 1.00 83.25 351 ALA A N 1
ATOM 2793 C CA . ALA A 1 351 ? -1.613 8.543 -4.866 1.00 83.25 351 ALA A CA 1
ATOM 2794 C C . ALA A 1 351 ? -2.471 8.607 -6.136 1.00 83.25 351 ALA A C 1
ATOM 2796 O O . ALA A 1 351 ? -3.443 9.360 -6.198 1.00 83.25 351 ALA A O 1
ATOM 2797 N N . GLN A 1 352 ? -2.149 7.795 -7.146 1.00 79.94 352 GLN A N 1
ATOM 2798 C CA . GLN A 1 352 ? -2.935 7.711 -8.375 1.00 79.94 352 GLN A CA 1
ATOM 2799 C C . GLN A 1 352 ? -4.336 7.136 -8.125 1.00 79.94 352 GLN A C 1
ATOM 2801 O O . GLN A 1 352 ? -5.322 7.716 -8.587 1.00 79.94 352 GLN A O 1
ATOM 2806 N N . LEU A 1 353 ? -4.430 6.022 -7.394 1.00 77.06 353 LEU A N 1
ATOM 2807 C CA . LEU A 1 353 ? -5.700 5.385 -7.043 1.00 77.06 353 LEU A CA 1
ATOM 2808 C C . LEU A 1 353 ? -6.560 6.316 -6.189 1.00 77.06 353 LEU A C 1
ATOM 2810 O O . LEU A 1 353 ? -7.755 6.467 -6.450 1.00 77.06 353 LEU A O 1
ATOM 2814 N N . TRP A 1 354 ? -5.947 6.996 -5.219 1.00 83.56 354 TRP A N 1
ATOM 2815 C CA . TRP A 1 354 ? -6.659 7.936 -4.371 1.00 83.56 354 TRP A CA 1
ATOM 2816 C C . TRP A 1 354 ? -7.164 9.146 -5.147 1.00 83.56 354 TRP A C 1
ATOM 2818 O O . TRP A 1 354 ? -8.340 9.477 -5.039 1.00 83.56 354 TRP A O 1
ATOM 2828 N N . ALA A 1 355 ? -6.329 9.768 -5.985 1.00 79.56 355 ALA A N 1
ATOM 2829 C CA . ALA A 1 355 ? -6.764 10.892 -6.808 1.00 79.56 355 ALA A CA 1
ATOM 2830 C C . ALA A 1 355 ? -7.929 10.488 -7.726 1.00 79.56 355 ALA A C 1
ATOM 2832 O O . ALA A 1 355 ? -8.926 11.200 -7.801 1.00 79.56 355 ALA A O 1
ATOM 2833 N N . ALA A 1 356 ? -7.860 9.314 -8.364 1.00 72.56 356 ALA A N 1
ATOM 2834 C CA . ALA A 1 356 ? -8.954 8.799 -9.188 1.00 72.56 356 ALA A CA 1
ATOM 2835 C C . ALA A 1 356 ? -10.248 8.580 -8.380 1.00 72.56 356 ALA A C 1
ATOM 2837 O O . ALA A 1 356 ? -11.344 8.897 -8.850 1.00 72.56 356 ALA A O 1
ATOM 2838 N N . TYR A 1 357 ? -10.131 8.080 -7.150 1.00 69.81 357 TYR A N 1
ATOM 2839 C CA . TYR A 1 357 ? -11.262 7.909 -6.244 1.00 69.81 357 TYR A CA 1
ATOM 2840 C C . TYR A 1 357 ? -11.856 9.254 -5.800 1.00 69.81 357 TYR A C 1
ATOM 2842 O O . TYR A 1 357 ? -13.062 9.465 -5.939 1.00 69.81 357 TYR A O 1
ATOM 2850 N N . ALA A 1 358 ? -11.021 10.199 -5.369 1.00 70.88 358 ALA A N 1
ATOM 2851 C CA . ALA A 1 358 ? -11.421 11.550 -4.980 1.00 70.88 358 ALA A CA 1
ATOM 2852 C C . ALA A 1 358 ? -12.111 12.306 -6.125 1.00 70.88 358 ALA A C 1
ATOM 2854 O O . ALA A 1 358 ? -13.088 13.022 -5.899 1.00 70.88 358 ALA A O 1
ATOM 2855 N N . VAL A 1 359 ? -11.690 12.082 -7.373 1.00 68.31 359 VAL A N 1
ATOM 2856 C CA . VAL A 1 359 ? -12.367 12.631 -8.558 1.00 68.31 359 VAL A CA 1
ATOM 2857 C C . VAL A 1 359 ? -13.795 12.113 -8.692 1.00 68.31 359 VAL A C 1
ATOM 2859 O O . VAL A 1 359 ? -14.689 12.865 -9.084 1.00 68.31 359 VAL A O 1
ATOM 2862 N N . LYS A 1 360 ? -14.021 10.841 -8.360 1.00 62.78 360 LYS A N 1
ATOM 2863 C CA . LYS A 1 360 ? -15.330 10.195 -8.461 1.00 62.78 360 LYS A CA 1
ATOM 2864 C C . LYS A 1 360 ? -16.274 10.608 -7.333 1.00 62.78 360 LYS A C 1
ATOM 2866 O O . LYS A 1 360 ? -17.462 10.791 -7.585 1.00 62.78 360 LYS A O 1
ATOM 2871 N N . VAL A 1 361 ? -15.771 10.709 -6.102 1.00 58.91 361 VAL A N 1
ATOM 2872 C CA . VAL A 1 361 ? -16.622 10.820 -4.901 1.00 58.91 361 VAL A CA 1
ATOM 2873 C C . VAL A 1 361 ? -16.557 12.186 -4.207 1.00 58.91 361 VAL A C 1
ATOM 2875 O O . VAL A 1 361 ? -17.427 12.501 -3.399 1.00 58.91 361 VAL A O 1
ATOM 2878 N N . GLY A 1 362 ? -15.584 13.025 -4.568 1.00 65.50 362 GLY A N 1
ATOM 2879 C CA . GLY A 1 362 ? -15.262 14.283 -3.895 1.00 65.50 362 GLY A CA 1
ATOM 2880 C C . GLY A 1 362 ? -14.150 14.117 -2.853 1.00 65.50 362 GLY A C 1
ATOM 2881 O O . GLY A 1 362 ? -14.055 13.080 -2.203 1.00 65.50 362 GLY A O 1
ATOM 2882 N N . VAL A 1 363 ? -13.321 15.155 -2.692 1.00 72.38 363 VAL A N 1
ATOM 2883 C CA . VAL A 1 363 ? -12.156 15.163 -1.784 1.00 72.38 363 VAL A CA 1
ATOM 2884 C C . VAL A 1 363 ? -12.569 14.943 -0.329 1.00 72.38 363 VAL A C 1
ATOM 2886 O O . VAL A 1 363 ? -12.017 14.061 0.319 1.00 72.38 363 VAL A O 1
ATOM 2889 N N . ASP A 1 364 ? -13.585 15.668 0.153 1.00 66.56 364 ASP A N 1
ATOM 2890 C CA . ASP A 1 364 ? -14.060 15.562 1.543 1.00 66.56 364 ASP A CA 1
ATOM 2891 C C . ASP A 1 364 ? -14.437 14.120 1.901 1.00 66.56 364 ASP A C 1
ATOM 2893 O O . ASP A 1 364 ? -14.051 13.585 2.936 1.00 66.56 364 ASP A O 1
ATOM 2897 N N . LEU A 1 365 ? -15.160 13.454 1.000 1.00 58.44 365 LEU A N 1
ATOM 2898 C CA . LEU A 1 365 ? -15.596 12.083 1.211 1.00 58.44 365 LEU A CA 1
ATOM 2899 C C . LEU A 1 365 ? -14.448 11.080 1.055 1.00 58.44 365 LEU A C 1
ATOM 2901 O O . LEU A 1 365 ? -14.417 10.086 1.770 1.00 58.44 365 LEU A O 1
ATOM 2905 N N . ALA A 1 366 ? -13.505 11.327 0.146 1.00 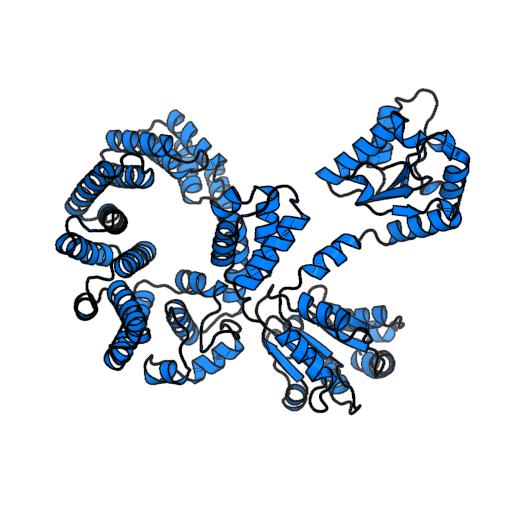65.81 366 ALA A N 1
ATOM 2906 C CA . ALA A 1 366 ? -12.343 10.462 -0.038 1.00 65.81 366 ALA A CA 1
ATOM 2907 C C . ALA A 1 366 ? -11.364 10.498 1.148 1.00 65.81 366 ALA A C 1
ATOM 2909 O O . ALA A 1 366 ? -10.590 9.557 1.321 1.00 65.81 366 ALA A O 1
ATOM 2910 N N . ILE A 1 367 ? -11.407 11.567 1.947 1.00 71.00 367 ILE A N 1
ATOM 2911 C CA . ILE A 1 367 ? -10.692 11.695 3.220 1.00 71.00 367 ILE A CA 1
ATOM 2912 C C . ILE A 1 367 ? -11.448 10.987 4.341 1.00 71.00 367 ILE A C 1
ATOM 2914 O O . ILE A 1 367 ? -10.859 10.201 5.076 1.00 71.00 367 ILE A O 1
ATOM 2918 N N . LEU A 1 368 ? -12.758 11.230 4.448 1.00 60.62 368 LEU A N 1
ATOM 2919 C CA . LEU A 1 368 ? -13.592 10.625 5.489 1.00 60.62 368 LEU A CA 1
ATOM 2920 C C . LEU A 1 368 ? -13.722 9.102 5.340 1.00 60.62 368 LEU A C 1
ATOM 2922 O O . LEU A 1 368 ? -13.846 8.397 6.340 1.00 60.62 368 LEU A O 1
ATOM 2926 N N . ASP A 1 369 ? -13.701 8.599 4.105 1.00 64.38 369 ASP A N 1
ATOM 2927 C CA . ASP A 1 369 ? -13.784 7.176 3.780 1.00 64.38 369 ASP A CA 1
ATOM 2928 C C . ASP A 1 369 ? -12.678 6.761 2.791 1.00 64.38 369 ASP A C 1
ATOM 2930 O O . ASP A 1 369 ? -12.924 6.599 1.587 1.00 64.38 369 ASP A O 1
ATOM 2934 N N . PRO A 1 370 ? -11.440 6.566 3.285 1.00 70.88 370 PRO A N 1
ATOM 2935 C CA . PRO A 1 370 ? -10.322 6.126 2.461 1.00 70.88 370 PRO A CA 1
ATOM 2936 C C . PRO A 1 370 ? -10.345 4.608 2.210 1.00 70.88 370 PRO A C 1
ATOM 2938 O O . PRO A 1 370 ? -9.500 4.096 1.470 1.00 70.88 370 PRO A O 1
ATOM 2941 N N . ALA A 1 371 ? -11.291 3.870 2.809 1.00 66.31 371 ALA A N 1
ATOM 2942 C CA . ALA A 1 371 ? -11.299 2.410 2.837 1.00 66.31 371 ALA A CA 1
ATOM 2943 C C . ALA A 1 371 ? -11.243 1.750 1.445 1.00 66.31 371 ALA A C 1
ATOM 2945 O O . ALA A 1 371 ? -10.504 0.775 1.306 1.00 66.31 371 ALA A O 1
ATOM 2946 N N . PRO A 1 372 ? -11.923 2.250 0.390 1.00 63.38 372 PRO A N 1
ATOM 2947 C CA . PRO A 1 372 ? -11.861 1.622 -0.932 1.00 63.38 372 PRO A CA 1
ATOM 2948 C C . PRO A 1 372 ? -10.463 1.635 -1.557 1.00 63.38 372 PRO A C 1
ATOM 2950 O O . PRO A 1 372 ? -10.068 0.666 -2.203 1.00 63.38 372 PRO A O 1
ATOM 2953 N N . VAL A 1 373 ? -9.711 2.720 -1.359 1.00 69.19 373 VAL A N 1
ATOM 2954 C CA . VAL A 1 373 ? -8.346 2.865 -1.885 1.00 69.19 373 VAL A CA 1
ATOM 2955 C C . VAL A 1 373 ? -7.362 2.140 -0.987 1.00 69.19 373 VAL A C 1
ATOM 2957 O O . VAL A 1 373 ? -6.508 1.413 -1.489 1.00 69.19 373 VAL A O 1
ATOM 2960 N N . GLN A 1 374 ? -7.515 2.296 0.333 1.00 72.38 374 GLN A N 1
ATOM 2961 C CA . GLN A 1 374 ? -6.704 1.569 1.299 1.00 72.38 374 GLN A CA 1
ATOM 2962 C C . GLN A 1 374 ? -6.780 0.088 0.993 1.00 72.38 374 GLN A C 1
ATOM 2964 O O . GLN A 1 374 ? -5.738 -0.498 0.754 1.00 72.38 374 GLN A O 1
ATOM 2969 N N . LYS A 1 375 ? -7.982 -0.478 0.866 1.00 69.50 375 LYS A N 1
ATOM 2970 C CA . LYS A 1 375 ? -8.181 -1.892 0.573 1.00 69.50 375 LYS A CA 1
ATOM 2971 C C . LYS A 1 375 ? -7.398 -2.380 -0.648 1.00 69.50 375 LYS A C 1
ATOM 2973 O O . LYS A 1 375 ? -6.691 -3.369 -0.544 1.00 69.50 375 LYS A O 1
ATOM 2978 N N . GLN A 1 376 ? -7.461 -1.670 -1.773 1.00 68.25 376 GLN A N 1
ATOM 2979 C CA . GLN A 1 376 ? -6.698 -2.054 -2.968 1.00 68.25 376 GLN A CA 1
ATOM 2980 C C . GLN A 1 376 ? -5.186 -2.071 -2.709 1.00 68.25 376 GLN A C 1
ATOM 2982 O O . GLN A 1 376 ? -4.477 -2.958 -3.183 1.00 68.25 376 GLN A O 1
ATOM 2987 N N . VAL A 1 377 ? -4.690 -1.104 -1.934 1.00 72.44 377 VAL A N 1
ATOM 2988 C CA . VAL A 1 377 ? -3.291 -1.076 -1.493 1.00 72.44 377 VAL A CA 1
ATOM 2989 C C . VAL A 1 377 ? -3.007 -2.212 -0.501 1.00 72.44 377 VAL A C 1
ATOM 2991 O O . VAL A 1 377 ? -1.949 -2.827 -0.594 1.00 72.44 377 VAL A O 1
ATOM 2994 N N . GLN A 1 378 ? -3.938 -2.538 0.401 1.00 73.88 378 GLN A N 1
ATOM 2995 C CA . GLN A 1 378 ? -3.811 -3.644 1.357 1.00 73.88 378 GLN A CA 1
ATOM 2996 C C . GLN A 1 378 ? -3.700 -4.992 0.641 1.00 73.88 378 GLN A C 1
ATOM 2998 O O . GLN A 1 378 ? -2.787 -5.758 0.939 1.00 73.88 378 GLN A O 1
ATOM 3003 N N . ASP A 1 379 ? -4.573 -5.257 -0.332 1.00 71.06 379 ASP A N 1
ATOM 3004 C CA . ASP A 1 379 ? -4.589 -6.499 -1.112 1.00 71.06 379 ASP A CA 1
ATOM 3005 C C . ASP A 1 379 ? -3.265 -6.681 -1.863 1.00 71.06 379 ASP A C 1
ATOM 3007 O O . ASP A 1 379 ? -2.663 -7.758 -1.859 1.00 71.06 379 ASP A O 1
ATOM 3011 N N . LEU A 1 380 ? -2.758 -5.589 -2.441 1.00 73.81 380 LEU A N 1
ATOM 3012 C CA . LEU A 1 380 ? -1.471 -5.575 -3.117 1.00 73.81 380 LEU A CA 1
ATOM 3013 C C . LEU A 1 380 ? -0.307 -5.832 -2.145 1.00 73.81 380 LEU A C 1
ATOM 3015 O O . LEU A 1 380 ? 0.569 -6.644 -2.435 1.00 73.81 380 LEU A O 1
ATOM 3019 N N . VAL A 1 381 ? -0.291 -5.176 -0.981 1.00 80.88 381 VAL A N 1
ATOM 3020 C CA . VAL A 1 381 ? 0.739 -5.384 0.052 1.00 80.88 381 VAL A CA 1
ATOM 3021 C C . VAL A 1 381 ? 0.699 -6.816 0.597 1.00 80.88 381 VAL A C 1
ATOM 3023 O O . VAL A 1 381 ? 1.749 -7.430 0.807 1.00 80.88 381 VAL A O 1
ATOM 3026 N N . ALA A 1 382 ? -0.492 -7.378 0.799 1.00 77.19 382 ALA A N 1
ATOM 3027 C CA . ALA A 1 382 ? -0.667 -8.748 1.261 1.00 77.19 382 ALA A CA 1
ATOM 3028 C C . ALA A 1 382 ? -0.088 -9.761 0.261 1.00 77.19 382 ALA A C 1
ATOM 3030 O O . ALA A 1 382 ? 0.653 -10.664 0.670 1.00 77.19 382 ALA A O 1
ATOM 3031 N N . ASP A 1 383 ? -0.361 -9.573 -1.034 1.00 75.88 383 ASP A N 1
ATOM 3032 C CA . ASP A 1 383 ? 0.216 -10.363 -2.125 1.00 75.88 383 ASP A CA 1
ATOM 3033 C C . ASP A 1 383 ? 1.750 -10.237 -2.169 1.00 75.88 383 ASP A C 1
ATOM 3035 O O . ASP A 1 383 ? 2.452 -11.252 -2.206 1.00 75.88 383 ASP A O 1
ATOM 3039 N N . MET A 1 384 ? 2.290 -9.017 -2.050 1.00 78.25 384 MET A N 1
ATOM 3040 C CA . MET A 1 384 ? 3.740 -8.779 -1.986 1.00 78.25 384 MET A CA 1
ATOM 3041 C C . MET A 1 384 ? 4.394 -9.537 -0.824 1.00 78.25 384 MET A C 1
ATOM 3043 O O . MET A 1 384 ? 5.356 -10.276 -1.033 1.00 78.25 384 MET A O 1
ATOM 3047 N N . LEU A 1 385 ? 3.859 -9.407 0.396 1.00 81.00 385 LEU A N 1
ATOM 3048 C CA . LEU A 1 385 ? 4.392 -10.091 1.579 1.00 81.00 385 LEU A CA 1
ATOM 3049 C C . LEU A 1 385 ? 4.268 -11.614 1.463 1.00 81.00 385 LEU A C 1
ATOM 3051 O O . LEU A 1 385 ? 5.126 -12.339 1.960 1.00 81.00 385 LEU A O 1
ATOM 3055 N N . SER A 1 386 ? 3.201 -12.114 0.834 1.00 79.88 386 SER A N 1
ATOM 3056 C CA . SER A 1 386 ? 3.032 -13.548 0.581 1.00 79.88 386 SER A CA 1
ATOM 3057 C C . SER A 1 386 ? 4.083 -14.079 -0.391 1.00 79.88 386 SER A C 1
ATOM 3059 O O . SER A 1 386 ? 4.625 -15.157 -0.174 1.00 79.88 386 SER A O 1
ATOM 3061 N N . LYS A 1 387 ? 4.390 -13.321 -1.447 1.00 76.00 387 LYS A N 1
ATOM 3062 C CA . LYS A 1 387 ? 5.396 -13.683 -2.456 1.00 76.00 387 LYS A CA 1
ATOM 3063 C C . LYS A 1 387 ? 6.832 -13.520 -1.966 1.00 76.00 387 LYS A C 1
ATOM 3065 O O . LYS A 1 387 ? 7.706 -14.213 -2.480 1.00 76.00 387 LYS A O 1
ATOM 3070 N N . ALA A 1 388 ? 7.075 -12.593 -1.040 1.00 79.50 388 ALA A N 1
ATOM 3071 C CA . ALA A 1 388 ? 8.377 -12.403 -0.405 1.00 79.50 388 ALA A CA 1
ATOM 3072 C C . ALA A 1 388 ? 8.713 -13.551 0.559 1.00 79.50 388 ALA A C 1
ATOM 3074 O O . ALA A 1 388 ? 9.874 -13.924 0.659 1.00 79.50 388 ALA A O 1
ATOM 3075 N N . ALA A 1 389 ? 7.697 -14.114 1.226 1.00 83.75 389 ALA A N 1
ATOM 3076 C CA . ALA A 1 389 ? 7.812 -15.258 2.132 1.00 83.75 389 ALA A CA 1
ATOM 3077 C C . ALA A 1 389 ? 8.994 -15.154 3.130 1.00 83.75 389 ALA A C 1
ATOM 3079 O O . ALA A 1 389 ? 9.833 -16.055 3.172 1.00 83.75 389 ALA A O 1
ATOM 3080 N N . PRO A 1 390 ? 9.076 -14.071 3.936 1.00 88.44 390 PRO A N 1
ATOM 3081 C CA . PRO A 1 390 ? 10.173 -13.888 4.883 1.00 88.44 390 PRO A CA 1
ATOM 3082 C C . PRO A 1 390 ? 10.213 -15.028 5.908 1.00 88.44 390 PRO A C 1
ATOM 3084 O O . PRO A 1 390 ? 9.171 -15.490 6.383 1.00 88.44 390 PRO A O 1
ATOM 3087 N N . THR A 1 391 ? 11.418 -15.451 6.278 1.00 91.12 391 THR A N 1
ATOM 3088 C CA . THR A 1 391 ? 11.682 -16.438 7.335 1.00 91.12 391 THR A CA 1
ATOM 3089 C C . THR A 1 391 ? 11.177 -15.952 8.697 1.00 91.12 391 THR A C 1
ATOM 3091 O O . THR A 1 391 ? 10.979 -14.759 8.907 1.00 91.12 391 THR A O 1
ATOM 3094 N N . GLU A 1 392 ? 11.012 -16.844 9.680 1.00 89.56 392 GLU A N 1
ATOM 3095 C CA . GLU A 1 392 ? 10.579 -16.429 11.028 1.00 89.56 392 GLU A CA 1
ATOM 3096 C C . GLU A 1 392 ? 11.511 -15.388 11.672 1.00 89.56 392 GLU A C 1
ATOM 3098 O O . GLU A 1 392 ? 11.052 -14.494 12.383 1.00 89.56 392 GLU A O 1
ATOM 3103 N N . ALA A 1 393 ? 12.821 -15.484 11.422 1.00 90.69 393 ALA A N 1
ATOM 3104 C CA . ALA A 1 393 ? 13.791 -14.510 11.914 1.00 90.69 393 ALA A CA 1
ATOM 3105 C C . ALA A 1 393 ? 13.563 -13.131 11.275 1.00 90.69 393 ALA A C 1
ATOM 3107 O O . ALA A 1 393 ? 13.492 -12.125 11.981 1.00 90.69 393 ALA A O 1
ATOM 3108 N N . GLU A 1 394 ? 13.371 -13.092 9.956 1.00 92.44 394 GLU A N 1
ATOM 3109 C CA . GLU A 1 394 ? 13.059 -11.871 9.211 1.00 92.44 394 GLU A CA 1
ATOM 3110 C C . GLU A 1 394 ? 11.717 -11.276 9.637 1.00 92.44 394 GLU A C 1
ATOM 3112 O O . GLU A 1 394 ? 11.636 -10.073 9.852 1.00 92.44 394 GLU A O 1
ATOM 3117 N N . GLN A 1 395 ? 10.684 -12.096 9.851 1.00 91.81 395 GLN A N 1
ATOM 3118 C CA . GLN A 1 395 ? 9.378 -11.643 10.342 1.00 91.81 395 GLN A CA 1
ATOM 3119 C C . GLN A 1 395 ? 9.486 -10.939 11.699 1.00 91.81 395 GLN A C 1
ATOM 3121 O O . GLN A 1 395 ? 8.879 -9.887 11.889 1.00 91.81 395 GLN A O 1
ATOM 3126 N N . ARG A 1 396 ? 10.289 -11.468 12.635 1.00 90.12 396 ARG A N 1
ATOM 3127 C CA . ARG A 1 396 ? 10.517 -10.828 13.944 1.00 90.12 396 ARG A CA 1
ATOM 3128 C C . ARG A 1 396 ? 11.239 -9.489 13.812 1.00 90.12 396 ARG A C 1
ATOM 3130 O O . ARG A 1 396 ? 10.879 -8.539 14.504 1.00 90.12 396 ARG A O 1
ATOM 3137 N N . VAL A 1 397 ? 12.235 -9.400 12.929 1.00 93.25 397 VAL A N 1
ATOM 3138 C CA . VAL A 1 397 ? 12.960 -8.145 12.670 1.00 93.25 397 VAL A CA 1
ATOM 3139 C C . VAL A 1 397 ? 12.057 -7.129 11.973 1.00 93.25 397 VAL A C 1
ATOM 3141 O O . VAL A 1 397 ? 12.010 -5.979 12.393 1.00 93.25 397 VAL A O 1
ATOM 3144 N N . LEU A 1 398 ? 11.275 -7.545 10.977 1.00 92.88 398 LEU A N 1
ATOM 3145 C CA . LEU A 1 398 ? 10.288 -6.696 10.309 1.00 92.88 398 LEU A CA 1
ATOM 3146 C C . LEU A 1 398 ? 9.231 -6.180 11.290 1.00 92.88 398 LEU A C 1
ATOM 3148 O O . LEU A 1 398 ? 8.900 -4.998 11.247 1.00 92.88 398 LEU A O 1
ATOM 3152 N N . LEU A 1 399 ? 8.730 -7.028 12.195 1.00 91.12 399 LEU A N 1
ATOM 3153 C CA . LEU A 1 399 ? 7.790 -6.617 13.239 1.00 91.12 399 LEU A CA 1
ATOM 3154 C C . LEU A 1 399 ? 8.415 -5.570 14.165 1.00 91.12 399 LEU A C 1
ATOM 3156 O O . LEU A 1 399 ? 7.806 -4.533 14.410 1.00 91.12 399 LEU A O 1
ATOM 3160 N N . LEU A 1 400 ? 9.647 -5.806 14.627 1.00 92.75 400 LEU A N 1
ATOM 3161 C CA . LEU A 1 400 ? 10.385 -4.840 15.436 1.00 92.75 400 LEU A CA 1
ATOM 3162 C C . LEU A 1 400 ? 10.531 -3.494 14.717 1.00 92.75 400 LEU A C 1
ATOM 3164 O O . LEU A 1 400 ? 10.202 -2.461 15.291 1.00 92.75 400 LEU A O 1
ATOM 3168 N N . LEU A 1 401 ? 10.999 -3.511 13.468 1.00 93.25 401 LEU A N 1
ATOM 3169 C CA . LEU A 1 401 ? 11.197 -2.311 12.654 1.00 93.25 401 LEU A CA 1
ATOM 3170 C C . LEU A 1 401 ? 9.878 -1.606 12.304 1.00 93.25 401 LEU A C 1
ATOM 3172 O O . LEU A 1 401 ? 9.890 -0.409 12.055 1.00 93.25 401 LEU A O 1
ATOM 3176 N N . SER A 1 402 ? 8.753 -2.326 12.282 1.00 90.75 402 SER A N 1
ATOM 3177 C CA . SER A 1 402 ? 7.423 -1.744 12.049 1.00 90.75 402 SER A CA 1
ATOM 3178 C C . SER A 1 402 ? 6.855 -1.065 13.293 1.00 90.75 402 SER A C 1
ATOM 3180 O O . SER A 1 402 ? 6.071 -0.128 13.178 1.00 90.75 402 SER A O 1
ATOM 3182 N N . VAL A 1 403 ? 7.242 -1.542 14.480 1.00 89.69 403 VAL A N 1
ATOM 3183 C CA . VAL A 1 403 ? 6.928 -0.893 15.758 1.00 89.69 403 VAL A CA 1
ATOM 3184 C C . VAL A 1 403 ? 7.849 0.310 15.985 1.00 89.69 403 VAL A C 1
ATOM 3186 O O . VAL A 1 403 ? 7.409 1.318 16.532 1.00 89.69 403 VAL A O 1
ATOM 3189 N N . LEU A 1 404 ? 9.107 0.230 15.549 1.00 89.88 404 LEU A N 1
ATOM 3190 C CA . LEU A 1 404 ? 10.093 1.306 15.627 1.00 89.88 404 LEU A CA 1
ATOM 3191 C C . LEU A 1 404 ? 9.586 2.570 14.903 1.00 89.88 404 LEU A C 1
ATOM 3193 O O . LEU A 1 404 ? 9.327 2.556 13.703 1.00 89.88 404 LEU A O 1
ATOM 3197 N N . ARG A 1 405 ? 9.437 3.679 15.632 1.00 82.88 405 ARG A N 1
ATOM 3198 C CA . ARG A 1 405 ? 8.862 4.926 15.089 1.00 82.88 405 ARG A CA 1
ATOM 3199 C C . ARG A 1 405 ? 9.872 5.843 14.405 1.00 82.88 405 ARG A C 1
ATOM 3201 O O . ARG A 1 405 ? 9.471 6.719 13.645 1.00 82.88 405 ARG A O 1
ATOM 3208 N N . LEU A 1 406 ? 11.159 5.656 14.683 1.00 86.31 406 LEU A N 1
ATOM 3209 C CA . LEU A 1 406 ? 12.263 6.395 14.073 1.00 86.31 406 LEU A CA 1
ATOM 3210 C C . LEU A 1 406 ? 13.230 5.392 13.445 1.00 86.31 406 LEU A C 1
ATOM 3212 O O . LEU A 1 406 ? 13.496 4.390 14.104 1.00 86.31 406 LEU A O 1
ATOM 3216 N N . PRO A 1 407 ? 13.781 5.637 12.243 1.00 89.56 407 PRO A N 1
ATOM 3217 C CA . PRO A 1 407 ? 14.815 4.778 11.669 1.00 89.56 407 PRO A CA 1
ATOM 3218 C C . PRO A 1 407 ? 15.992 4.578 12.635 1.00 89.56 407 PRO A C 1
ATOM 3220 O O . PRO A 1 407 ? 16.359 5.495 13.372 1.00 89.56 407 PRO A O 1
ATOM 3223 N N . ALA A 1 408 ? 16.590 3.386 12.631 1.00 90.31 408 ALA A N 1
ATOM 3224 C CA . ALA A 1 408 ? 17.743 3.065 13.476 1.00 90.31 408 ALA A CA 1
ATOM 3225 C C . ALA A 1 408 ? 18.974 2.716 12.638 1.00 90.31 408 ALA A C 1
ATOM 3227 O O . ALA A 1 408 ? 18.864 2.121 11.568 1.00 90.31 408 ALA A O 1
ATOM 3228 N N . SER A 1 409 ? 20.166 3.043 13.138 1.00 92.25 409 SER A N 1
ATOM 3229 C CA . SER A 1 409 ? 21.412 2.628 12.490 1.00 92.25 409 SER A CA 1
ATOM 3230 C C . SER A 1 409 ? 21.604 1.108 12.582 1.00 92.25 409 SER A C 1
ATOM 3232 O O . SER A 1 409 ? 21.097 0.452 13.497 1.00 92.25 409 SER A O 1
ATOM 3234 N N . VAL A 1 410 ? 22.387 0.541 11.657 1.00 91.81 410 VAL A N 1
ATOM 3235 C CA . VAL A 1 410 ? 22.775 -0.882 11.707 1.00 91.81 410 VAL A CA 1
ATOM 3236 C C . VAL A 1 410 ? 23.476 -1.208 13.031 1.00 91.81 410 VAL A C 1
ATOM 3238 O O . VAL A 1 410 ? 23.199 -2.244 13.630 1.00 91.81 410 VAL A O 1
ATOM 3241 N N . GLU A 1 411 ? 24.326 -0.305 13.532 1.00 91.31 411 GLU A N 1
ATOM 3242 C CA . GLU A 1 411 ? 25.018 -0.487 14.811 1.00 91.31 411 GLU A CA 1
ATOM 3243 C C . GLU A 1 411 ? 24.030 -0.590 15.980 1.00 91.31 411 GLU A C 1
ATOM 3245 O O . GLU A 1 411 ? 24.109 -1.540 16.759 1.00 91.31 411 GLU A O 1
ATOM 3250 N N . SER A 1 412 ? 23.066 0.331 16.079 1.00 91.25 412 SER A N 1
ATOM 3251 C CA . SER A 1 412 ? 22.045 0.301 17.132 1.00 91.25 412 SER A CA 1
ATOM 3252 C C . SER A 1 412 ? 21.168 -0.947 17.036 1.00 91.25 412 SER A C 1
ATOM 3254 O O . SER A 1 412 ? 20.849 -1.560 18.055 1.00 91.25 412 SER A O 1
ATOM 3256 N N . LEU A 1 413 ? 20.813 -1.372 15.820 1.00 93.00 413 LEU A N 1
ATOM 3257 C CA . LEU A 1 413 ? 20.018 -2.582 15.618 1.00 93.00 413 LEU A CA 1
ATOM 3258 C C . LEU A 1 413 ? 20.745 -3.839 16.098 1.00 93.00 413 LEU A C 1
ATOM 3260 O O . LEU A 1 413 ? 20.151 -4.662 16.794 1.00 93.00 413 LEU A O 1
ATOM 3264 N N . VAL A 1 414 ? 22.024 -3.977 15.753 1.00 93.44 414 VAL A N 1
ATOM 3265 C CA . VAL A 1 414 ? 22.821 -5.153 16.118 1.00 93.44 414 VAL A CA 1
ATOM 3266 C C . VAL A 1 414 ? 23.179 -5.143 17.601 1.00 93.44 414 VAL A C 1
ATOM 3268 O O . VAL A 1 414 ? 22.989 -6.143 18.289 1.00 93.44 414 VAL A O 1
ATOM 3271 N N . ARG A 1 415 ? 23.678 -4.013 18.109 1.00 91.12 415 ARG A N 1
ATOM 3272 C CA . ARG A 1 415 ? 24.216 -3.904 19.468 1.00 91.12 415 ARG A CA 1
ATOM 3273 C C . ARG A 1 415 ? 23.131 -3.785 20.531 1.00 91.12 415 ARG A C 1
ATOM 3275 O O . ARG A 1 415 ? 23.235 -4.421 21.575 1.00 91.12 415 ARG A O 1
ATOM 3282 N N . ASP A 1 416 ? 22.130 -2.938 20.299 1.00 89.12 416 ASP A N 1
ATOM 3283 C CA . ASP A 1 416 ? 21.189 -2.515 21.343 1.00 89.12 416 ASP A CA 1
ATOM 3284 C C . ASP A 1 416 ? 19.810 -3.167 21.202 1.00 89.12 416 ASP A C 1
ATOM 3286 O O . ASP A 1 416 ? 19.117 -3.372 22.199 1.00 89.12 416 ASP A O 1
ATOM 3290 N N . LEU A 1 417 ? 19.423 -3.531 19.977 1.00 91.44 417 LEU A N 1
ATOM 3291 C CA . LEU A 1 417 ? 18.159 -4.206 19.687 1.00 91.44 417 LEU A CA 1
ATOM 3292 C C . LEU A 1 417 ? 18.332 -5.695 19.368 1.00 91.44 417 LEU A C 1
ATOM 3294 O O . LEU A 1 417 ? 17.350 -6.310 18.980 1.00 91.44 417 LEU A O 1
ATOM 3298 N N . ASP A 1 418 ? 19.514 -6.294 19.553 1.00 90.56 418 ASP A N 1
ATOM 3299 C CA . ASP A 1 418 ? 19.757 -7.738 19.371 1.00 90.56 418 ASP A CA 1
ATOM 3300 C C . ASP A 1 418 ? 19.193 -8.269 18.037 1.00 90.56 418 ASP A C 1
ATOM 3302 O O . ASP A 1 418 ? 18.375 -9.198 17.966 1.00 90.56 418 ASP A O 1
ATOM 3306 N N . VAL A 1 419 ? 19.540 -7.577 16.951 1.00 93.88 419 VAL A N 1
ATOM 3307 C CA . VAL A 1 419 ? 19.236 -7.995 15.583 1.00 93.88 419 VAL A CA 1
ATOM 3308 C C . VAL A 1 419 ? 20.487 -8.609 14.967 1.00 93.88 419 VAL A C 1
ATOM 3310 O O . VAL A 1 419 ? 21.555 -8.009 14.957 1.00 93.88 419 VAL A O 1
ATOM 3313 N N . LYS A 1 420 ? 20.361 -9.807 14.399 1.00 94.31 420 LYS A N 1
ATOM 3314 C CA . LYS A 1 420 ? 21.476 -10.453 13.701 1.00 94.31 420 LYS A CA 1
ATOM 3315 C C . LYS A 1 420 ? 21.818 -9.708 12.412 1.00 94.31 420 LYS A C 1
ATOM 3317 O O . LYS A 1 420 ? 20.932 -9.467 11.588 1.00 94.31 420 LYS A O 1
ATOM 3322 N N . ALA A 1 421 ? 23.101 -9.411 12.211 1.00 92.25 421 ALA A N 1
ATOM 3323 C CA . ALA A 1 421 ? 23.588 -8.722 11.017 1.00 92.25 421 ALA A CA 1
ATOM 3324 C C . ALA A 1 421 ? 23.232 -9.486 9.731 1.00 92.25 421 ALA A C 1
ATOM 3326 O O . ALA A 1 421 ? 22.797 -8.880 8.757 1.00 92.25 421 ALA A O 1
ATOM 3327 N N . GLU A 1 422 ? 23.294 -10.822 9.751 1.00 92.19 422 GLU A N 1
ATOM 3328 C CA . GLU A 1 422 ? 22.950 -11.652 8.591 1.00 92.19 422 GLU A CA 1
ATOM 3329 C C . GLU A 1 422 ? 21.472 -11.510 8.201 1.00 92.19 422 GLU A C 1
ATOM 3331 O O . GLU A 1 422 ? 21.127 -11.558 7.021 1.00 92.19 422 GLU A O 1
ATOM 3336 N N . THR A 1 423 ? 20.590 -11.306 9.187 1.00 93.81 423 THR A N 1
ATOM 3337 C CA . THR A 1 423 ? 19.160 -11.074 8.936 1.00 93.81 423 THR A CA 1
ATOM 3338 C C . THR A 1 423 ? 18.925 -9.700 8.311 1.00 93.81 423 THR A C 1
ATOM 3340 O O . THR A 1 423 ? 18.105 -9.590 7.405 1.00 93.81 423 THR A O 1
ATOM 3343 N N . LEU A 1 424 ? 19.669 -8.669 8.731 1.00 90.88 424 LEU A N 1
ATOM 3344 C CA . LEU A 1 424 ? 19.604 -7.344 8.101 1.00 90.88 424 LEU A CA 1
ATOM 3345 C C . LEU A 1 424 ? 20.076 -7.394 6.649 1.00 90.88 424 LEU A C 1
ATOM 3347 O O . LEU A 1 424 ? 19.353 -6.938 5.770 1.00 90.88 424 LEU A O 1
ATOM 3351 N N . THR A 1 425 ? 21.214 -8.036 6.375 1.00 88.88 425 THR A N 1
ATOM 3352 C CA . THR A 1 425 ? 21.723 -8.197 5.004 1.00 88.88 425 THR A CA 1
ATOM 3353 C C . THR A 1 425 ? 20.751 -8.975 4.110 1.00 88.88 425 THR A C 1
ATOM 3355 O O . THR A 1 425 ? 20.617 -8.672 2.924 1.00 88.88 425 THR A O 1
ATOM 3358 N N . SER A 1 426 ? 20.047 -9.972 4.658 1.00 87.75 426 SER A N 1
ATOM 3359 C CA . SER A 1 426 ? 18.979 -10.675 3.933 1.00 87.75 426 SER A CA 1
ATOM 3360 C C . SER A 1 426 ? 17.803 -9.741 3.615 1.00 87.75 426 SER A C 1
ATOM 3362 O O . SER A 1 426 ? 17.344 -9.672 2.473 1.00 87.75 426 SER A O 1
ATOM 3364 N N . LEU A 1 427 ? 17.362 -8.947 4.596 1.00 89.38 427 LEU A N 1
ATOM 3365 C CA . LEU A 1 427 ? 16.248 -8.008 4.446 1.00 89.38 427 LEU A CA 1
ATOM 3366 C C . LEU A 1 427 ? 16.549 -6.830 3.515 1.00 89.38 427 LEU A C 1
ATOM 3368 O O . LEU A 1 427 ? 15.643 -6.401 2.802 1.00 89.38 427 LEU A O 1
ATOM 3372 N N . GLU A 1 428 ? 17.783 -6.337 3.455 1.00 83.75 428 GLU A N 1
ATOM 3373 C CA . GLU A 1 428 ? 18.200 -5.311 2.484 1.00 83.75 428 GLU A CA 1
ATOM 3374 C C . GLU A 1 428 ? 17.922 -5.756 1.045 1.00 83.75 428 GLU A C 1
ATOM 3376 O O . GLU A 1 428 ? 17.495 -4.965 0.207 1.00 83.75 428 GLU A O 1
ATOM 3381 N N . ARG A 1 429 ? 18.039 -7.060 0.778 1.00 78.38 429 ARG A N 1
ATOM 3382 C CA . ARG A 1 429 ? 17.723 -7.650 -0.526 1.00 78.38 429 ARG A CA 1
ATOM 3383 C C . ARG A 1 429 ? 16.228 -7.907 -0.718 1.00 78.38 429 ARG A C 1
ATOM 3385 O O . ARG A 1 429 ? 15.801 -8.188 -1.821 1.00 78.38 429 ARG A O 1
ATOM 3392 N N . SER A 1 430 ? 15.389 -7.814 0.307 1.00 80.38 430 SER A N 1
ATOM 3393 C CA . SER A 1 430 ? 13.966 -8.187 0.202 1.00 80.38 430 SER A CA 1
ATOM 3394 C C . SER A 1 430 ? 13.056 -7.100 -0.396 1.00 80.38 430 SER A C 1
ATOM 3396 O O . SER A 1 430 ? 11.888 -7.367 -0.672 1.00 80.38 430 SER A O 1
ATOM 3398 N N . PHE A 1 431 ? 13.563 -5.870 -0.569 1.00 87.38 431 PHE A N 1
ATOM 3399 C CA . PHE A 1 431 ? 12.796 -4.649 -0.890 1.00 87.38 431 PHE A CA 1
ATOM 3400 C C . PHE A 1 431 ? 11.706 -4.275 0.133 1.00 87.38 431 PHE A C 1
ATOM 3402 O O . PHE A 1 431 ? 10.892 -3.390 -0.132 1.00 87.38 431 PHE A O 1
ATOM 3409 N N . LEU A 1 432 ? 11.688 -4.922 1.304 1.00 88.19 432 LEU A N 1
ATOM 3410 C CA . LEU A 1 432 ? 10.751 -4.624 2.394 1.00 88.19 432 LEU A CA 1
ATOM 3411 C C . LEU A 1 432 ? 11.214 -3.443 3.267 1.00 88.19 432 LEU A C 1
ATOM 3413 O O . LEU A 1 432 ? 10.420 -2.880 4.023 1.00 88.19 432 LEU A O 1
ATOM 3417 N N . LEU A 1 433 ? 12.491 -3.069 3.162 1.00 90.56 433 LEU A N 1
ATOM 3418 C CA . LEU A 1 433 ? 13.070 -1.894 3.811 1.00 90.56 433 LEU A CA 1
ATOM 3419 C C . LEU A 1 433 ? 12.942 -0.660 2.909 1.00 90.56 433 LEU A C 1
ATOM 3421 O O . LEU A 1 433 ? 12.926 -0.782 1.682 1.00 90.56 433 LEU A O 1
ATOM 3425 N N . ASP A 1 434 ? 12.844 0.523 3.512 1.00 89.56 434 ASP A N 1
ATOM 3426 C CA . ASP A 1 434 ? 12.821 1.792 2.784 1.00 89.56 434 ASP A CA 1
ATOM 3427 C C . ASP A 1 434 ? 14.253 2.265 2.478 1.00 89.56 434 ASP A C 1
ATOM 3429 O O . ASP A 1 434 ? 14.959 2.670 3.402 1.00 89.56 434 ASP A O 1
ATOM 3433 N N . PRO A 1 435 ? 14.696 2.271 1.207 1.00 87.44 435 PRO A N 1
ATOM 3434 C CA . PRO A 1 435 ? 16.039 2.728 0.847 1.00 87.44 435 PRO A CA 1
ATOM 3435 C C . PRO A 1 435 ? 16.215 4.249 0.981 1.00 87.44 435 PRO A C 1
ATOM 3437 O O . PRO A 1 435 ? 17.323 4.750 0.813 1.00 87.44 435 PRO A O 1
ATOM 3440 N N . THR A 1 436 ? 15.134 5.000 1.224 1.00 85.44 436 THR A N 1
ATOM 3441 C CA . THR A 1 436 ? 15.179 6.461 1.397 1.00 85.44 436 THR A CA 1
ATOM 3442 C C . THR A 1 436 ? 15.245 6.891 2.861 1.00 85.44 436 THR A C 1
ATOM 3444 O O . THR A 1 436 ? 15.384 8.084 3.135 1.00 85.44 436 THR A O 1
ATOM 3447 N N . ALA A 1 437 ? 15.137 5.947 3.799 1.00 85.81 437 ALA A N 1
ATOM 3448 C CA . ALA A 1 437 ? 15.225 6.238 5.220 1.00 85.81 437 ALA A CA 1
ATOM 3449 C C . ALA A 1 437 ? 16.663 6.594 5.629 1.00 85.81 437 ALA A C 1
ATOM 3451 O O . ALA A 1 437 ? 17.629 5.994 5.161 1.00 85.81 437 ALA A O 1
ATOM 3452 N N . ASP A 1 438 ? 16.799 7.557 6.543 1.00 87.62 438 ASP A N 1
ATOM 3453 C CA . ASP A 1 438 ? 18.076 7.877 7.188 1.00 87.62 438 ASP A CA 1
ATOM 3454 C C . ASP A 1 438 ? 18.361 6.861 8.307 1.00 87.62 438 ASP A C 1
ATOM 3456 O O . ASP A 1 438 ? 18.103 7.099 9.486 1.00 87.62 438 ASP A O 1
ATOM 3460 N N . GLY A 1 439 ? 18.766 5.657 7.899 1.00 89.88 439 GLY A N 1
ATOM 3461 C CA . GLY A 1 439 ? 18.872 4.466 8.739 1.00 89.88 439 GLY A CA 1
ATOM 3462 C C . GLY A 1 439 ? 18.029 3.315 8.192 1.00 89.88 439 GLY A C 1
ATOM 3463 O O . GLY A 1 439 ? 17.573 3.325 7.053 1.00 89.88 439 GLY A O 1
ATOM 3464 N N . ILE A 1 440 ? 17.810 2.296 9.012 1.00 91.94 440 ILE A N 1
ATOM 3465 C CA . ILE A 1 440 ? 17.016 1.124 8.658 1.00 91.94 440 ILE A CA 1
ATOM 3466 C C . ILE A 1 440 ? 15.586 1.320 9.155 1.00 91.94 440 ILE A C 1
ATOM 3468 O O . ILE A 1 440 ? 15.338 1.457 10.357 1.00 91.94 440 ILE A O 1
ATOM 3472 N N . ALA A 1 441 ? 14.643 1.291 8.219 1.00 91.69 441 ALA A N 1
ATOM 3473 C CA . ALA A 1 441 ? 13.214 1.313 8.488 1.00 91.69 441 ALA A CA 1
ATOM 3474 C C . ALA A 1 441 ? 12.473 0.402 7.507 1.00 91.69 441 ALA A C 1
ATOM 3476 O O . ALA A 1 441 ? 12.904 0.191 6.372 1.00 91.69 441 ALA A O 1
ATOM 3477 N N . VAL A 1 442 ? 11.337 -0.134 7.946 1.00 90.94 442 VAL A N 1
ATOM 3478 C CA . VAL A 1 442 ? 10.407 -0.831 7.056 1.00 90.94 442 VAL A CA 1
ATOM 3479 C C . VAL A 1 442 ? 9.711 0.188 6.165 1.00 90.94 442 VAL A C 1
ATOM 3481 O O . VAL A 1 442 ? 9.373 1.289 6.599 1.00 90.94 442 VAL A O 1
ATOM 3484 N N . HIS A 1 443 ? 9.458 -0.193 4.917 1.00 86.50 443 HIS A N 1
ATOM 3485 C CA . HIS A 1 443 ? 8.700 0.645 4.002 1.00 86.50 443 HIS A CA 1
ATOM 3486 C C . HIS A 1 443 ? 7.316 0.987 4.590 1.00 86.50 443 HIS A C 1
ATOM 3488 O O . HIS A 1 443 ? 6.567 0.087 4.970 1.00 86.50 443 HIS A O 1
ATOM 3494 N N . GLY A 1 444 ? 6.933 2.273 4.619 1.00 79.44 444 GLY A N 1
ATOM 3495 C CA . GLY A 1 444 ? 5.730 2.753 5.330 1.00 79.44 444 GLY A CA 1
ATOM 3496 C C . GLY A 1 444 ? 4.427 2.022 4.969 1.00 79.44 444 GLY A C 1
ATOM 3497 O O . GLY A 1 444 ? 3.634 1.685 5.843 1.00 79.44 444 GLY A O 1
ATOM 3498 N N . LEU A 1 445 ? 4.258 1.667 3.691 1.00 80.44 445 LEU A N 1
ATOM 3499 C CA . LEU A 1 445 ? 3.157 0.819 3.197 1.00 80.44 445 LEU A CA 1
ATOM 3500 C C . LEU A 1 445 ? 3.014 -0.545 3.887 1.00 80.44 445 LEU A C 1
ATOM 3502 O O . LEU A 1 445 ? 1.913 -1.094 3.989 1.00 80.44 445 LEU A O 1
ATOM 3506 N N . LEU A 1 446 ? 4.141 -1.129 4.286 1.00 85.62 446 LEU A N 1
ATOM 3507 C CA . LEU A 1 446 ? 4.216 -2.493 4.786 1.00 85.62 446 LEU A CA 1
ATOM 3508 C C . LEU A 1 446 ? 4.042 -2.541 6.302 1.00 85.62 446 LEU A C 1
ATOM 3510 O O . LEU A 1 446 ? 3.502 -3.525 6.795 1.00 85.62 446 LEU A O 1
ATOM 3514 N N . GLY A 1 447 ? 4.456 -1.498 7.031 1.00 83.25 447 GLY A N 1
ATOM 3515 C CA . GLY A 1 447 ? 4.565 -1.521 8.494 1.00 83.25 447 GLY A CA 1
ATOM 3516 C C . GLY A 1 447 ? 3.280 -1.962 9.196 1.00 83.25 447 GLY A C 1
ATOM 3517 O O . GLY A 1 447 ? 3.279 -2.942 9.940 1.00 83.25 447 GLY A O 1
ATOM 3518 N N . LYS A 1 448 ? 2.149 -1.316 8.881 1.00 78.44 448 LYS A N 1
ATOM 3519 C CA . LYS A 1 448 ? 0.842 -1.677 9.457 1.00 78.44 448 LYS A CA 1
ATOM 3520 C C . LYS A 1 448 ? 0.444 -3.125 9.141 1.00 78.44 448 LYS A C 1
ATOM 3522 O O . LYS A 1 448 ? -0.007 -3.845 10.025 1.00 78.44 448 LYS A O 1
ATOM 3527 N N . HIS A 1 449 ? 0.659 -3.568 7.903 1.00 81.00 449 HIS A N 1
ATOM 3528 C CA . HIS A 1 449 ? 0.330 -4.928 7.470 1.00 81.00 449 HIS A CA 1
ATOM 3529 C C . HIS A 1 449 ? 1.244 -5.984 8.087 1.00 81.00 449 HIS A C 1
ATOM 3531 O O . HIS A 1 449 ? 0.798 -7.091 8.361 1.00 81.00 449 HIS A O 1
ATOM 3537 N N . ILE A 1 450 ? 2.519 -5.665 8.305 1.00 85.81 450 ILE A N 1
ATOM 3538 C CA . ILE A 1 450 ? 3.478 -6.540 8.983 1.00 85.81 450 ILE A CA 1
ATOM 3539 C C . ILE A 1 450 ? 3.041 -6.751 10.428 1.00 85.81 450 ILE A C 1
ATOM 3541 O O . ILE A 1 450 ? 3.025 -7.898 10.876 1.00 85.81 450 ILE A O 1
ATOM 3545 N N . VAL A 1 451 ? 2.633 -5.682 11.122 1.00 81.88 451 VAL A N 1
ATOM 3546 C CA . VAL A 1 451 ? 2.048 -5.796 12.462 1.00 81.88 451 VAL A CA 1
ATOM 3547 C C . VAL A 1 451 ? 0.812 -6.687 12.395 1.00 81.88 451 VAL A C 1
ATOM 3549 O O . VAL A 1 451 ? 0.822 -7.732 13.020 1.00 81.88 451 VAL A O 1
ATOM 3552 N N . GLU A 1 452 ? -0.189 -6.377 11.570 1.00 78.00 452 GLU A N 1
ATOM 3553 C CA . GLU A 1 452 ? -1.434 -7.165 11.485 1.00 78.00 452 GLU A CA 1
ATOM 3554 C C . GLU A 1 452 ? -1.223 -8.643 11.094 1.00 78.00 452 GLU A C 1
ATOM 3556 O O . GLU A 1 452 ? -1.930 -9.522 11.586 1.00 78.00 452 GLU A O 1
ATOM 3561 N N . LYS A 1 453 ? -0.265 -8.936 10.205 1.00 77.06 453 LYS A N 1
ATOM 3562 C CA . LYS A 1 453 ? -0.027 -10.283 9.662 1.00 77.06 453 LYS A CA 1
ATOM 3563 C C . LYS A 1 453 ? 0.818 -11.157 10.584 1.00 77.06 453 LYS A C 1
ATOM 3565 O O . LYS A 1 453 ? 0.557 -12.354 10.681 1.00 77.06 453 LYS A O 1
ATOM 3570 N N . TYR A 1 454 ? 1.844 -10.586 11.213 1.00 75.19 454 TYR A N 1
ATOM 3571 C CA . TYR A 1 454 ? 2.803 -11.328 12.038 1.00 75.19 454 TYR A CA 1
ATOM 3572 C C . TYR A 1 454 ? 2.600 -11.100 13.545 1.00 75.19 454 TYR A C 1
ATOM 3574 O O . TYR A 1 454 ? 3.337 -11.664 14.358 1.00 75.19 454 TYR A O 1
ATOM 3582 N N . SER A 1 455 ? 1.595 -10.316 13.953 1.00 69.81 455 SER A N 1
ATOM 3583 C CA . SER A 1 455 ? 1.250 -10.132 15.361 1.00 69.81 455 SER A CA 1
ATOM 3584 C C . SER A 1 455 ? 0.625 -11.392 15.953 1.00 69.81 455 SER A C 1
ATOM 3586 O O . SER A 1 455 ? -0.555 -11.677 15.755 1.00 69.81 455 SER A O 1
ATOM 3588 N N . SER A 1 456 ? 1.381 -12.090 16.794 1.00 75.81 456 SER A N 1
ATOM 3589 C CA . SER A 1 456 ? 0.781 -12.613 18.022 1.00 75.81 456 SER A CA 1
ATOM 3590 C C . SER A 1 456 ? 0.873 -11.528 19.094 1.00 75.81 456 SER A C 1
ATOM 3592 O O . SER A 1 456 ? 1.825 -10.745 19.085 1.00 75.81 456 SER A O 1
ATOM 3594 N N . HIS A 1 457 ? -0.081 -11.491 20.029 1.00 69.25 457 HIS A N 1
ATOM 3595 C CA . HIS A 1 457 ? -0.042 -10.569 21.172 1.00 69.25 457 HIS A CA 1
ATOM 3596 C C . HIS A 1 457 ? 1.338 -10.542 21.838 1.00 69.25 457 HIS A C 1
ATOM 3598 O O . HIS A 1 457 ? 1.931 -9.486 22.012 1.00 69.25 457 HIS A O 1
ATOM 3604 N N . VAL A 1 458 ? 1.888 -11.729 22.102 1.00 80.31 458 VAL A N 1
ATOM 3605 C CA . VAL A 1 458 ? 3.190 -11.911 22.751 1.00 80.31 458 VAL A CA 1
ATOM 3606 C C . VAL A 1 458 ? 4.329 -11.297 21.933 1.00 80.31 458 VAL A C 1
ATOM 3608 O O . VAL A 1 458 ? 5.206 -10.648 22.498 1.00 80.31 458 VAL A O 1
ATOM 3611 N N . ALA A 1 459 ? 4.321 -11.468 20.607 1.00 84.25 459 ALA A N 1
ATOM 3612 C CA . ALA A 1 459 ? 5.377 -10.941 19.745 1.00 84.25 459 ALA A CA 1
ATOM 3613 C C . ALA A 1 459 ? 5.368 -9.405 19.680 1.00 84.25 459 ALA A C 1
ATOM 3615 O O . ALA A 1 459 ? 6.433 -8.790 19.716 1.00 84.25 459 ALA A O 1
ATOM 3616 N N . VAL A 1 460 ? 4.183 -8.786 19.625 1.00 84.25 460 VAL A N 1
ATOM 3617 C CA . VAL A 1 460 ? 4.047 -7.320 19.592 1.00 84.25 460 VAL A CA 1
ATOM 3618 C C . VAL A 1 460 ? 4.491 -6.709 20.918 1.00 84.25 460 VAL A C 1
ATOM 3620 O O . VAL A 1 460 ? 5.325 -5.806 20.922 1.00 84.25 460 VAL A O 1
ATOM 3623 N N . THR A 1 461 ? 4.017 -7.240 22.048 1.00 86.81 461 THR A N 1
ATOM 3624 C CA . THR A 1 461 ? 4.418 -6.774 23.385 1.00 86.81 461 THR A CA 1
ATOM 3625 C C . THR A 1 461 ? 5.929 -6.900 23.587 1.00 86.81 461 THR A C 1
ATOM 3627 O O . THR A 1 461 ? 6.565 -5.951 24.040 1.00 86.81 461 THR A O 1
ATOM 3630 N N . ALA A 1 462 ? 6.533 -8.022 23.175 1.00 89.06 462 ALA A N 1
ATOM 3631 C CA . ALA A 1 462 ? 7.981 -8.220 23.254 1.00 89.06 462 ALA A CA 1
ATOM 3632 C C . ALA A 1 462 ? 8.765 -7.232 22.369 1.00 89.06 462 ALA A C 1
ATOM 3634 O O . ALA A 1 462 ? 9.812 -6.727 22.782 1.00 89.06 462 ALA A O 1
ATOM 3635 N N . ALA A 1 463 ? 8.263 -6.921 21.169 1.00 90.81 463 ALA A N 1
ATOM 3636 C CA . ALA A 1 463 ? 8.866 -5.917 20.297 1.00 90.81 463 ALA A CA 1
ATOM 3637 C C . ALA A 1 463 ? 8.809 -4.516 20.930 1.00 90.81 463 ALA A C 1
ATOM 3639 O O . ALA A 1 463 ? 9.839 -3.842 20.995 1.00 90.81 463 ALA A O 1
ATOM 3640 N N . HIS A 1 464 ? 7.650 -4.107 21.461 1.00 92.50 464 HIS A N 1
ATOM 3641 C CA . HIS A 1 464 ? 7.504 -2.847 22.197 1.00 92.50 464 HIS A CA 1
ATOM 3642 C C . HIS A 1 464 ? 8.420 -2.786 23.419 1.00 92.50 464 HIS A C 1
ATOM 3644 O O . HIS A 1 464 ? 9.052 -1.761 23.645 1.00 92.50 464 HIS A O 1
ATOM 3650 N N . GLU A 1 465 ? 8.553 -3.874 24.177 1.00 93.19 465 GLU A N 1
ATOM 3651 C CA . GLU A 1 465 ? 9.441 -3.909 25.337 1.00 93.19 465 GLU A CA 1
ATOM 3652 C C . GLU A 1 465 ? 10.902 -3.695 24.928 1.00 93.19 465 GLU A C 1
ATOM 3654 O O . GLU A 1 465 ? 11.605 -2.880 25.529 1.00 93.19 465 GLU A O 1
ATOM 3659 N N . ARG A 1 466 ? 11.359 -4.392 23.879 1.00 93.56 466 ARG A N 1
ATOM 3660 C CA . ARG A 1 466 ? 12.735 -4.280 23.380 1.00 93.56 466 ARG A CA 1
ATOM 3661 C C . ARG A 1 466 ? 13.032 -2.867 22.876 1.00 93.56 466 ARG A C 1
ATOM 3663 O O . ARG A 1 466 ? 14.041 -2.283 23.263 1.00 93.56 466 ARG A O 1
ATOM 3670 N N . VAL A 1 467 ? 12.125 -2.297 22.082 1.00 94.38 467 VAL A N 1
ATOM 3671 C CA . VAL A 1 467 ? 12.237 -0.924 21.565 1.00 94.38 467 VAL A CA 1
ATOM 3672 C C . VAL A 1 467 ? 12.154 0.114 22.691 1.00 94.38 467 VAL A C 1
ATOM 3674 O O . VAL A 1 467 ? 12.931 1.064 22.714 1.00 94.38 467 VAL A O 1
ATOM 3677 N N . GLY A 1 468 ? 11.268 -0.081 23.669 1.00 93.62 468 GLY A N 1
ATOM 3678 C CA . GLY A 1 468 ? 11.116 0.818 24.814 1.00 93.62 468 GLY A CA 1
ATOM 3679 C C . GLY A 1 468 ? 12.362 0.863 25.692 1.00 93.62 468 GLY A C 1
ATOM 3680 O O . GLY A 1 468 ? 12.806 1.944 26.070 1.00 93.62 468 GLY A O 1
ATOM 3681 N N . ARG A 1 469 ? 12.987 -0.291 25.958 1.00 93.00 469 ARG A N 1
ATOM 3682 C CA . ARG A 1 469 ? 14.266 -0.358 26.685 1.00 93.00 469 ARG A CA 1
ATOM 3683 C C . ARG A 1 469 ? 15.406 0.305 25.916 1.00 93.00 469 ARG A C 1
ATOM 3685 O O . ARG A 1 469 ? 16.224 0.979 26.537 1.00 93.00 469 ARG A O 1
ATOM 3692 N N . TYR A 1 470 ? 15.447 0.132 24.595 1.00 93.12 470 TYR A N 1
ATOM 3693 C CA . TYR A 1 470 ? 16.406 0.820 23.732 1.00 93.12 470 TYR A CA 1
ATOM 3694 C C . TYR A 1 470 ? 16.263 2.341 23.856 1.00 93.12 470 TYR A C 1
ATOM 3696 O O . TYR A 1 470 ? 17.212 3.004 24.266 1.00 93.12 470 TYR A O 1
ATOM 3704 N N . TYR A 1 471 ? 15.069 2.895 23.628 1.00 92.62 471 TYR A N 1
ATOM 3705 C CA . TYR A 1 471 ? 14.867 4.339 23.755 1.00 92.62 471 TYR A CA 1
ATOM 3706 C C . TYR A 1 471 ? 15.083 4.850 25.182 1.00 92.62 471 TYR A C 1
ATOM 3708 O O . TYR A 1 471 ? 15.601 5.947 25.350 1.00 92.62 471 TYR A O 1
ATOM 3716 N N . LEU A 1 472 ? 14.749 4.068 26.216 1.00 91.19 472 LEU A N 1
ATOM 3717 C CA . LEU A 1 472 ? 15.016 4.440 27.609 1.00 91.19 472 LEU A CA 1
ATOM 3718 C C . LEU A 1 472 ? 16.523 4.570 27.877 1.00 91.19 472 LEU A C 1
ATOM 3720 O O . LEU A 1 472 ? 16.945 5.483 28.588 1.00 91.19 472 LEU A O 1
ATOM 3724 N N . LYS A 1 473 ? 17.334 3.664 27.319 1.00 90.88 473 LYS A N 1
ATOM 3725 C CA . LYS A 1 473 ? 18.799 3.724 27.399 1.00 90.88 473 LYS A CA 1
ATOM 3726 C C . LYS A 1 473 ? 19.332 4.962 26.677 1.00 90.88 473 LYS A C 1
ATOM 3728 O O . LYS A 1 473 ? 20.098 5.709 27.280 1.00 90.88 473 LYS A O 1
ATOM 3733 N N . GLU A 1 474 ? 18.908 5.187 25.434 1.00 88.94 474 GLU A N 1
ATOM 3734 C CA . GLU A 1 474 ? 19.344 6.339 24.632 1.00 88.94 474 GLU A CA 1
ATOM 3735 C C . GLU A 1 474 ? 18.930 7.665 25.280 1.00 88.94 474 GLU A C 1
ATOM 3737 O O . GLU A 1 474 ? 19.727 8.594 25.365 1.00 88.94 474 GLU A O 1
ATOM 3742 N N . TRP A 1 475 ? 17.713 7.736 25.822 1.00 89.19 475 TRP A N 1
ATOM 3743 C CA . TRP A 1 475 ? 17.214 8.904 26.540 1.00 89.19 475 TRP A CA 1
ATOM 3744 C C . TRP A 1 475 ? 18.056 9.233 27.777 1.00 89.19 475 TRP A C 1
ATOM 3746 O O . TRP A 1 475 ? 18.451 10.379 27.954 1.00 89.19 475 TRP A O 1
ATOM 3756 N N . ARG A 1 476 ? 18.398 8.230 28.599 1.00 87.75 476 ARG A N 1
ATOM 3757 C CA . ARG A 1 476 ? 19.251 8.419 29.790 1.00 87.75 476 ARG A CA 1
ATOM 3758 C C . ARG A 1 476 ? 20.679 8.849 29.453 1.00 87.75 476 ARG A C 1
ATOM 3760 O O . ARG A 1 476 ? 21.351 9.416 30.309 1.00 87.75 476 ARG A O 1
ATOM 3767 N N . ALA A 1 477 ? 21.155 8.527 28.253 1.00 87.00 477 ALA A N 1
ATOM 3768 C CA . ALA A 1 477 ? 22.468 8.937 27.768 1.00 87.00 477 ALA A CA 1
ATOM 3769 C C . ALA A 1 477 ? 22.449 10.319 27.087 1.00 87.00 477 ALA A C 1
ATOM 3771 O O . ALA A 1 477 ? 23.502 10.942 26.953 1.00 87.00 477 ALA A O 1
ATOM 3772 N N . ALA A 1 478 ? 21.279 10.800 26.655 1.00 84.50 478 ALA A N 1
ATOM 3773 C CA . ALA A 1 478 ? 21.128 12.078 25.975 1.00 84.50 478 ALA A CA 1
ATOM 3774 C C . ALA A 1 478 ? 21.165 13.251 26.977 1.00 84.50 478 ALA A C 1
ATOM 3776 O O . ALA A 1 478 ? 20.471 13.204 27.995 1.00 84.50 478 ALA A O 1
ATOM 3777 N N . PRO A 1 479 ? 21.910 14.339 26.703 1.00 80.88 479 PRO A N 1
ATOM 3778 C CA . PRO A 1 479 ? 21.915 15.499 27.591 1.00 80.88 479 PRO A CA 1
ATOM 3779 C C . PRO A 1 479 ? 20.535 16.180 27.605 1.00 80.88 479 PRO A C 1
ATOM 3781 O O . PRO A 1 479 ? 19.934 16.383 26.548 1.00 80.88 479 PRO A O 1
ATOM 3784 N N . GLU A 1 480 ? 20.043 16.546 28.794 1.00 73.38 480 GLU A N 1
ATOM 3785 C CA . GLU A 1 480 ? 18.670 17.051 29.015 1.00 73.38 480 GLU A CA 1
ATOM 3786 C C . GLU A 1 480 ? 18.329 18.317 28.210 1.00 73.38 480 GLU A C 1
ATOM 3788 O O . GLU A 1 480 ? 17.168 18.566 27.895 1.00 73.38 480 GLU A O 1
ATOM 3793 N N . GLU A 1 481 ? 19.339 19.103 27.841 1.00 71.50 481 GLU A N 1
ATOM 3794 C CA . GLU A 1 481 ? 19.189 20.383 27.143 1.00 71.50 481 GLU A CA 1
ATOM 3795 C C . GLU A 1 481 ? 18.838 20.231 25.650 1.00 71.50 481 GLU A C 1
ATOM 3797 O O . GLU A 1 481 ? 18.429 21.200 25.007 1.00 71.50 481 GLU A O 1
ATOM 3802 N N . PHE A 1 482 ? 18.973 19.030 25.074 1.00 70.62 482 PHE A N 1
ATOM 3803 C CA . PHE A 1 482 ? 18.703 18.800 23.655 1.00 70.62 482 PHE A CA 1
ATOM 3804 C C . PHE A 1 482 ? 17.263 18.351 23.403 1.00 70.62 482 PHE A C 1
ATOM 3806 O O . PHE A 1 482 ? 16.757 17.419 24.026 1.00 70.62 482 PHE A O 1
ATOM 3813 N N . ALA A 1 483 ? 16.635 18.931 22.375 1.00 65.75 483 ALA A N 1
ATOM 3814 C CA . ALA A 1 483 ? 15.303 18.532 21.909 1.00 65.75 483 ALA A CA 1
ATOM 3815 C C . ALA A 1 483 ? 15.207 17.032 21.552 1.00 65.75 483 ALA A C 1
ATOM 3817 O O . ALA A 1 483 ? 14.142 16.430 21.684 1.00 65.75 483 ALA A O 1
ATOM 3818 N N . SER A 1 484 ? 16.322 16.408 21.156 1.00 72.62 484 SER A N 1
ATOM 3819 C CA . SER A 1 484 ? 16.406 14.963 20.921 1.00 72.62 484 SER A CA 1
ATOM 3820 C C . SER A 1 484 ? 16.114 14.139 22.178 1.00 72.62 484 SER A C 1
ATOM 3822 O O . SER A 1 484 ? 15.495 13.085 22.066 1.00 72.62 484 SER A O 1
ATOM 3824 N N . SER A 1 485 ? 16.472 14.626 23.372 1.00 79.88 485 SER A N 1
ATOM 3825 C CA . SER A 1 485 ? 16.163 13.954 24.638 1.00 79.88 485 SER A CA 1
ATOM 3826 C C . SER A 1 485 ? 14.648 13.876 24.863 1.00 79.88 485 SER A C 1
ATOM 3828 O O . SER A 1 485 ? 14.117 12.804 25.146 1.00 79.88 485 SER A O 1
ATOM 3830 N N . ALA A 1 486 ? 13.905 14.957 24.605 1.00 81.00 486 ALA A N 1
ATOM 3831 C CA . ALA A 1 486 ? 12.443 14.942 24.709 1.00 81.00 486 ALA A CA 1
ATOM 3832 C C . ALA A 1 486 ? 11.793 13.931 23.743 1.00 81.00 486 ALA A C 1
ATOM 3834 O O . ALA A 1 486 ? 10.875 13.204 24.129 1.00 81.00 486 ALA A O 1
ATOM 3835 N N . VAL A 1 487 ? 12.299 13.838 22.506 1.00 84.62 487 VAL A N 1
ATOM 3836 C CA . VAL A 1 487 ? 11.819 12.863 21.512 1.00 84.62 487 VAL A CA 1
ATOM 3837 C C . VAL A 1 487 ? 12.092 11.430 21.974 1.00 84.62 487 VAL A C 1
ATOM 3839 O O . VAL A 1 487 ? 11.180 10.605 21.954 1.00 84.62 487 VAL A O 1
ATOM 3842 N N . LEU A 1 488 ? 13.312 11.132 22.430 1.00 87.50 488 LEU A N 1
ATOM 3843 C CA . LEU A 1 488 ? 13.691 9.800 22.916 1.00 87.50 488 LEU A CA 1
ATOM 3844 C C . LEU A 1 488 ? 12.871 9.388 24.146 1.00 87.50 488 LEU A C 1
ATOM 3846 O O . LEU A 1 488 ? 12.380 8.260 24.198 1.00 87.50 488 LEU A O 1
ATOM 3850 N N . GLY A 1 489 ? 12.652 10.308 25.089 1.00 88.00 489 GLY A N 1
ATOM 3851 C CA . GLY A 1 489 ? 11.792 10.085 26.252 1.00 88.00 489 GLY A CA 1
ATOM 3852 C C . GLY A 1 489 ? 10.343 9.789 25.852 1.00 88.00 489 GLY A C 1
ATOM 3853 O O . GLY A 1 489 ? 9.760 8.819 26.334 1.00 88.00 489 GLY A O 1
ATOM 3854 N N . SER A 1 490 ? 9.783 10.551 24.907 1.00 89.06 490 SER A N 1
ATOM 3855 C CA . SER A 1 490 ? 8.446 10.302 24.343 1.00 89.06 490 SER A CA 1
ATOM 3856 C C . SER A 1 490 ? 8.328 8.904 23.719 1.00 89.06 490 SER A C 1
ATOM 3858 O O . SER A 1 490 ? 7.383 8.166 24.023 1.00 89.06 490 SER A O 1
ATOM 3860 N N . GLN A 1 491 ? 9.320 8.481 22.925 1.00 91.81 491 GLN A N 1
ATOM 3861 C CA . GLN A 1 491 ? 9.328 7.136 22.342 1.00 91.81 491 GLN A CA 1
ATOM 3862 C C . GLN A 1 491 ? 9.442 6.047 23.414 1.00 91.81 491 GLN A C 1
ATOM 3864 O O . GLN A 1 491 ? 8.662 5.093 23.408 1.00 91.81 491 GLN A O 1
ATOM 3869 N N . ALA A 1 492 ? 10.368 6.195 24.364 1.00 92.25 492 ALA A N 1
ATOM 3870 C CA . ALA A 1 492 ? 10.537 5.255 25.466 1.00 92.25 492 ALA A CA 1
ATOM 3871 C C . ALA A 1 492 ? 9.236 5.096 26.267 1.00 92.25 492 ALA A C 1
ATOM 3873 O O . ALA A 1 492 ? 8.793 3.973 26.504 1.00 92.25 492 ALA A O 1
ATOM 3874 N N . TYR A 1 493 ? 8.577 6.207 26.604 1.00 91.56 493 TYR A N 1
ATOM 3875 C CA . TYR A 1 493 ? 7.318 6.213 27.341 1.00 91.56 493 TYR A CA 1
ATOM 3876 C C . TYR A 1 493 ? 6.201 5.483 26.586 1.00 91.56 493 TYR A C 1
ATOM 3878 O O . TYR A 1 493 ? 5.578 4.573 27.137 1.00 91.56 493 TYR A O 1
ATOM 3886 N N . PHE A 1 494 ? 5.990 5.810 25.305 1.00 91.75 494 PHE A N 1
ATOM 3887 C CA . PHE A 1 494 ? 4.996 5.138 24.464 1.00 91.75 494 PHE A CA 1
ATOM 3888 C C . PHE A 1 494 ? 5.235 3.622 24.389 1.00 91.75 494 PHE A C 1
ATOM 3890 O O . PHE A 1 494 ? 4.309 2.838 24.602 1.00 91.75 494 PHE A O 1
ATOM 3897 N N . HIS A 1 495 ? 6.467 3.198 24.094 1.00 93.38 495 HIS A N 1
ATOM 3898 C CA . HIS A 1 495 ? 6.784 1.785 23.894 1.00 93.38 495 HIS A CA 1
ATOM 3899 C C . HIS A 1 495 ? 6.717 0.974 25.190 1.00 93.38 495 HIS A C 1
ATOM 3901 O O . HIS A 1 495 ? 6.202 -0.140 25.172 1.00 93.38 495 HIS A O 1
ATOM 3907 N N . LEU A 1 496 ? 7.167 1.527 26.319 1.00 92.56 496 LEU A N 1
ATOM 3908 C CA . LEU A 1 496 ? 7.061 0.858 27.616 1.00 92.56 496 LEU A CA 1
ATOM 3909 C C . LEU A 1 496 ? 5.597 0.699 28.045 1.00 92.56 496 LEU A C 1
ATOM 3911 O O . LEU A 1 496 ? 5.212 -0.385 28.478 1.00 92.56 496 LEU A O 1
ATOM 3915 N N . LEU A 1 497 ? 4.750 1.715 27.843 1.00 90.50 497 LEU A N 1
ATOM 3916 C CA . LEU A 1 497 ? 3.310 1.580 28.080 1.00 90.50 497 LEU A CA 1
ATOM 3917 C C . LEU A 1 497 ? 2.669 0.535 27.163 1.00 90.50 497 LEU A C 1
ATOM 3919 O O . LEU A 1 497 ? 1.936 -0.323 27.645 1.00 90.50 497 LEU A O 1
ATOM 3923 N N . ALA A 1 498 ? 2.981 0.552 25.866 1.00 89.38 498 ALA A N 1
ATOM 3924 C CA . ALA A 1 498 ? 2.491 -0.445 24.912 1.00 89.38 498 ALA A CA 1
ATOM 3925 C C . ALA A 1 498 ? 3.027 -1.870 25.182 1.00 89.38 498 ALA A C 1
ATOM 3927 O O . ALA A 1 498 ? 2.473 -2.845 24.681 1.00 89.38 498 ALA A O 1
ATOM 3928 N N . ALA A 1 499 ? 4.069 -2.005 26.006 1.00 90.94 499 ALA A N 1
ATOM 3929 C CA . ALA A 1 499 ? 4.560 -3.274 26.535 1.00 90.94 499 ALA A CA 1
ATOM 3930 C C . ALA A 1 499 ? 3.966 -3.649 27.911 1.00 90.94 499 ALA A C 1
ATOM 3932 O O . ALA A 1 499 ? 4.330 -4.676 28.479 1.00 90.94 499 ALA A O 1
ATOM 3933 N N . GLY A 1 500 ? 3.102 -2.808 28.492 1.00 88.38 500 GLY A N 1
ATOM 3934 C CA . GLY A 1 500 ? 2.572 -2.975 29.851 1.00 88.38 500 GLY A CA 1
ATOM 3935 C C . GLY A 1 500 ? 3.581 -2.698 30.974 1.00 88.38 500 GLY A C 1
ATOM 3936 O O . GLY A 1 500 ? 3.319 -3.009 32.134 1.00 88.38 500 GLY A O 1
ATOM 3937 N N . ARG A 1 501 ? 4.734 -2.100 30.660 1.00 90.31 501 ARG A N 1
ATOM 3938 C CA . ARG A 1 501 ? 5.837 -1.792 31.585 1.00 90.31 501 ARG A CA 1
ATOM 3939 C C . ARG A 1 501 ? 5.649 -0.426 32.246 1.00 90.31 501 ARG A C 1
ATOM 3941 O O . ARG A 1 501 ? 6.431 0.500 32.049 1.00 90.31 501 ARG A O 1
ATOM 3948 N N . MET A 1 502 ? 4.578 -0.301 33.023 1.00 82.81 502 MET A N 1
ATOM 3949 C CA . MET A 1 502 ? 4.166 0.973 33.624 1.00 82.81 502 MET A CA 1
ATOM 3950 C C . MET A 1 502 ? 5.206 1.577 34.566 1.00 82.81 502 MET A C 1
ATOM 3952 O O . MET A 1 502 ? 5.458 2.776 34.488 1.00 82.81 502 MET A O 1
ATOM 3956 N N . ASP A 1 503 ? 5.825 0.760 35.419 1.00 85.06 503 ASP A N 1
ATOM 3957 C CA . ASP A 1 503 ? 6.808 1.240 36.397 1.00 85.06 503 ASP A CA 1
ATOM 3958 C C . ASP A 1 503 ? 8.032 1.864 35.714 1.00 85.06 503 ASP A C 1
ATOM 3960 O O . ASP A 1 503 ? 8.553 2.886 36.159 1.00 85.06 503 ASP A O 1
ATOM 3964 N N . ASP A 1 504 ? 8.450 1.295 34.580 1.00 87.19 504 ASP A N 1
ATOM 3965 C CA . ASP A 1 504 ? 9.558 1.833 33.792 1.00 87.19 504 ASP A CA 1
ATOM 3966 C C . ASP A 1 504 ? 9.151 3.119 33.058 1.00 87.19 504 ASP A C 1
ATOM 3968 O O . ASP A 1 504 ? 9.936 4.063 32.978 1.00 87.19 504 ASP A O 1
ATOM 3972 N N . ALA A 1 505 ? 7.914 3.184 32.549 1.00 86.38 505 ALA A N 1
ATOM 3973 C CA . ALA A 1 505 ? 7.378 4.379 31.898 1.00 86.38 505 ALA A CA 1
ATOM 3974 C C . ALA A 1 505 ? 7.208 5.549 32.889 1.00 86.38 505 ALA A C 1
ATOM 3976 O O . ALA A 1 505 ? 7.483 6.701 32.549 1.00 86.38 505 ALA A O 1
ATOM 3977 N N . ALA A 1 506 ? 6.814 5.261 34.133 1.00 81.88 506 ALA A N 1
ATOM 3978 C CA . ALA A 1 506 ? 6.635 6.244 35.202 1.00 81.88 506 ALA A CA 1
ATOM 3979 C C . ALA A 1 506 ? 7.911 7.039 35.519 1.00 81.88 506 ALA A C 1
ATOM 3981 O O . ALA A 1 506 ? 7.824 8.165 36.010 1.00 81.88 506 ALA A O 1
ATOM 3982 N N . ALA A 1 507 ? 9.084 6.468 35.225 1.00 80.56 507 ALA A N 1
ATOM 3983 C CA . ALA A 1 507 ? 10.377 7.108 35.435 1.00 80.56 507 ALA A CA 1
ATOM 3984 C C . ALA A 1 507 ? 10.704 8.212 34.409 1.00 80.56 507 ALA A C 1
ATOM 3986 O O . ALA A 1 507 ? 11.670 8.940 34.620 1.00 80.56 507 ALA A O 1
ATOM 3987 N N . ILE A 1 508 ? 9.949 8.327 33.307 1.00 80.31 508 ILE A N 1
ATOM 3988 C CA . ILE A 1 508 ? 10.259 9.250 32.203 1.00 80.31 508 ILE A CA 1
ATOM 3989 C C . ILE A 1 508 ? 9.533 10.592 32.369 1.00 80.31 508 ILE A C 1
ATOM 3991 O O . ILE A 1 508 ? 10.188 11.619 32.476 1.00 80.31 508 ILE A O 1
ATOM 3995 N N . SER A 1 509 ? 8.195 10.608 32.388 1.00 68.62 509 SER A N 1
ATOM 3996 C CA . SER A 1 509 ? 7.353 11.743 32.820 1.00 68.62 509 SER A CA 1
ATOM 3997 C C . SER A 1 509 ? 5.872 11.424 32.584 1.00 68.62 509 SER A C 1
ATOM 3999 O O . SER A 1 509 ? 5.497 10.933 31.522 1.00 68.62 509 SER A O 1
ATOM 4001 N N . TRP A 1 510 ? 5.001 11.791 33.529 1.00 61.19 510 TRP A N 1
ATOM 4002 C CA . TRP A 1 510 ? 3.541 11.633 33.427 1.00 61.19 510 TRP A CA 1
ATOM 4003 C C . TRP A 1 510 ? 2.842 12.723 32.591 1.00 61.19 510 TRP A C 1
ATOM 4005 O O . TRP A 1 510 ? 1.628 12.667 32.404 1.00 61.19 510 TRP A O 1
ATOM 4015 N N . SER A 1 511 ? 3.571 13.728 32.083 1.00 64.56 511 SER A N 1
ATOM 4016 C CA . SER A 1 511 ? 2.994 14.817 31.274 1.00 64.56 511 SER A CA 1
ATOM 4017 C C . SER A 1 511 ? 2.759 14.454 29.799 1.00 64.56 511 SER A C 1
ATOM 4019 O O . SER A 1 511 ? 2.157 15.241 29.070 1.00 64.56 511 SER A O 1
ATOM 4021 N N . LEU A 1 512 ? 3.194 13.270 29.360 1.00 74.62 512 LEU A N 1
ATOM 4022 C CA . LEU A 1 512 ? 3.097 12.767 27.982 1.00 74.62 512 LEU A CA 1
ATOM 4023 C C . LEU A 1 512 ? 1.722 12.131 27.698 1.00 74.62 512 LEU A C 1
ATOM 4025 O O . LEU A 1 512 ? 1.580 10.936 27.430 1.00 74.62 512 LEU A O 1
ATOM 4029 N N . THR A 1 513 ? 0.670 12.946 27.824 1.00 75.31 513 THR A N 1
ATOM 4030 C CA . THR A 1 513 ? -0.732 12.488 27.727 1.00 75.31 513 THR A CA 1
ATOM 4031 C C . THR A 1 513 ? -1.070 11.971 26.323 1.00 75.31 513 THR A C 1
ATOM 4033 O O . THR A 1 513 ? -1.823 11.006 26.177 1.00 75.31 513 THR A O 1
ATOM 4036 N N . GLU A 1 514 ? -0.478 12.572 25.290 1.00 80.31 514 GLU A N 1
ATOM 4037 C CA . GLU A 1 514 ? -0.663 12.189 23.888 1.00 80.31 514 GLU A CA 1
ATOM 4038 C C . GLU A 1 514 ? -0.079 10.794 23.611 1.00 80.31 514 GLU A C 1
ATOM 4040 O O . GLU A 1 514 ? -0.725 9.940 23.001 1.00 80.31 514 GLU A O 1
ATOM 4045 N N . GLU A 1 515 ? 1.128 10.527 24.106 1.00 86.75 515 GLU A N 1
ATOM 4046 C CA . GLU A 1 515 ? 1.807 9.239 24.010 1.00 86.75 515 GLU A CA 1
ATOM 4047 C C . GLU A 1 515 ? 1.062 8.157 24.782 1.00 86.75 515 GLU A C 1
ATOM 4049 O O . GLU A 1 515 ? 0.878 7.058 24.256 1.00 86.75 515 GLU A O 1
ATOM 4054 N N . ALA A 1 516 ? 0.579 8.473 25.987 1.00 84.25 516 ALA A N 1
ATOM 4055 C CA . ALA A 1 516 ? -0.251 7.567 26.774 1.00 84.25 516 ALA A CA 1
ATOM 4056 C C . ALA A 1 516 ? -1.526 7.177 26.014 1.00 84.25 516 ALA A C 1
ATOM 4058 O O . ALA A 1 516 ? -1.842 5.991 25.883 1.00 84.25 516 ALA A O 1
ATOM 4059 N N . ARG A 1 517 ? -2.233 8.165 25.446 1.00 84.69 517 ARG A N 1
ATOM 4060 C CA . ARG A 1 517 ? -3.413 7.927 24.605 1.00 84.69 517 ARG A CA 1
ATOM 4061 C C . ARG A 1 517 ? -3.065 7.038 23.413 1.00 84.69 517 ARG A C 1
ATOM 4063 O O . ARG A 1 517 ? -3.771 6.066 23.153 1.00 84.69 517 ARG A O 1
ATOM 4070 N N . ASN A 1 518 ? -1.982 7.340 22.702 1.00 85.94 518 ASN A N 1
ATOM 4071 C CA . ASN A 1 518 ? -1.558 6.566 21.537 1.00 85.94 518 ASN A CA 1
ATOM 4072 C C . ASN A 1 518 ? -1.196 5.118 21.911 1.00 85.94 518 ASN A C 1
ATOM 4074 O O . ASN A 1 518 ? -1.534 4.202 21.163 1.00 85.94 518 ASN A O 1
ATOM 4078 N N . ALA A 1 519 ? -0.559 4.889 23.064 1.00 87.50 519 ALA A N 1
ATOM 4079 C CA . ALA A 1 519 ? -0.248 3.546 23.559 1.00 87.50 519 ALA A CA 1
ATOM 4080 C C . ALA A 1 519 ? -1.524 2.754 23.880 1.00 87.50 519 ALA A C 1
ATOM 4082 O O . ALA A 1 519 ? -1.636 1.586 23.512 1.00 87.50 519 ALA A O 1
ATOM 4083 N N . MET A 1 520 ? -2.529 3.394 24.488 1.00 86.50 520 MET A N 1
ATOM 4084 C CA . MET A 1 520 ? -3.826 2.756 24.747 1.00 86.50 520 MET A CA 1
ATOM 4085 C C . MET A 1 520 ? -4.561 2.368 23.461 1.00 86.50 520 MET A C 1
ATOM 4087 O O . MET A 1 520 ? -5.176 1.303 23.411 1.00 86.50 520 MET A O 1
ATOM 4091 N N . ILE A 1 521 ? -4.486 3.202 22.419 1.00 82.06 521 ILE A N 1
ATOM 4092 C CA . ILE A 1 521 ? -5.048 2.885 21.098 1.00 82.06 521 ILE A CA 1
ATOM 4093 C C . ILE A 1 521 ? -4.400 1.616 20.539 1.00 82.06 521 ILE A C 1
ATOM 4095 O O . ILE A 1 521 ? -5.108 0.720 20.076 1.00 82.06 521 ILE A O 1
ATOM 4099 N N . GLU A 1 522 ? -3.070 1.535 20.597 1.00 83.06 522 GLU A N 1
ATOM 4100 C CA . GLU A 1 522 ? -2.296 0.396 20.095 1.00 83.06 522 GLU A CA 1
ATOM 4101 C C . GLU A 1 522 ? -2.640 -0.898 20.845 1.00 83.06 522 GLU A C 1
ATOM 4103 O O . GLU A 1 522 ? -2.976 -1.918 20.239 1.00 83.06 522 GLU A O 1
ATOM 4108 N N . LEU A 1 523 ? -2.661 -0.843 22.177 1.00 84.88 523 LEU A N 1
ATOM 4109 C CA . LEU A 1 523 ? -3.033 -1.971 23.030 1.00 84.88 523 LEU A CA 1
ATOM 4110 C C . LEU A 1 523 ? -4.476 -2.436 22.782 1.00 84.88 523 LEU A C 1
ATOM 4112 O O . LEU A 1 523 ? -4.736 -3.633 22.683 1.00 84.88 523 LEU A O 1
ATOM 4116 N N . TYR A 1 524 ? -5.425 -1.509 22.623 1.00 81.94 524 TYR A N 1
ATOM 4117 C CA . TYR A 1 524 ? -6.824 -1.854 22.355 1.00 81.94 524 TYR A CA 1
ATOM 4118 C C . TYR A 1 524 ? -7.022 -2.494 20.970 1.00 81.94 524 TYR A C 1
ATOM 4120 O O . TYR A 1 524 ? -7.816 -3.433 20.828 1.00 81.94 524 TYR A O 1
ATOM 4128 N N . ARG A 1 525 ? -6.303 -2.001 19.947 1.00 77.44 525 ARG A N 1
ATOM 4129 C CA . ARG A 1 525 ? -6.290 -2.568 18.583 1.00 77.44 525 ARG A CA 1
ATOM 4130 C C . ARG A 1 525 ? -5.683 -3.958 18.556 1.00 77.44 525 ARG A C 1
ATOM 4132 O O . ARG A 1 525 ? -6.227 -4.848 17.916 1.00 77.44 525 ARG A O 1
ATOM 4139 N N . THR A 1 526 ? -4.605 -4.146 19.304 1.00 75.25 526 THR A N 1
ATOM 4140 C CA . THR A 1 526 ? -3.968 -5.447 19.488 1.00 75.25 526 THR A CA 1
ATOM 4141 C C . THR A 1 526 ? -4.680 -6.289 20.543 1.00 75.25 526 THR A C 1
ATOM 4143 O O . THR A 1 526 ? -4.096 -7.251 21.002 1.00 75.25 526 THR A O 1
ATOM 4146 N N . HIS A 1 527 ? -5.925 -5.972 20.933 1.00 80.19 527 HIS A N 1
ATOM 4147 C CA . HIS A 1 527 ? -6.768 -6.769 21.837 1.00 80.19 527 HIS A CA 1
ATOM 4148 C C . HIS A 1 527 ? -6.144 -7.082 23.221 1.00 80.19 527 HIS A C 1
ATOM 4150 O O . HIS A 1 527 ? -6.484 -8.080 23.853 1.00 80.19 527 HIS A O 1
ATOM 4156 N N . GLN A 1 528 ? -5.249 -6.229 23.722 1.00 83.69 528 GLN A N 1
ATOM 4157 C CA . GLN A 1 528 ? -4.601 -6.355 25.035 1.00 83.69 528 GLN A CA 1
ATOM 4158 C C . GLN A 1 528 ? -5.406 -5.635 26.131 1.00 83.69 528 GLN A C 1
ATOM 4160 O O . GLN A 1 528 ? -4.892 -4.765 26.836 1.00 83.69 528 GLN A O 1
ATOM 4165 N N . ASP A 1 529 ? -6.692 -5.976 26.267 1.00 86.81 529 ASP A N 1
ATOM 4166 C CA . ASP A 1 529 ? -7.638 -5.217 27.101 1.00 86.81 529 ASP A CA 1
ATOM 4167 C C . ASP A 1 529 ? -7.213 -5.145 28.582 1.00 86.81 529 ASP A C 1
ATOM 4169 O O . ASP A 1 529 ? -7.446 -4.131 29.232 1.00 86.81 529 ASP A O 1
ATOM 4173 N N . GLU A 1 530 ? -6.551 -6.175 29.125 1.00 88.19 530 GLU A N 1
ATOM 4174 C CA . GLU A 1 530 ? -6.086 -6.173 30.525 1.00 88.19 530 GLU A CA 1
ATOM 4175 C C . GLU A 1 530 ? -5.082 -5.050 30.802 1.00 88.19 530 GLU A C 1
ATOM 4177 O O . GLU A 1 530 ? -5.188 -4.350 31.810 1.00 88.19 530 GLU A O 1
ATOM 4182 N N . ILE A 1 531 ? -4.147 -4.846 29.871 1.00 87.75 531 ILE A N 1
ATOM 4183 C CA . ILE A 1 531 ? -3.122 -3.805 29.960 1.00 87.75 531 ILE A CA 1
ATOM 4184 C C . ILE A 1 531 ? -3.757 -2.425 29.749 1.00 87.75 531 ILE A C 1
ATOM 4186 O O . ILE A 1 531 ? -3.434 -1.475 30.459 1.00 87.75 531 ILE A O 1
ATOM 4190 N N . VAL A 1 532 ? -4.718 -2.301 28.823 1.00 89.81 532 VAL A N 1
ATOM 4191 C CA . VAL A 1 532 ? -5.475 -1.047 28.636 1.00 89.81 532 VAL A CA 1
ATOM 4192 C C . VAL A 1 532 ? -6.194 -0.648 29.926 1.00 89.81 532 VAL A C 1
ATOM 4194 O O . VAL A 1 532 ? -6.208 0.529 30.287 1.00 89.81 532 VAL A O 1
ATOM 4197 N N . ILE A 1 533 ? -6.786 -1.615 30.631 1.00 91.12 533 ILE A N 1
ATOM 4198 C CA . ILE A 1 533 ? -7.525 -1.375 31.873 1.00 91.12 533 ILE A CA 1
ATOM 4199 C C . ILE A 1 533 ? -6.582 -0.967 33.003 1.00 91.12 533 ILE A C 1
ATOM 4201 O O . ILE A 1 533 ? -6.881 -0.001 33.705 1.00 91.12 533 ILE A O 1
ATOM 4205 N N . SER A 1 534 ? -5.452 -1.656 33.187 1.00 89.12 534 SER A N 1
ATOM 4206 C CA . SER A 1 534 ? -4.491 -1.301 34.240 1.00 89.12 534 SER A CA 1
ATOM 4207 C C . SER A 1 534 ? -3.926 0.107 34.030 1.00 89.12 534 SER A C 1
ATOM 4209 O O . SER A 1 534 ? -3.999 0.937 34.941 1.00 89.12 534 SER A O 1
ATOM 4211 N N . ILE A 1 535 ? -3.481 0.412 32.806 1.00 88.81 535 ILE A N 1
ATOM 4212 C CA . ILE A 1 535 ? -2.953 1.726 32.425 1.00 88.81 535 ILE A CA 1
ATOM 4213 C C . ILE A 1 535 ? -4.027 2.803 32.567 1.00 88.81 535 ILE A C 1
ATOM 4215 O O . ILE A 1 535 ? -3.798 3.832 33.204 1.00 88.81 535 ILE A O 1
ATOM 4219 N N . GLY A 1 536 ? -5.223 2.557 32.029 1.00 88.75 536 GLY A N 1
ATOM 4220 C CA . GLY A 1 536 ? -6.340 3.494 32.094 1.00 88.75 536 GLY A CA 1
ATOM 4221 C C . GLY A 1 536 ? -6.740 3.825 33.533 1.00 88.75 536 GLY A C 1
ATOM 4222 O O . GLY A 1 536 ? -6.868 5.004 33.861 1.00 88.75 536 GLY A O 1
ATOM 4223 N N . LYS A 1 537 ? -6.860 2.823 34.421 1.00 89.50 537 LYS A N 1
ATOM 4224 C CA . LYS A 1 537 ? -7.191 3.022 35.850 1.00 89.50 537 LYS A CA 1
ATOM 4225 C C . LYS A 1 537 ? -6.234 3.994 36.529 1.00 89.50 537 LYS A C 1
ATOM 4227 O O . LYS A 1 537 ? -6.678 4.881 37.259 1.00 89.50 537 LYS A O 1
ATOM 4232 N N . GLN A 1 538 ? -4.937 3.822 36.300 1.00 86.50 538 GLN A N 1
ATOM 4233 C CA . GLN A 1 538 ? -3.914 4.661 36.910 1.00 86.50 538 GLN A CA 1
ATOM 4234 C C . GLN A 1 538 ? -3.888 6.061 36.293 1.00 86.50 538 GLN A C 1
ATOM 4236 O O . GLN A 1 538 ? -4.008 7.040 37.022 1.00 86.50 538 GLN A O 1
ATOM 4241 N N . LEU A 1 539 ? -3.868 6.177 34.961 1.00 85.94 539 LEU A N 1
ATOM 4242 C CA . LEU A 1 539 ? -3.875 7.478 34.284 1.00 85.94 539 LEU A CA 1
ATOM 4243 C C . LEU A 1 539 ? -5.101 8.319 34.652 1.00 85.94 539 LEU A C 1
ATOM 4245 O O . LEU A 1 539 ? -4.986 9.519 34.885 1.00 85.94 539 LEU A O 1
ATOM 4249 N N . ILE A 1 540 ? -6.284 7.705 34.745 1.00 88.50 540 ILE A N 1
ATOM 4250 C CA . ILE A 1 540 ? -7.512 8.402 35.149 1.00 88.50 540 ILE A CA 1
ATOM 4251 C C . ILE A 1 540 ? -7.421 8.877 36.604 1.00 88.50 540 ILE A C 1
ATOM 4253 O O . ILE A 1 540 ? -7.920 9.961 36.918 1.00 88.50 540 ILE A O 1
ATOM 4257 N N . ARG A 1 541 ? -6.801 8.089 37.491 1.00 87.50 541 ARG A N 1
ATOM 4258 C CA . ARG A 1 541 ? -6.573 8.466 38.892 1.00 87.50 541 ARG A CA 1
ATOM 4259 C C . ARG A 1 541 ? -5.619 9.654 38.993 1.00 87.50 541 ARG A C 1
ATOM 4261 O O . ARG A 1 541 ? -5.935 10.607 39.701 1.00 87.50 541 ARG A O 1
ATOM 4268 N N . ASP A 1 542 ? -4.517 9.612 38.256 1.00 82.94 542 ASP A N 1
ATOM 4269 C CA . ASP A 1 542 ? -3.431 10.587 38.359 1.00 82.94 542 ASP A CA 1
ATOM 4270 C C . ASP A 1 542 ? -3.786 11.911 37.662 1.00 82.94 542 ASP A C 1
ATOM 4272 O O . ASP A 1 542 ? -3.583 12.994 38.213 1.00 82.94 542 ASP A O 1
ATOM 4276 N N . LEU A 1 543 ? -4.399 11.846 36.475 1.00 81.50 543 LEU A N 1
ATOM 4277 C CA . LEU A 1 543 ? -4.825 13.026 35.712 1.00 81.50 543 LEU A CA 1
ATOM 4278 C C . LEU A 1 543 ? -6.160 13.601 36.218 1.00 81.50 543 LEU A C 1
ATOM 4280 O O . LEU A 1 543 ? -6.465 14.782 36.014 1.00 81.50 543 LEU A O 1
ATOM 4284 N N . GLY A 1 544 ? -6.994 12.783 36.866 1.00 83.31 544 GLY A N 1
ATOM 4285 C CA . GLY A 1 544 ? -8.275 13.187 37.440 1.00 83.31 544 GLY A CA 1
ATOM 4286 C C . GLY A 1 544 ? -9.222 13.825 36.416 1.00 83.31 544 GLY A C 1
ATOM 4287 O O . GLY A 1 544 ? -9.729 13.171 35.500 1.00 83.31 544 GLY A O 1
ATOM 4288 N N . LYS A 1 545 ? -9.518 15.123 36.586 1.00 77.06 545 LYS A N 1
ATOM 4289 C CA . LYS A 1 545 ? -10.364 15.900 35.654 1.00 77.06 545 LYS A CA 1
ATOM 4290 C C . LYS A 1 545 ? -9.633 16.341 34.381 1.00 77.06 545 LYS A C 1
ATOM 4292 O O . LYS A 1 545 ? -10.307 16.730 33.437 1.00 77.06 545 LYS A O 1
ATOM 4297 N N . LYS A 1 546 ? -8.297 16.290 34.359 1.00 75.56 546 LYS A N 1
ATOM 4298 C CA . LYS A 1 546 ? -7.465 16.683 33.210 1.00 75.56 546 LYS A CA 1
ATOM 4299 C C . LYS A 1 546 ? -7.245 15.548 32.203 1.00 75.56 546 LYS A C 1
ATOM 4301 O O . LYS A 1 546 ? -6.607 15.780 31.187 1.00 75.56 546 LYS A O 1
ATOM 4306 N N . ALA A 1 547 ? -7.734 14.338 32.487 1.00 76.00 547 ALA A N 1
ATOM 4307 C CA . ALA A 1 547 ? -7.600 13.204 31.578 1.00 76.00 547 ALA A CA 1
ATOM 4308 C C . ALA A 1 547 ? -8.278 13.496 30.228 1.00 76.00 547 ALA A C 1
ATOM 4310 O O . ALA A 1 547 ? -9.449 13.884 30.203 1.00 76.00 547 ALA A O 1
ATOM 4311 N N . ASP A 1 548 ? -7.556 13.264 29.129 1.00 79.12 548 ASP A N 1
ATOM 4312 C CA . ASP A 1 548 ? -8.100 13.319 27.769 1.00 79.12 548 ASP A CA 1
ATOM 4313 C C . ASP A 1 548 ? -9.327 12.379 27.667 1.00 79.12 548 ASP A C 1
ATOM 4315 O O . ASP A 1 548 ? -9.234 11.209 28.065 1.00 79.12 548 ASP A O 1
ATOM 4319 N N . PRO A 1 549 ? -10.488 12.840 27.155 1.00 83.69 549 PRO A N 1
ATOM 4320 C CA . PRO A 1 549 ? -11.670 11.996 26.953 1.00 83.69 549 PRO A CA 1
ATOM 4321 C C . PRO A 1 549 ? -11.395 10.704 26.169 1.00 83.69 549 PRO A C 1
ATOM 4323 O O . PRO A 1 549 ? -12.052 9.691 26.391 1.00 83.69 549 PRO A O 1
ATOM 4326 N N . SER A 1 550 ? -10.392 10.695 25.298 1.00 79.44 550 SER A N 1
ATOM 4327 C CA . SER A 1 550 ? -9.956 9.522 24.544 1.00 79.44 550 SER A CA 1
ATOM 4328 C C . SER A 1 550 ? -9.384 8.426 25.448 1.00 79.44 550 SER A C 1
ATOM 4330 O O . SER A 1 550 ? -9.649 7.250 25.213 1.00 79.44 550 SER A O 1
ATOM 4332 N N . ILE A 1 551 ? -8.653 8.782 26.514 1.00 86.31 551 ILE A N 1
ATOM 4333 C CA . ILE A 1 551 ? -8.145 7.818 27.510 1.00 86.31 551 ILE A CA 1
ATOM 4334 C C . ILE A 1 551 ? -9.327 7.121 28.188 1.00 86.31 551 ILE A C 1
ATOM 4336 O O . ILE A 1 551 ? -9.383 5.894 28.241 1.00 86.31 551 ILE A O 1
ATOM 4340 N N . LEU A 1 552 ? -10.317 7.902 28.635 1.00 88.69 552 LEU A N 1
ATOM 4341 C CA . LEU A 1 552 ? -11.566 7.381 29.199 1.00 88.69 552 LEU A CA 1
ATOM 4342 C C . LEU A 1 552 ? -12.322 6.510 28.185 1.00 88.69 552 LEU A C 1
ATOM 4344 O O . LEU A 1 552 ? -12.879 5.480 28.553 1.00 88.69 552 LEU A O 1
ATOM 4348 N N . PHE A 1 553 ? -12.332 6.892 26.908 1.00 85.69 553 PHE A N 1
ATOM 4349 C CA . PHE A 1 553 ? -13.017 6.150 25.855 1.00 85.69 553 PHE A CA 1
ATOM 4350 C C . PHE A 1 553 ? -12.421 4.755 25.641 1.00 85.69 553 PHE A C 1
ATOM 4352 O O . PHE A 1 553 ? -13.150 3.767 25.734 1.00 85.69 553 PHE A O 1
ATOM 4359 N N . TYR A 1 554 ? -11.109 4.647 25.414 1.00 86.56 554 TYR A N 1
ATOM 4360 C CA . TYR A 1 554 ? -10.455 3.346 25.217 1.00 86.56 554 TYR A CA 1
ATOM 4361 C C . TYR A 1 554 ? -10.460 2.494 26.486 1.00 86.56 554 TYR A C 1
ATOM 4363 O O . TYR A 1 554 ? -10.650 1.282 26.405 1.00 86.56 554 TYR A O 1
ATOM 4371 N N . TYR A 1 555 ? -10.350 3.129 27.654 1.00 91.69 555 TYR A N 1
ATOM 4372 C CA . TYR A 1 555 ? -10.546 2.471 28.939 1.00 91.69 555 TYR A CA 1
ATOM 4373 C C . TYR A 1 555 ? -11.942 1.835 29.059 1.00 91.69 555 TYR A C 1
ATOM 4375 O O . TYR A 1 555 ? -12.066 0.640 29.326 1.00 91.69 555 TYR A O 1
ATOM 4383 N N . GLY A 1 556 ? -12.998 2.610 28.789 1.00 90.62 556 GLY A N 1
ATOM 4384 C CA . GLY A 1 556 ? -14.381 2.132 28.829 1.00 90.62 556 GLY A CA 1
ATOM 4385 C C . GLY A 1 556 ? -14.651 1.013 27.821 1.00 90.62 556 GLY A C 1
ATOM 4386 O O . GLY A 1 556 ? -15.317 0.034 28.155 1.00 90.62 556 GLY A O 1
ATOM 4387 N N . LEU A 1 557 ? -14.092 1.110 26.609 1.00 86.19 557 LEU A N 1
ATOM 4388 C CA . LEU A 1 557 ? -14.197 0.057 25.598 1.00 86.19 557 LEU A CA 1
ATOM 4389 C C . LEU A 1 557 ? -13.529 -1.253 26.041 1.00 86.19 557 LEU A C 1
ATOM 4391 O O . LEU A 1 557 ? -14.128 -2.317 25.877 1.00 86.19 557 LEU A O 1
ATOM 4395 N N . ALA A 1 558 ? -12.322 -1.190 26.612 1.00 90.25 558 ALA A N 1
ATOM 4396 C CA . ALA A 1 558 ? -11.609 -2.367 27.108 1.00 90.25 558 ALA A CA 1
ATOM 4397 C C . ALA A 1 558 ? -12.361 -3.035 28.274 1.00 90.25 558 ALA A C 1
ATOM 4399 O O . ALA A 1 558 ? -12.619 -4.240 28.234 1.00 90.25 558 ALA A O 1
ATOM 4400 N N . CYS A 1 559 ? -12.818 -2.247 29.256 1.00 91.00 559 CYS A N 1
ATOM 4401 C CA . CYS A 1 559 ? -13.665 -2.726 30.353 1.00 91.00 559 CYS A CA 1
ATOM 4402 C C . CYS A 1 559 ? -14.957 -3.390 29.843 1.00 91.00 559 CYS A C 1
ATOM 4404 O O . CYS A 1 559 ? -15.358 -4.447 30.329 1.00 91.00 559 CYS A O 1
ATOM 4406 N N . GLY A 1 560 ? -15.601 -2.802 28.830 1.00 86.69 560 GLY A N 1
ATOM 4407 C CA . GLY A 1 560 ? -16.829 -3.335 28.239 1.00 86.69 560 GLY A CA 1
ATOM 4408 C C . GLY A 1 560 ? -16.625 -4.633 27.450 1.00 86.69 560 GLY A C 1
ATOM 4409 O O . GLY A 1 560 ? -17.546 -5.451 27.368 1.00 86.69 560 GLY A O 1
ATOM 4410 N N . ARG A 1 561 ? -15.435 -4.852 26.871 1.00 84.94 561 ARG A N 1
ATOM 4411 C CA . ARG A 1 561 ? -15.132 -6.031 26.045 1.00 84.94 561 ARG A CA 1
ATOM 4412 C C . ARG A 1 561 ? -14.867 -7.297 26.869 1.00 84.94 561 ARG A C 1
ATOM 4414 O O . ARG A 1 561 ? -15.143 -8.388 26.362 1.00 84.94 561 ARG A O 1
ATOM 4421 N N . ARG A 1 562 ? -14.410 -7.175 28.123 1.00 83.69 562 ARG A N 1
ATOM 4422 C CA . ARG A 1 562 ? -14.136 -8.324 29.006 1.00 83.69 562 ARG A CA 1
ATOM 4423 C C . ARG A 1 562 ? -15.391 -9.166 29.256 1.00 83.69 562 ARG A C 1
ATOM 4425 O O . ARG A 1 562 ? -16.438 -8.659 29.667 1.00 83.69 562 ARG A O 1
ATOM 4432 N N . ASN A 1 563 ? -15.271 -10.474 29.031 1.00 67.38 563 ASN A N 1
ATOM 4433 C CA . ASN A 1 563 ? -16.368 -11.428 29.218 1.00 67.38 563 ASN A CA 1
ATOM 4434 C C . ASN A 1 563 ? -16.620 -11.766 30.696 1.00 67.38 563 ASN A C 1
ATOM 4436 O O . ASN A 1 563 ? -17.779 -11.878 31.100 1.00 67.38 563 ASN A O 1
ATOM 4440 N N . ASP A 1 564 ? -15.577 -11.804 31.523 1.00 66.88 564 ASP A N 1
ATOM 4441 C CA . ASP A 1 564 ? -15.667 -12.409 32.862 1.00 66.88 564 ASP A CA 1
ATOM 4442 C C . ASP A 1 564 ? -15.896 -11.393 33.999 1.00 66.88 564 ASP A C 1
ATOM 4444 O O . ASP A 1 564 ? -16.112 -11.772 35.147 1.00 66.88 564 ASP A O 1
ATOM 4448 N N . GLY A 1 565 ? -15.905 -10.089 33.695 1.00 75.38 565 GLY A N 1
ATOM 4449 C CA . GLY A 1 565 ? -16.025 -9.016 34.687 1.00 75.38 565 GLY A CA 1
ATOM 4450 C C . GLY A 1 565 ? -17.370 -8.294 34.639 1.00 75.38 565 GLY A C 1
ATOM 4451 O O . GLY A 1 565 ? -17.523 -7.303 33.926 1.00 75.38 565 GLY A O 1
ATOM 4452 N N . ALA A 1 566 ? -18.359 -8.734 35.426 1.00 77.25 566 ALA A N 1
ATOM 4453 C CA . ALA A 1 566 ? -19.585 -7.945 35.619 1.00 77.25 566 ALA A CA 1
ATOM 4454 C C . ALA A 1 566 ? -19.281 -6.568 36.241 1.00 77.25 566 ALA A C 1
ATOM 4456 O O . ALA A 1 566 ? -19.954 -5.588 35.922 1.00 77.25 566 ALA A O 1
ATOM 4457 N N . ASP A 1 567 ? -18.252 -6.496 37.086 1.00 84.06 567 ASP A N 1
ATOM 4458 C CA . ASP A 1 567 ? -17.771 -5.253 37.685 1.00 84.06 567 ASP A CA 1
ATOM 4459 C C . ASP A 1 567 ? -17.081 -4.356 36.645 1.00 84.06 567 ASP A C 1
ATOM 4461 O O . ASP A 1 567 ? -17.419 -3.175 36.564 1.00 84.06 567 ASP A O 1
ATOM 4465 N N . ASP A 1 568 ? -16.241 -4.921 35.765 1.00 85.38 568 ASP A N 1
ATOM 4466 C CA . ASP A 1 568 ? -15.609 -4.184 34.656 1.00 85.38 568 ASP A CA 1
ATOM 4467 C C . ASP A 1 568 ? -16.667 -3.569 33.724 1.00 85.38 568 ASP A C 1
ATOM 4469 O O . ASP A 1 568 ? -16.585 -2.403 33.342 1.00 85.38 568 ASP A O 1
ATOM 4473 N N . ARG A 1 569 ? -17.744 -4.302 33.414 1.00 87.69 569 ARG A N 1
ATOM 4474 C CA . ARG A 1 569 ? -18.847 -3.766 32.597 1.00 87.69 569 ARG A CA 1
ATOM 4475 C C . ARG A 1 569 ? -19.620 -2.640 33.290 1.00 87.69 569 ARG A C 1
ATOM 4477 O O . ARG A 1 569 ? -20.060 -1.706 32.621 1.00 87.69 569 ARG A O 1
ATOM 4484 N N . ARG A 1 570 ? -19.790 -2.683 34.617 1.00 88.69 570 ARG A N 1
ATOM 4485 C CA . ARG A 1 570 ? -20.379 -1.552 35.364 1.00 88.69 570 ARG A CA 1
ATOM 4486 C C . ARG A 1 570 ? -19.451 -0.341 35.352 1.00 88.69 570 ARG A C 1
ATOM 4488 O O . ARG A 1 570 ? -19.923 0.784 35.198 1.00 88.69 570 ARG A O 1
ATOM 4495 N N . GLU A 1 571 ? -18.150 -0.572 35.461 1.00 90.75 571 GLU A N 1
ATOM 4496 C CA . GLU A 1 571 ? -17.133 0.469 35.360 1.00 90.75 571 GLU A CA 1
ATOM 4497 C C . GLU A 1 571 ? -17.109 1.111 33.961 1.00 90.75 571 GLU A C 1
ATOM 4499 O O . GLU A 1 571 ? -17.061 2.339 33.844 1.00 90.75 571 GLU A O 1
ATOM 4504 N N . ALA A 1 572 ? -17.270 0.317 32.898 1.00 92.62 572 ALA A N 1
ATOM 4505 C CA . ALA A 1 572 ? -17.452 0.815 31.535 1.00 92.62 572 ALA A CA 1
ATOM 4506 C C . ALA A 1 572 ? -18.690 1.719 31.411 1.00 92.62 572 ALA A C 1
ATOM 4508 O O . ALA A 1 572 ? -18.585 2.819 30.867 1.00 92.62 572 ALA A O 1
ATOM 4509 N N . LEU A 1 573 ? -19.846 1.325 31.968 1.00 94.19 573 LEU A N 1
ATOM 4510 C CA . LEU A 1 573 ? -21.046 2.176 31.961 1.00 94.19 573 LEU A CA 1
ATOM 4511 C C . LEU A 1 573 ? -20.820 3.510 32.677 1.00 94.19 573 LEU A C 1
ATOM 4513 O O . LEU A 1 573 ? -21.201 4.549 32.144 1.00 94.19 573 LEU A O 1
ATOM 4517 N N . ALA A 1 574 ? -20.197 3.493 33.859 1.00 92.62 574 ALA A N 1
ATOM 4518 C CA . ALA A 1 574 ? -19.883 4.715 34.600 1.00 92.62 574 ALA A CA 1
ATOM 4519 C C . ALA A 1 574 ? -18.926 5.625 33.811 1.00 92.62 574 ALA A C 1
ATOM 4521 O O . ALA A 1 574 ? -19.075 6.849 33.802 1.00 92.62 574 ALA A O 1
ATOM 4522 N N . THR A 1 575 ? -17.969 5.023 33.104 1.00 92.19 575 THR A N 1
ATOM 4523 C CA . THR A 1 575 ? -17.020 5.736 32.246 1.00 92.19 575 THR A CA 1
ATOM 4524 C C . THR A 1 575 ? -17.724 6.394 31.058 1.00 92.19 575 THR A C 1
ATOM 4526 O O . THR A 1 575 ? -17.529 7.584 30.812 1.00 92.19 575 THR A O 1
ATOM 4529 N N . PHE A 1 576 ? -18.595 5.668 30.356 1.00 91.06 576 PHE A N 1
ATOM 4530 C CA . PHE A 1 576 ? -19.371 6.221 29.246 1.00 91.06 576 PHE A CA 1
ATOM 4531 C C . PHE A 1 576 ? -20.392 7.273 29.699 1.00 91.06 576 PHE A C 1
ATOM 4533 O O . PHE A 1 576 ? -20.563 8.270 29.006 1.00 91.06 576 PHE A O 1
ATOM 4540 N N . ASP A 1 577 ? -21.009 7.128 30.875 1.00 93.88 577 ASP A N 1
ATOM 4541 C CA . ASP A 1 577 ? -21.869 8.168 31.463 1.00 93.88 577 ASP A CA 1
ATOM 4542 C C . ASP A 1 577 ? -21.085 9.468 31.711 1.00 93.88 577 ASP A C 1
ATOM 4544 O O . ASP A 1 577 ? -21.532 10.561 31.356 1.00 93.88 577 ASP A O 1
ATOM 4548 N N . ARG A 1 578 ? -19.858 9.360 32.238 1.00 91.81 578 ARG A N 1
ATOM 4549 C CA . ARG A 1 578 ? -18.952 10.508 32.383 1.00 91.81 578 ARG A CA 1
ATOM 4550 C C . ARG A 1 578 ? -18.616 11.141 31.030 1.00 91.81 578 ARG A C 1
ATOM 4552 O O . ARG A 1 578 ? -18.633 12.364 30.929 1.00 91.81 578 ARG A O 1
ATOM 4559 N N . LEU A 1 579 ? -18.330 10.341 30.005 1.00 87.25 579 LEU A N 1
ATOM 4560 C CA . LEU A 1 579 ? -18.031 10.833 28.654 1.00 87.25 579 LEU A CA 1
ATOM 4561 C C . LEU A 1 579 ? -19.223 11.542 28.006 1.00 87.25 579 LEU A C 1
ATOM 4563 O O . LEU A 1 579 ? -19.059 12.613 27.427 1.00 87.25 579 LEU A O 1
ATOM 4567 N N . LEU A 1 580 ? -20.427 10.991 28.151 1.00 90.50 580 LEU A N 1
ATOM 4568 C CA . LEU A 1 580 ? -21.660 11.566 27.611 1.00 90.50 580 LEU A CA 1
ATOM 4569 C C . LEU A 1 580 ? -22.077 12.856 28.327 1.00 90.50 580 LEU A C 1
ATOM 4571 O O . LEU A 1 580 ? -22.678 13.727 27.704 1.00 90.50 580 LEU A O 1
ATOM 4575 N N . LYS A 1 581 ? -21.719 13.023 29.606 1.00 91.81 581 LYS A N 1
ATOM 4576 C CA . LYS A 1 581 ? -21.868 14.303 30.323 1.00 91.81 581 LYS A CA 1
ATOM 4577 C C . LYS A 1 581 ? -20.946 15.396 29.784 1.00 91.81 581 LYS A C 1
ATOM 4579 O O . LYS A 1 581 ? -21.303 16.566 29.868 1.00 91.81 581 LYS A O 1
ATOM 4584 N N . LEU A 1 582 ? -19.774 15.028 29.264 1.00 85.81 582 LEU A N 1
ATOM 4585 C CA . LEU A 1 582 ? -18.838 15.969 28.644 1.00 85.81 582 LEU A CA 1
ATOM 4586 C C . LEU A 1 582 ? -19.258 16.305 27.207 1.00 85.81 582 LEU A C 1
ATOM 4588 O O . LEU A 1 582 ? -19.277 17.474 26.835 1.00 85.81 582 LEU A O 1
ATOM 4592 N N . HIS A 1 583 ? -19.622 15.287 26.422 1.00 81.44 583 HIS A N 1
ATOM 4593 C CA . HIS A 1 583 ? -19.990 15.419 25.011 1.00 81.44 583 HIS A CA 1
ATOM 4594 C C . HIS A 1 583 ? -21.181 14.514 24.674 1.00 81.44 583 HIS A C 1
ATOM 4596 O O . HIS A 1 583 ? -21.028 13.357 24.274 1.00 81.44 583 HIS A O 1
ATOM 4602 N N . VAL A 1 584 ? -22.390 15.050 24.846 1.00 87.75 584 VAL A N 1
ATOM 4603 C CA . VAL A 1 584 ? -23.657 14.319 24.651 1.00 87.75 584 VAL A CA 1
ATOM 4604 C C . VAL A 1 584 ? -23.972 14.024 23.178 1.00 87.75 584 VAL A C 1
ATOM 4606 O O . VAL A 1 584 ? -24.831 13.202 22.862 1.00 87.75 584 VAL A O 1
ATOM 4609 N N . ASP A 1 585 ? -23.298 14.701 22.262 1.00 82.00 585 ASP A N 1
ATOM 4610 C CA . ASP A 1 585 ? -23.441 14.618 20.810 1.00 82.00 585 ASP A CA 1
ATOM 4611 C C . ASP A 1 585 ? -22.409 13.685 20.152 1.00 82.00 585 ASP A C 1
ATOM 4613 O O . ASP A 1 585 ? -22.443 13.472 18.941 1.00 82.00 585 ASP A O 1
ATOM 4617 N N . ASN A 1 586 ? -21.531 13.049 20.933 1.00 75.62 586 ASN A N 1
ATOM 4618 C CA . ASN A 1 586 ? -20.548 12.119 20.391 1.00 75.62 586 ASN A CA 1
ATOM 4619 C C . ASN A 1 586 ? -21.154 10.723 20.141 1.00 75.62 586 ASN A C 1
ATOM 4621 O O . ASN A 1 586 ? -21.431 9.950 21.064 1.00 75.62 586 ASN A O 1
ATOM 4625 N N . ARG A 1 587 ? -21.312 10.365 18.862 1.00 81.25 587 ARG A N 1
ATOM 4626 C CA . ARG A 1 587 ? -21.886 9.078 18.427 1.00 81.25 587 ARG A CA 1
ATOM 4627 C C . ARG A 1 587 ? -21.123 7.840 18.916 1.00 81.25 587 ARG A C 1
ATOM 4629 O O . ARG A 1 587 ? -21.735 6.798 19.167 1.00 81.25 587 ARG A O 1
ATOM 4636 N N . PHE A 1 588 ? -19.798 7.930 19.054 1.00 78.94 588 PHE A N 1
ATOM 4637 C CA . PHE A 1 588 ? -18.965 6.795 19.456 1.00 78.94 588 PHE A CA 1
ATOM 4638 C C . PHE A 1 588 ? -19.179 6.456 20.928 1.00 78.94 588 PHE A C 1
ATOM 4640 O O . PHE A 1 588 ? -19.207 5.281 21.288 1.00 78.94 588 PHE A O 1
ATOM 4647 N N . TYR A 1 589 ? -19.408 7.468 21.769 1.00 87.44 589 TYR A N 1
ATOM 4648 C CA . TYR A 1 589 ? -19.704 7.271 23.188 1.00 87.44 589 TYR A CA 1
ATOM 4649 C C . TYR A 1 589 ? -21.059 6.592 23.373 1.00 87.44 589 TYR A C 1
ATOM 4651 O O . TYR A 1 589 ? -21.158 5.630 24.130 1.00 87.44 589 TYR A O 1
ATOM 4659 N N . TRP A 1 590 ? -22.077 7.003 22.609 1.00 87.62 590 TRP A N 1
ATOM 4660 C CA . TRP A 1 590 ? -23.372 6.315 22.588 1.00 87.62 590 TRP A CA 1
ATOM 4661 C C . TRP A 1 590 ? -23.268 4.867 22.104 1.00 87.62 590 TRP A C 1
ATOM 4663 O O . TRP A 1 590 ? -23.918 3.989 22.667 1.00 87.62 590 TRP A O 1
ATOM 4673 N N . SER A 1 591 ? -22.433 4.604 21.097 1.00 82.50 591 SER A N 1
ATOM 4674 C CA . SER A 1 591 ? -22.210 3.247 20.583 1.00 82.50 591 SER A CA 1
ATOM 4675 C C . SER A 1 591 ? -21.494 2.360 21.604 1.00 82.50 591 SER A C 1
ATOM 4677 O O . SER A 1 591 ? -21.938 1.244 21.853 1.00 82.50 591 SER A O 1
ATOM 4679 N N . GLY A 1 592 ? -20.435 2.861 22.250 1.00 84.69 592 GLY A N 1
ATOM 4680 C CA . GLY A 1 592 ? -19.733 2.146 23.323 1.00 84.69 592 GLY A CA 1
ATOM 4681 C C . GLY A 1 592 ? -20.619 1.895 24.548 1.00 84.69 592 GLY A C 1
ATOM 4682 O O . GLY A 1 592 ? -20.608 0.801 25.118 1.00 84.69 592 GLY A O 1
ATOM 4683 N N . TYR A 1 593 ? -21.464 2.869 24.901 1.00 93.44 593 TYR A N 1
ATOM 4684 C CA . TYR A 1 593 ? -22.478 2.721 25.944 1.00 93.44 593 TYR A CA 1
ATOM 4685 C C . TYR A 1 593 ? -23.495 1.628 25.588 1.00 93.44 593 TYR A C 1
ATOM 4687 O O . TYR A 1 593 ? -23.760 0.745 26.403 1.00 93.44 593 TYR A O 1
ATOM 4695 N N . GLY A 1 594 ? -24.003 1.633 24.351 1.00 92.69 594 GLY A N 1
ATOM 4696 C CA . GLY A 1 594 ? -24.901 0.604 23.824 1.00 92.69 594 GLY A CA 1
ATOM 4697 C C . GLY A 1 594 ? -24.279 -0.795 23.820 1.00 92.69 594 GLY A C 1
ATOM 4698 O O . GLY A 1 594 ? -24.905 -1.730 24.317 1.00 92.69 594 GLY A O 1
ATOM 4699 N N . ASP A 1 595 ? -23.033 -0.934 23.349 1.00 89.44 595 ASP A N 1
ATOM 4700 C CA . ASP A 1 595 ? -22.285 -2.203 23.346 1.00 89.44 595 ASP A CA 1
ATOM 4701 C C . ASP A 1 595 ? -22.145 -2.749 24.781 1.00 89.44 595 ASP A C 1
ATOM 4703 O O . ASP A 1 595 ? -22.359 -3.939 25.027 1.00 89.44 595 ASP A O 1
ATOM 4707 N N . THR A 1 596 ? -21.857 -1.873 25.747 1.00 92.19 596 THR A N 1
ATOM 4708 C CA . THR A 1 596 ? -21.726 -2.243 27.165 1.00 92.19 596 THR A CA 1
ATOM 4709 C C . THR A 1 596 ? -23.067 -2.665 27.775 1.00 92.19 596 THR A C 1
ATOM 4711 O O . THR A 1 596 ? -23.140 -3.684 28.463 1.00 92.19 596 THR A O 1
ATOM 4714 N N . LEU A 1 597 ? -24.147 -1.924 27.500 1.00 93.94 597 LEU A N 1
ATOM 4715 C CA . LEU A 1 597 ? -25.504 -2.252 27.956 1.00 93.94 597 LEU A CA 1
ATOM 4716 C C . LEU A 1 597 ? -25.994 -3.581 27.378 1.00 93.94 597 LEU A C 1
ATOM 4718 O O . LEU A 1 597 ? -26.539 -4.405 28.112 1.00 93.94 597 LEU A O 1
ATOM 4722 N N . SER A 1 598 ? -25.749 -3.811 26.086 1.00 91.62 598 SER A N 1
ATOM 4723 C CA . SER A 1 598 ? -26.095 -5.053 25.395 1.00 91.62 598 SER A CA 1
ATOM 4724 C C . SER A 1 598 ? -25.414 -6.260 26.046 1.00 91.62 598 SER A C 1
ATOM 4726 O O . SER A 1 598 ? -26.056 -7.270 26.320 1.00 91.62 598 SER A O 1
ATOM 4728 N N . ARG A 1 599 ? -24.123 -6.145 26.383 1.00 89.44 599 ARG A N 1
ATOM 4729 C CA . ARG A 1 599 ? -23.366 -7.206 27.074 1.00 89.44 599 ARG A CA 1
ATOM 4730 C C . ARG A 1 599 ? -23.811 -7.447 28.517 1.00 89.44 599 ARG A C 1
ATOM 4732 O O . ARG A 1 599 ? -23.558 -8.517 29.060 1.00 89.44 599 ARG A O 1
ATOM 4739 N N . LEU A 1 600 ? -24.464 -6.471 29.145 1.00 89.31 600 LEU A N 1
ATOM 4740 C CA . LEU A 1 600 ? -25.101 -6.618 30.457 1.00 89.31 600 LEU A CA 1
ATOM 4741 C C . LEU A 1 600 ? -26.536 -7.167 30.370 1.00 89.31 600 LEU A C 1
ATOM 4743 O O . LEU A 1 600 ? -27.192 -7.284 31.402 1.00 89.31 600 LEU A O 1
ATOM 4747 N N . GLY A 1 601 ? -27.034 -7.477 29.167 1.00 89.56 601 GLY A N 1
ATOM 4748 C CA . GLY A 1 601 ? -28.404 -7.944 28.936 1.00 89.56 601 GLY A CA 1
ATOM 4749 C C . GLY A 1 601 ? -29.465 -6.846 29.051 1.00 89.56 601 GLY A C 1
ATOM 4750 O O . GLY A 1 601 ? -30.657 -7.134 29.128 1.00 89.56 601 GLY A O 1
ATOM 4751 N N . LYS A 1 602 ? -29.063 -5.569 29.075 1.00 92.94 602 LYS A N 1
ATOM 4752 C CA . LYS A 1 602 ? -29.974 -4.419 29.149 1.00 92.94 602 LYS A CA 1
ATOM 4753 C C . LYS A 1 602 ? -30.398 -3.960 27.754 1.00 92.94 602 LYS A C 1
ATOM 4755 O O . LYS A 1 602 ? -30.187 -2.810 27.364 1.00 92.94 602 LYS A O 1
ATOM 4760 N N . ASP A 1 603 ? -31.011 -4.861 26.999 1.00 93.19 603 ASP A N 1
ATOM 4761 C CA . ASP A 1 603 ? -31.235 -4.681 25.561 1.00 93.19 603 ASP A CA 1
ATOM 4762 C C . ASP A 1 603 ? -32.143 -3.484 25.221 1.00 93.19 603 ASP A C 1
ATOM 4764 O O . ASP A 1 603 ? -31.887 -2.773 24.249 1.00 93.19 603 ASP A O 1
ATOM 4768 N N . GLN A 1 604 ? -33.144 -3.161 26.052 1.00 93.88 604 GLN A N 1
ATOM 4769 C CA . GLN A 1 604 ? -33.986 -1.973 25.825 1.00 93.88 604 GLN A CA 1
ATOM 4770 C C . GLN A 1 604 ? -33.214 -0.655 25.968 1.00 93.88 604 GLN A C 1
ATOM 4772 O O . GLN A 1 604 ? -33.422 0.279 25.192 1.00 93.88 604 GLN A O 1
ATOM 4777 N N . GLU A 1 605 ? -32.320 -0.561 26.954 1.00 95.38 605 GLU A N 1
ATOM 4778 C CA . GLU A 1 605 ? -31.463 0.615 27.135 1.00 95.38 605 GLU A CA 1
ATOM 4779 C C . GLU A 1 605 ? -30.426 0.691 26.006 1.00 95.38 605 GLU A C 1
ATOM 4781 O O . GLU A 1 605 ? -30.204 1.767 25.448 1.00 95.38 605 GLU A O 1
ATOM 4786 N N . ALA A 1 606 ? -29.864 -0.454 25.602 1.00 96.00 606 ALA A N 1
ATOM 4787 C CA . ALA A 1 606 ? -28.933 -0.539 24.482 1.00 96.00 606 ALA A CA 1
ATOM 4788 C C . ALA A 1 606 ? -29.572 -0.044 23.174 1.00 96.00 606 ALA A C 1
ATOM 4790 O O . ALA A 1 606 ? -28.983 0.783 22.478 1.00 96.00 606 ALA A O 1
ATOM 4791 N N . LYS A 1 607 ? -30.816 -0.446 22.869 1.00 95.88 607 LYS A N 1
ATOM 4792 C CA . LYS A 1 607 ? -31.554 0.061 21.698 1.00 95.88 607 LYS A CA 1
ATOM 4793 C C . LYS A 1 607 ? -31.730 1.578 21.732 1.00 95.88 607 LYS A C 1
ATOM 4795 O O . LYS A 1 607 ? -31.542 2.232 20.705 1.00 95.88 607 LYS A O 1
ATOM 4800 N N . LYS A 1 608 ? -32.045 2.167 22.891 1.00 96.25 608 LYS A N 1
ATOM 4801 C CA . LYS A 1 608 ? -32.129 3.634 23.031 1.00 96.25 608 LYS A CA 1
ATOM 4802 C C . LYS A 1 608 ? -30.780 4.295 22.739 1.00 96.25 608 LYS A C 1
ATOM 4804 O O . LYS A 1 608 ? -30.736 5.265 21.982 1.00 96.25 608 LYS A O 1
ATOM 4809 N N . ALA A 1 609 ? -29.694 3.743 23.278 1.00 94.00 609 ALA A N 1
ATOM 4810 C CA . ALA A 1 609 ? -28.341 4.241 23.049 1.00 94.00 609 ALA A CA 1
ATOM 4811 C C . ALA A 1 609 ? -27.944 4.172 21.564 1.00 94.00 609 ALA A C 1
ATOM 4813 O O . ALA A 1 609 ? -27.528 5.183 21.001 1.00 94.00 609 ALA A O 1
ATOM 4814 N N . TYR A 1 610 ? -28.159 3.040 20.887 1.00 93.31 610 TYR A N 1
ATOM 4815 C CA . TYR A 1 610 ? -27.867 2.923 19.453 1.00 93.31 610 TYR A CA 1
ATOM 4816 C C . TYR A 1 610 ? -28.788 3.770 18.576 1.00 93.31 610 TYR A C 1
ATOM 4818 O O . TYR A 1 610 ? -28.347 4.280 17.552 1.00 93.31 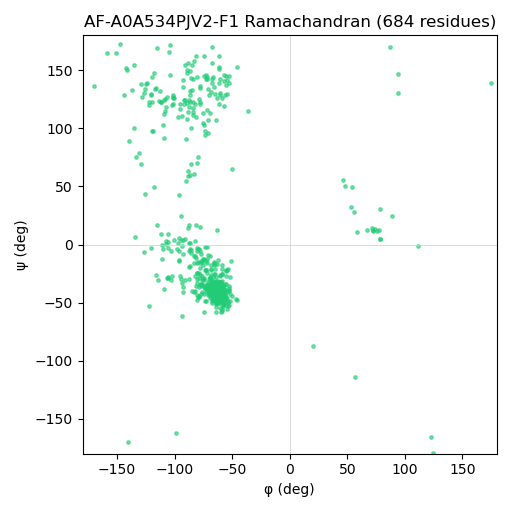610 TYR A O 1
ATOM 4826 N N . THR A 1 611 ? -30.045 3.979 18.975 1.00 94.69 611 THR A N 1
ATOM 4827 C CA . THR A 1 611 ? -30.944 4.912 18.276 1.00 94.69 611 THR A CA 1
ATOM 4828 C C . THR A 1 611 ? -30.390 6.331 18.343 1.00 94.69 611 THR A C 1
ATOM 4830 O O . THR A 1 611 ? -30.382 7.045 17.339 1.00 94.69 611 THR A O 1
ATOM 4833 N N . ARG A 1 612 ? -29.868 6.733 19.510 1.00 93.44 612 ARG A N 1
ATOM 4834 C CA . ARG A 1 612 ? -29.209 8.028 19.672 1.00 93.44 612 ARG A CA 1
ATOM 4835 C C . ARG A 1 612 ? -27.908 8.107 18.876 1.00 93.44 612 ARG A C 1
ATOM 4837 O O . ARG A 1 612 ? -27.706 9.108 18.200 1.00 93.44 612 ARG A O 1
ATOM 4844 N N . ALA A 1 613 ? -27.087 7.055 18.893 1.00 87.06 613 ALA A N 1
ATOM 4845 C CA . ALA A 1 613 ? -25.881 6.965 18.072 1.00 87.06 613 ALA A CA 1
ATOM 4846 C C . ALA A 1 613 ? -26.211 7.130 16.584 1.00 87.06 613 ALA A C 1
ATOM 4848 O O . ALA A 1 613 ? -25.623 7.979 15.930 1.00 87.06 613 ALA A O 1
ATOM 4849 N N . ARG A 1 614 ? -27.221 6.409 16.076 1.00 89.06 614 ARG A N 1
ATOM 4850 C CA . ARG A 1 614 ? -27.666 6.498 14.679 1.00 89.06 614 ARG A CA 1
ATOM 4851 C C . ARG A 1 614 ? -28.131 7.899 14.298 1.00 89.06 614 ARG A C 1
ATOM 4853 O O . ARG A 1 614 ? -27.811 8.361 13.213 1.00 89.06 614 ARG A O 1
ATOM 4860 N N . ALA A 1 615 ? -28.874 8.575 15.175 1.00 89.38 615 ALA A N 1
ATOM 4861 C CA . ALA A 1 615 ? -29.342 9.940 14.927 1.00 89.38 615 ALA A CA 1
ATOM 4862 C C . ALA A 1 615 ? -28.197 10.969 14.844 1.00 89.38 615 ALA A C 1
ATOM 4864 O O . ALA A 1 615 ? -28.390 12.045 14.287 1.00 89.38 615 ALA A O 1
ATOM 4865 N N . LEU A 1 616 ? -27.034 10.645 15.415 1.00 78.62 616 LEU A N 1
ATOM 4866 C CA . LEU A 1 616 ? -25.819 11.464 15.414 1.00 78.62 616 LEU A CA 1
ATOM 4867 C C . LEU A 1 616 ? -24.767 10.960 14.405 1.00 78.62 616 LEU A C 1
ATOM 4869 O O . LEU A 1 616 ? -23.714 11.579 14.256 1.00 78.62 616 LEU A O 1
ATOM 4873 N N . SER A 1 617 ? -25.011 9.824 13.749 1.00 74.19 617 SER A N 1
ATOM 4874 C CA . SER A 1 617 ? -24.105 9.223 12.771 1.00 74.19 617 SER A CA 1
ATOM 4875 C C . SER A 1 617 ? -24.299 9.816 11.379 1.00 74.19 617 SER A C 1
ATOM 4877 O O . SER A 1 617 ? -25.389 10.253 11.011 1.00 74.19 617 SER A O 1
ATOM 4879 N N . ASP A 1 618 ? -23.235 9.751 10.575 1.00 71.12 618 ASP A N 1
ATOM 4880 C CA . ASP A 1 618 ? -23.354 9.890 9.124 1.00 71.12 618 ASP A CA 1
ATOM 4881 C C . ASP A 1 618 ? -24.372 8.852 8.609 1.00 71.12 618 ASP A C 1
ATOM 4883 O O . ASP A 1 618 ? -24.312 7.690 9.035 1.00 71.12 618 ASP A O 1
ATOM 4887 N N . PRO A 1 619 ? -25.278 9.220 7.683 1.00 67.12 619 PRO A N 1
ATOM 4888 C CA . PRO A 1 619 ? -26.187 8.280 7.035 1.00 67.12 619 PRO A CA 1
ATOM 4889 C C . PRO A 1 619 ? -25.523 7.037 6.428 1.00 67.12 619 PRO A C 1
ATOM 4891 O O . PRO A 1 619 ? -26.229 6.102 6.081 1.00 67.12 619 PRO A O 1
ATOM 4894 N N . ARG A 1 620 ? -24.203 6.995 6.249 1.00 69.56 620 ARG A N 1
ATOM 4895 C CA . ARG A 1 620 ? -23.463 5.858 5.686 1.00 69.56 620 ARG A CA 1
ATOM 4896 C C . ARG A 1 620 ? -22.869 4.918 6.726 1.00 69.56 620 ARG A C 1
ATOM 4898 O O . ARG A 1 620 ? -22.480 3.817 6.354 1.00 69.56 620 ARG A O 1
ATOM 4905 N N . ASP A 1 621 ? -22.824 5.304 7.998 1.00 70.62 621 ASP A N 1
ATOM 4906 C CA . ASP A 1 621 ? -22.295 4.460 9.072 1.00 70.62 621 ASP A CA 1
ATOM 4907 C C . ASP A 1 621 ? -23.239 3.263 9.321 1.00 70.62 621 ASP A C 1
ATOM 4909 O O . ASP A 1 621 ? -24.381 3.456 9.758 1.00 70.62 621 ASP A O 1
ATOM 4913 N N . PRO A 1 622 ? -22.812 2.017 9.037 1.00 80.69 622 PRO A N 1
ATOM 4914 C CA . PRO A 1 622 ? -23.673 0.851 9.185 1.00 80.69 622 PRO A CA 1
ATOM 4915 C C . PRO A 1 622 ? -23.754 0.369 10.640 1.00 80.69 622 PRO A C 1
ATOM 4917 O O . PRO A 1 622 ? -24.636 -0.429 10.961 1.00 80.69 622 PRO A O 1
ATOM 4920 N N . VAL A 1 623 ? -22.844 0.806 11.524 1.00 83.50 623 VAL A N 1
ATOM 4921 C CA . VAL A 1 623 ? -22.634 0.184 12.839 1.00 83.50 623 VAL A CA 1
ATOM 4922 C C . VAL A 1 623 ? -23.873 0.292 13.734 1.00 83.50 623 VAL A C 1
ATOM 4924 O O . VAL A 1 623 ? -24.318 -0.750 14.225 1.00 83.50 623 VAL A O 1
ATOM 4927 N N . PRO A 1 624 ? -24.495 1.473 13.932 1.00 86.62 624 PRO A N 1
ATOM 4928 C CA . PRO A 1 624 ? -25.663 1.576 14.806 1.00 86.62 624 PRO A CA 1
ATOM 4929 C C . PRO A 1 624 ? -26.873 0.794 14.281 1.00 86.62 624 PRO A C 1
ATOM 4931 O O . PRO A 1 624 ? -27.559 0.135 15.061 1.00 86.62 624 PRO A O 1
ATOM 4934 N N . SER A 1 625 ? -27.126 0.827 12.966 1.00 90.69 625 SER A N 1
ATOM 4935 C CA . SER A 1 625 ? -28.232 0.081 12.347 1.00 90.69 625 SER A CA 1
ATOM 4936 C C . SER A 1 625 ? -28.004 -1.428 12.450 1.00 90.69 625 SER A C 1
ATOM 4938 O O . SER A 1 625 ? -28.912 -2.157 12.844 1.00 90.69 625 SER A O 1
ATOM 4940 N N . ASN A 1 626 ? -26.774 -1.897 12.227 1.00 90.31 626 ASN A N 1
ATOM 4941 C CA . ASN A 1 626 ? -26.422 -3.301 12.415 1.00 90.31 626 ASN A CA 1
ATOM 4942 C C . ASN A 1 626 ? -26.650 -3.767 13.866 1.00 90.31 626 ASN A C 1
ATOM 4944 O O . ASN A 1 626 ? -27.278 -4.798 14.095 1.00 90.31 626 ASN A O 1
ATOM 4948 N N . ARG A 1 627 ? -26.213 -2.976 14.856 1.00 93.12 627 ARG A N 1
ATOM 4949 C CA . ARG A 1 627 ? -26.407 -3.278 16.285 1.00 93.12 627 ARG A CA 1
ATOM 4950 C C . ARG A 1 627 ? -27.877 -3.302 16.705 1.00 93.12 627 ARG A C 1
ATOM 4952 O O . ARG A 1 627 ? -28.277 -4.172 17.475 1.00 93.12 627 ARG A O 1
ATOM 4959 N N . LEU A 1 628 ? -28.691 -2.378 16.192 1.00 94.81 628 LEU A N 1
ATOM 4960 C CA . LEU A 1 6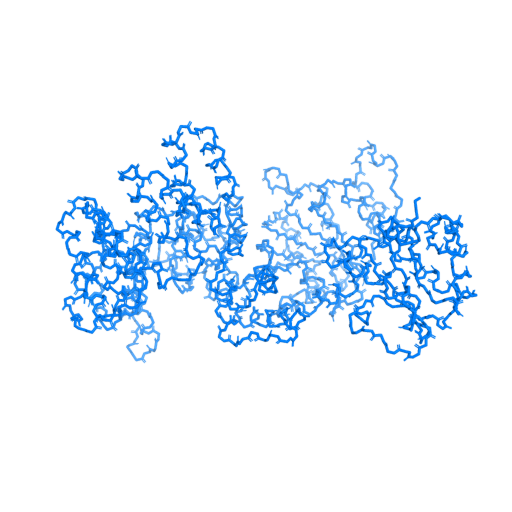28 ? -30.141 -2.388 16.414 1.00 94.81 628 LEU A CA 1
ATOM 4961 C C . LEU A 1 628 ? -30.787 -3.646 15.826 1.00 94.81 628 LEU A C 1
ATOM 4963 O O . LEU A 1 628 ? -31.592 -4.283 16.502 1.00 94.81 628 LEU A O 1
ATOM 4967 N N . GLY A 1 629 ? -30.393 -4.025 14.609 1.00 94.69 629 GLY A N 1
ATOM 4968 C CA . GLY A 1 629 ? -30.824 -5.262 13.967 1.00 94.69 629 GLY A CA 1
ATOM 4969 C C . GLY A 1 629 ? -30.470 -6.508 14.781 1.00 94.69 629 GLY A C 1
ATOM 4970 O O . GLY A 1 629 ? -31.341 -7.329 15.049 1.00 94.69 629 GLY A O 1
ATOM 4971 N N . GLU A 1 630 ? -29.226 -6.615 15.259 1.00 94.94 630 GLU A N 1
ATOM 4972 C CA . GLU A 1 630 ? -28.775 -7.709 16.136 1.00 94.94 630 GLU A CA 1
ATOM 4973 C C . GLU A 1 630 ? -29.620 -7.824 17.411 1.00 94.94 630 GLU A C 1
ATOM 4975 O O . GLU A 1 630 ? -29.981 -8.929 17.814 1.00 94.94 630 GLU A O 1
ATOM 4980 N N . LEU A 1 631 ? -29.940 -6.699 18.057 1.00 94.94 631 LEU A N 1
ATOM 4981 C CA . LEU A 1 631 ? -30.776 -6.687 19.260 1.00 94.94 631 LEU A CA 1
ATOM 4982 C C . LEU A 1 631 ? -32.215 -7.130 18.967 1.00 94.94 631 LEU A C 1
ATOM 4984 O O . LEU A 1 631 ? -32.782 -7.903 19.732 1.00 94.94 631 LEU A O 1
ATOM 4988 N N . LEU A 1 632 ? -32.795 -6.686 17.851 1.00 94.25 632 LEU A N 1
ATOM 4989 C CA . LEU A 1 632 ? -34.146 -7.081 17.444 1.00 94.25 632 LEU A CA 1
ATOM 4990 C C . LEU A 1 632 ? -34.227 -8.566 17.067 1.00 94.25 632 LEU A C 1
ATOM 4992 O O . LEU A 1 632 ? -35.204 -9.225 17.421 1.00 94.25 632 LEU A O 1
ATOM 4996 N N . LEU A 1 633 ? -33.181 -9.121 16.442 1.00 93.19 633 LEU A N 1
ATOM 4997 C CA . LEU A 1 633 ? -33.075 -10.564 16.198 1.00 93.19 633 LEU A CA 1
ATOM 4998 C C . LEU A 1 633 ? -33.053 -11.376 17.495 1.00 93.19 633 LEU A C 1
ATOM 5000 O O . LEU A 1 633 ? -33.697 -12.420 17.572 1.00 93.19 633 LEU A O 1
ATOM 5004 N N . ARG A 1 634 ? -32.330 -10.914 18.526 1.00 90.94 634 ARG A N 1
ATOM 5005 C CA . ARG A 1 634 ? -32.319 -11.585 19.841 1.00 90.94 634 ARG A CA 1
ATOM 5006 C C . ARG A 1 634 ? -33.696 -11.578 20.503 1.00 90.94 634 ARG A C 1
ATOM 5008 O O . ARG A 1 634 ? -34.035 -12.528 21.198 1.00 90.94 634 ARG A O 1
ATOM 5015 N N . GLU A 1 635 ? -34.487 -10.535 20.265 1.00 91.00 635 GLU A N 1
ATOM 5016 C CA . GLU A 1 635 ? -35.877 -10.426 20.727 1.00 91.00 635 GLU A CA 1
ATOM 5017 C C . GLU A 1 635 ? -36.873 -11.238 19.875 1.00 91.00 635 GLU A C 1
ATOM 5019 O O . GLU A 1 635 ? -38.053 -11.294 20.216 1.00 91.00 635 GLU A O 1
ATOM 5024 N N . GLY A 1 636 ? -36.434 -11.852 18.769 1.00 90.62 636 GLY A N 1
ATOM 5025 C CA . GLY A 1 636 ? -37.297 -12.587 17.837 1.00 90.62 636 GLY A CA 1
ATOM 5026 C C . GLY A 1 636 ? -38.143 -11.697 16.918 1.00 90.62 636 GLY A C 1
ATOM 5027 O O . GLY A 1 636 ? -39.047 -12.191 16.249 1.00 90.62 636 GLY A O 1
ATOM 5028 N N . LYS A 1 637 ? -37.864 -10.390 16.860 1.00 93.69 637 LYS A N 1
ATOM 5029 C CA . LYS A 1 637 ? -38.558 -9.416 16.002 1.00 93.69 637 LYS A CA 1
ATOM 5030 C C . LYS A 1 637 ? -37.936 -9.387 14.608 1.00 93.69 637 LYS A C 1
ATOM 5032 O O . LYS A 1 637 ? -37.252 -8.431 14.235 1.00 93.69 637 LYS A O 1
ATOM 5037 N N . ILE A 1 638 ? -38.141 -10.469 13.867 1.00 92.75 638 ILE A N 1
ATOM 5038 C CA . ILE A 1 638 ? -37.473 -10.740 12.589 1.00 92.75 638 ILE A CA 1
ATOM 5039 C C . ILE A 1 638 ? -37.754 -9.638 11.554 1.00 92.75 638 ILE A C 1
ATOM 5041 O O . ILE A 1 638 ? -36.822 -9.159 10.910 1.00 92.75 638 ILE A O 1
ATOM 5045 N N . GLU A 1 639 ? -39.000 -9.184 11.425 1.00 91.25 639 GLU A N 1
ATOM 5046 C CA . GLU A 1 639 ? -39.406 -8.197 10.414 1.00 91.25 639 GLU A CA 1
ATOM 5047 C C . GLU A 1 639 ? -38.813 -6.804 10.688 1.00 91.25 639 GLU A C 1
ATOM 5049 O O . GLU A 1 639 ? -38.347 -6.113 9.779 1.00 91.25 639 GLU A O 1
ATOM 5054 N N . GLU A 1 640 ? -38.781 -6.386 11.959 1.00 92.94 640 GLU A N 1
ATOM 5055 C CA . GLU A 1 640 ? -38.154 -5.118 12.358 1.00 92.94 640 GLU A CA 1
ATOM 5056 C C . GLU A 1 640 ? -36.629 -5.180 12.168 1.00 92.94 640 GLU A C 1
ATOM 5058 O O . GLU A 1 640 ? -36.013 -4.214 11.706 1.00 92.94 640 GLU A O 1
ATOM 5063 N N . ALA A 1 641 ? -36.012 -6.322 12.494 1.00 94.50 641 ALA A N 1
ATOM 5064 C CA . ALA A 1 641 ? -34.582 -6.538 12.312 1.00 94.50 641 ALA A CA 1
ATOM 5065 C C . ALA A 1 641 ? -34.170 -6.496 10.834 1.00 94.50 641 ALA A C 1
ATOM 5067 O O . ALA A 1 641 ? -33.127 -5.922 10.511 1.00 94.50 641 ALA A O 1
ATOM 5068 N N . GLU A 1 642 ? -34.991 -7.052 9.938 1.00 94.06 642 GLU A N 1
ATOM 5069 C CA . GLU A 1 642 ? -34.748 -7.049 8.493 1.00 94.06 642 GLU A CA 1
ATOM 5070 C C . GLU A 1 642 ? -34.567 -5.634 7.951 1.00 94.06 642 GLU A C 1
ATOM 5072 O O . GLU A 1 642 ? -33.617 -5.387 7.213 1.00 94.06 642 GLU A O 1
ATOM 5077 N N . THR A 1 643 ? -35.387 -4.682 8.400 1.00 93.81 643 THR A N 1
ATOM 5078 C CA . THR A 1 643 ? -35.276 -3.279 7.972 1.00 93.81 643 THR A CA 1
ATOM 5079 C C . THR A 1 643 ? -33.889 -2.705 8.281 1.00 93.81 643 THR A C 1
ATOM 5081 O O . THR A 1 643 ? -33.233 -2.147 7.399 1.00 93.81 643 THR A O 1
ATOM 5084 N N . PHE A 1 644 ? -33.402 -2.876 9.515 1.00 93.50 644 PHE A N 1
ATOM 5085 C CA . PHE A 1 644 ? -32.122 -2.297 9.932 1.00 93.50 644 PHE A CA 1
ATOM 5086 C C . PHE A 1 644 ? -30.902 -3.048 9.395 1.00 93.50 644 PHE A C 1
ATOM 5088 O O . PHE A 1 644 ? -29.896 -2.416 9.065 1.00 93.50 644 PHE A O 1
ATOM 5095 N N . LEU A 1 645 ? -30.973 -4.375 9.283 1.00 93.62 645 LEU A N 1
ATOM 5096 C CA . LEU A 1 645 ? -29.876 -5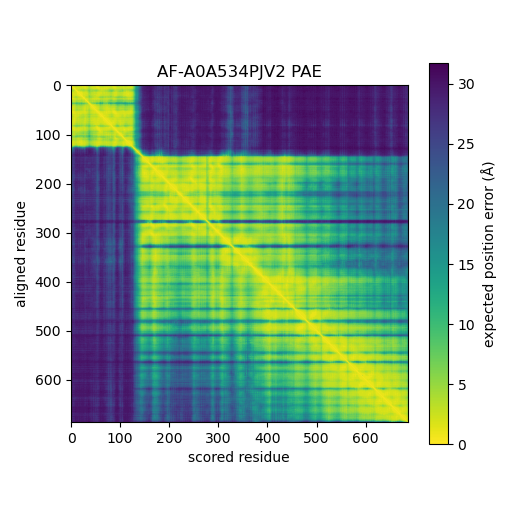.177 8.739 1.00 93.62 645 LEU A CA 1
ATOM 5097 C C . LEU A 1 645 ? -29.764 -5.025 7.222 1.00 93.62 645 LEU A C 1
ATOM 5099 O O . LEU A 1 645 ? -28.650 -4.924 6.711 1.00 93.62 645 LEU A O 1
ATOM 5103 N N . HIS A 1 646 ? -30.889 -4.917 6.510 1.00 92.62 646 HIS A N 1
ATOM 5104 C CA . HIS A 1 646 ? -30.894 -4.580 5.090 1.00 92.62 646 HIS A CA 1
ATOM 5105 C C . HIS A 1 646 ? -30.316 -3.179 4.859 1.00 92.62 646 HIS A C 1
ATOM 5107 O O . HIS A 1 646 ? -29.458 -2.998 3.996 1.00 92.62 646 HIS A O 1
ATOM 5113 N N . GLU A 1 647 ? -30.728 -2.186 5.655 1.00 88.62 647 GLU A N 1
ATOM 5114 C CA . GLU A 1 647 ? -30.153 -0.837 5.619 1.00 88.62 647 GLU A CA 1
ATOM 5115 C C . GLU A 1 647 ? -28.629 -0.880 5.814 1.00 88.62 647 GLU A C 1
ATOM 5117 O O . GLU A 1 647 ? -27.890 -0.360 4.975 1.00 88.62 647 GLU A O 1
ATOM 5122 N N . ALA A 1 648 ? -28.145 -1.549 6.865 1.00 87.88 648 ALA A N 1
ATOM 5123 C CA . ALA A 1 648 ? -26.716 -1.681 7.135 1.00 87.88 648 ALA A CA 1
ATOM 5124 C C . ALA A 1 648 ? -25.974 -2.379 5.981 1.00 87.88 648 ALA A C 1
ATOM 5126 O O . ALA A 1 648 ? -24.926 -1.899 5.543 1.00 87.88 648 ALA A O 1
ATOM 5127 N N . HIS A 1 649 ? -26.527 -3.472 5.446 1.00 89.44 649 HIS A N 1
ATOM 5128 C CA . HIS A 1 649 ? -25.917 -4.224 4.350 1.00 89.44 649 HIS A CA 1
ATOM 5129 C C . HIS A 1 649 ? -25.892 -3.430 3.043 1.00 89.44 649 HIS A C 1
ATOM 5131 O O . HIS A 1 649 ? -24.890 -3.452 2.335 1.00 89.44 649 HIS A O 1
ATOM 5137 N N . SER A 1 650 ? -26.951 -2.680 2.738 1.00 85.38 650 SER A N 1
ATOM 5138 C CA . SER A 1 650 ? -27.013 -1.842 1.535 1.00 85.38 650 SER A CA 1
ATOM 5139 C C . SER A 1 650 ? -25.943 -0.746 1.529 1.00 85.38 650 SER A C 1
ATOM 5141 O O . SER A 1 650 ? -25.430 -0.388 0.470 1.00 85.38 650 SER A O 1
ATOM 5143 N N . ARG A 1 651 ? -25.568 -0.248 2.714 1.00 80.62 651 ARG A N 1
ATOM 5144 C CA . ARG A 1 651 ? -24.546 0.792 2.891 1.00 80.62 651 ARG A CA 1
ATOM 5145 C C . ARG A 1 651 ? -23.134 0.228 2.905 1.00 80.62 651 ARG A C 1
ATOM 5147 O O . ARG A 1 651 ? -22.244 0.819 2.304 1.00 80.62 651 ARG A O 1
ATOM 5154 N N . ALA A 1 652 ? -22.933 -0.913 3.560 1.00 74.50 652 ALA A N 1
ATOM 5155 C CA . ALA A 1 652 ? -21.628 -1.550 3.696 1.00 74.50 652 ALA A CA 1
ATOM 5156 C C . ALA A 1 652 ? -21.680 -3.037 3.301 1.00 74.50 652 ALA A C 1
ATOM 5158 O O . ALA A 1 652 ? -21.494 -3.920 4.142 1.00 74.50 652 ALA A O 1
ATOM 5159 N N . PRO A 1 653 ? -21.878 -3.351 2.007 1.00 75.81 653 PRO A N 1
ATOM 5160 C CA . PRO A 1 653 ? -22.112 -4.722 1.550 1.00 75.81 653 PRO A CA 1
ATOM 5161 C C . PRO A 1 653 ? -20.864 -5.623 1.606 1.00 75.81 653 PRO A C 1
ATOM 5163 O O . PRO A 1 653 ? -20.938 -6.798 1.245 1.00 75.81 653 PRO A O 1
ATOM 5166 N N . GLY A 1 654 ? -19.711 -5.076 2.002 1.00 74.31 654 GLY A N 1
ATOM 5167 C CA . GLY A 1 654 ? -18.459 -5.802 2.234 1.00 74.31 654 GLY A CA 1
ATOM 5168 C C . GLY A 1 654 ? -18.040 -5.894 3.706 1.00 74.31 654 GLY A C 1
ATOM 5169 O O . GLY A 1 654 ? -17.036 -6.538 3.991 1.00 74.31 654 GLY A O 1
ATOM 5170 N N . ASP A 1 655 ? -18.768 -5.274 4.644 1.00 73.62 655 ASP A N 1
ATOM 5171 C CA . ASP A 1 655 ? -18.442 -5.388 6.070 1.00 73.62 655 ASP A CA 1
ATOM 5172 C C . ASP A 1 655 ? -18.870 -6.768 6.587 1.00 73.62 655 ASP A C 1
ATOM 5174 O O . ASP A 1 655 ? -20.060 -7.082 6.660 1.00 73.62 655 ASP A O 1
ATOM 5178 N N . LEU A 1 656 ? -17.893 -7.600 6.960 1.00 80.00 656 LEU A N 1
ATOM 5179 C CA . LEU A 1 656 ? -18.137 -8.970 7.420 1.00 80.00 656 LEU A CA 1
ATOM 5180 C C . LEU A 1 656 ? -19.009 -9.042 8.679 1.00 80.00 656 LEU A C 1
ATOM 5182 O O . LEU A 1 656 ? -19.703 -10.037 8.867 1.00 80.00 656 LEU A O 1
ATOM 5186 N N . ARG A 1 657 ? -19.014 -8.004 9.526 1.00 82.50 657 ARG A N 1
ATOM 5187 C CA . ARG A 1 657 ? -19.881 -7.952 10.715 1.00 82.50 657 ARG A CA 1
ATOM 5188 C C . ARG A 1 657 ? -21.338 -7.818 10.295 1.00 82.50 657 ARG A C 1
ATOM 5190 O O . ARG A 1 657 ? -22.187 -8.551 10.784 1.00 82.50 657 ARG A O 1
ATOM 5197 N N . VAL A 1 658 ? -21.597 -6.941 9.328 1.00 86.44 658 VAL A N 1
ATOM 5198 C CA . VAL A 1 658 ? -22.932 -6.722 8.763 1.00 86.44 658 VAL A CA 1
ATOM 5199 C C . VAL A 1 658 ? -23.396 -7.944 7.973 1.00 86.44 658 VAL A C 1
ATOM 5201 O O . VAL A 1 658 ? -24.536 -8.376 8.111 1.00 86.44 658 VAL A O 1
ATOM 5204 N N . VAL A 1 659 ? -22.500 -8.548 7.185 1.00 90.12 659 VAL A N 1
ATOM 5205 C CA . VAL A 1 659 ? -22.766 -9.806 6.470 1.00 90.12 659 VAL A CA 1
ATOM 5206 C C . VAL A 1 659 ? -23.119 -10.928 7.445 1.00 90.12 659 VAL A C 1
ATOM 5208 O O . VAL A 1 659 ? -24.077 -11.652 7.193 1.00 90.12 659 VAL A O 1
ATOM 5211 N N . ALA A 1 660 ? -22.396 -11.062 8.560 1.00 90.31 660 ALA A N 1
ATOM 5212 C CA . ALA A 1 660 ? -22.680 -12.077 9.570 1.00 90.31 660 ALA A CA 1
ATOM 5213 C C . ALA A 1 660 ? -24.060 -11.873 10.213 1.00 90.31 660 ALA A C 1
ATOM 5215 O O . ALA A 1 660 ? -24.839 -12.820 10.304 1.00 90.31 660 ALA A O 1
ATOM 5216 N N . SER A 1 661 ? -24.397 -10.642 10.598 1.00 92.19 661 SER A N 1
ATOM 5217 C CA . SER A 1 661 ? -25.687 -10.334 11.224 1.00 92.19 661 SER A CA 1
ATOM 5218 C C . SER A 1 661 ? -26.855 -10.481 10.248 1.00 92.19 661 SER A C 1
ATOM 5220 O O . SER A 1 661 ? -27.903 -11.011 10.614 1.00 92.19 661 SER A O 1
ATOM 5222 N N . TYR A 1 662 ? -26.669 -10.117 8.976 1.00 94.06 66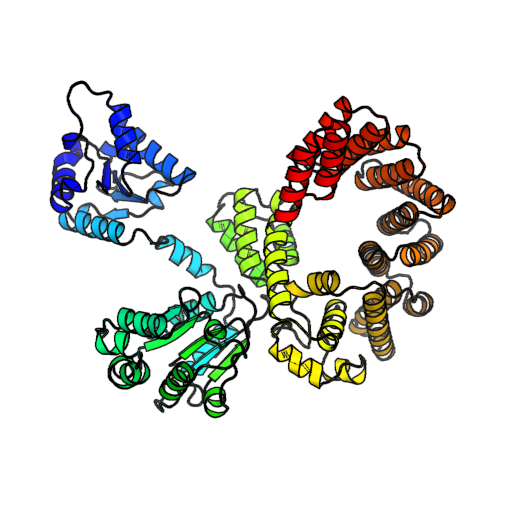2 TYR A N 1
ATOM 5223 C CA . TYR A 1 662 ? -27.684 -10.328 7.943 1.00 94.06 662 TYR A CA 1
ATOM 5224 C C . TYR A 1 662 ? -27.830 -11.810 7.557 1.00 94.06 662 TYR A C 1
ATOM 5226 O O . TYR A 1 662 ? -28.941 -12.292 7.348 1.00 94.06 662 TYR A O 1
ATOM 5234 N N . ALA A 1 663 ? -26.741 -12.581 7.560 1.00 93.75 663 ALA A N 1
ATOM 5235 C CA . ALA A 1 663 ? -26.807 -14.033 7.415 1.00 93.75 663 ALA A CA 1
ATOM 5236 C C . ALA A 1 663 ? -27.543 -14.696 8.594 1.00 93.75 663 ALA A C 1
ATOM 5238 O O . ALA A 1 663 ? -28.315 -15.629 8.375 1.00 93.75 663 ALA A O 1
ATOM 5239 N N . ALA A 1 664 ? -27.364 -14.195 9.822 1.00 93.81 664 ALA A N 1
ATOM 5240 C CA . ALA A 1 664 ? -28.085 -14.678 11.000 1.00 93.81 664 ALA A CA 1
ATOM 5241 C C . ALA A 1 664 ? -29.601 -14.421 10.905 1.00 93.81 664 ALA A C 1
ATOM 5243 O O . ALA A 1 664 ? -30.389 -15.303 11.246 1.00 93.81 664 ALA A O 1
ATOM 5244 N N . LEU A 1 665 ? -30.019 -13.264 10.374 1.00 95.62 665 LEU A N 1
ATOM 5245 C CA . LEU A 1 665 ? -31.423 -13.001 10.031 1.00 95.62 665 LEU A CA 1
ATOM 5246 C C . LEU A 1 665 ? -31.950 -14.040 9.031 1.00 95.62 665 LEU A C 1
ATOM 5248 O O . LEU A 1 665 ? -32.975 -14.670 9.284 1.00 95.62 665 LEU A O 1
ATOM 5252 N N . LEU A 1 666 ? -31.248 -14.245 7.911 1.00 93.62 666 LEU A N 1
ATOM 5253 C CA . LEU A 1 666 ? -31.655 -15.203 6.875 1.00 93.62 666 LEU A CA 1
ATOM 5254 C C . LEU A 1 666 ? -31.752 -16.631 7.426 1.00 93.62 666 LEU A C 1
ATOM 5256 O O . LEU A 1 666 ? -32.664 -17.374 7.068 1.00 93.62 666 LEU A O 1
ATOM 5260 N N . GLN A 1 667 ? -30.853 -17.000 8.339 1.00 92.94 667 GLN A N 1
ATOM 5261 C CA . GLN A 1 667 ? -30.900 -18.277 9.041 1.00 92.94 667 GLN A CA 1
ATOM 5262 C C . GLN A 1 667 ? -32.153 -18.408 9.916 1.00 92.94 667 GLN A C 1
ATOM 5264 O O . GLN A 1 667 ? -32.822 -19.437 9.842 1.00 92.94 667 GLN A O 1
ATOM 5269 N N . GLN A 1 668 ? -32.506 -17.385 10.703 1.00 92.00 668 GLN A N 1
ATOM 5270 C CA . GLN A 1 668 ? -33.742 -17.391 11.501 1.00 92.00 668 GLN A CA 1
ATOM 5271 C C . GLN A 1 668 ? -35.008 -17.417 10.630 1.00 92.00 668 GLN A C 1
ATOM 5273 O O . GLN A 1 668 ? -36.017 -17.982 11.040 1.00 92.00 668 GLN A O 1
ATOM 5278 N N . GLN A 1 669 ? -34.943 -16.881 9.408 1.00 92.75 669 GLN A N 1
ATOM 5279 C CA . GLN A 1 669 ? -36.006 -16.977 8.401 1.00 92.75 669 GLN A CA 1
ATOM 5280 C C . GLN A 1 669 ? -36.050 -18.335 7.665 1.00 92.75 669 GLN A C 1
ATOM 5282 O O . GLN A 1 669 ? -36.912 -18.536 6.812 1.00 92.75 669 GLN A O 1
ATOM 5287 N N . GLY A 1 670 ? -35.117 -19.257 7.932 1.00 92.62 670 GLY A N 1
ATOM 5288 C CA . GLY A 1 670 ? -35.013 -20.550 7.242 1.00 92.62 670 GLY A CA 1
ATOM 5289 C C . GLY A 1 670 ? -34.373 -20.496 5.846 1.00 92.62 670 GLY A C 1
ATOM 5290 O O . GLY A 1 670 ? -34.277 -21.522 5.175 1.00 92.62 670 GLY A O 1
ATOM 5291 N N . LYS A 1 671 ? -33.878 -19.334 5.402 1.00 95.06 671 LYS A N 1
ATOM 5292 C CA . LYS A 1 671 ? -33.248 -19.110 4.086 1.00 95.06 671 LYS A CA 1
ATOM 5293 C C . LYS A 1 671 ? -31.749 -19.437 4.114 1.00 95.06 671 LYS A C 1
ATOM 5295 O O . LYS A 1 671 ? -30.890 -18.586 3.875 1.00 95.06 671 LYS A O 1
ATOM 5300 N N . LEU A 1 672 ? -31.415 -20.687 4.434 1.00 93.56 672 LEU A N 1
ATOM 5301 C CA . LEU A 1 672 ? -30.029 -21.129 4.655 1.00 93.56 672 LEU A CA 1
ATOM 5302 C C . LEU A 1 672 ? -29.132 -20.985 3.413 1.00 93.56 672 LEU A C 1
ATOM 5304 O O . LEU A 1 672 ? -27.958 -20.630 3.527 1.00 93.56 672 LEU A O 1
ATOM 5308 N N . GLU A 1 673 ? -29.678 -21.231 2.224 1.00 94.44 673 GLU A N 1
ATOM 5309 C CA . GLU A 1 673 ? -28.945 -21.130 0.955 1.00 94.44 673 GLU A CA 1
ATOM 5310 C C . GLU A 1 673 ? -28.560 -19.680 0.630 1.00 94.44 673 GLU A C 1
ATOM 5312 O O . GLU A 1 673 ? -27.450 -19.417 0.157 1.00 94.44 673 GLU A O 1
ATOM 5317 N N . ASP A 1 674 ? -29.442 -18.728 0.938 1.00 92.25 674 ASP A N 1
ATOM 5318 C CA . ASP A 1 674 ? -29.187 -17.295 0.776 1.00 92.25 674 ASP A CA 1
ATOM 5319 C C . ASP A 1 674 ? -28.138 -16.810 1.771 1.00 92.25 674 ASP A C 1
ATOM 5321 O O . ASP A 1 674 ? -27.205 -16.107 1.380 1.00 92.25 674 ASP A O 1
ATOM 5325 N N . ALA A 1 675 ? -28.230 -17.250 3.031 1.00 92.50 675 ALA A N 1
ATOM 5326 C CA . ALA A 1 675 ? -27.224 -16.963 4.049 1.00 92.50 675 ALA A CA 1
ATOM 5327 C C . ALA A 1 675 ? -25.836 -17.465 3.614 1.00 92.50 675 ALA A C 1
ATOM 5329 O O . ALA A 1 675 ? -24.854 -16.724 3.675 1.00 92.50 675 ALA A O 1
ATOM 5330 N N . LEU A 1 676 ? -25.748 -18.696 3.098 1.00 91.94 676 LEU A N 1
ATOM 5331 C CA . LEU A 1 676 ? -24.489 -19.266 2.619 1.00 91.94 676 LEU A CA 1
ATOM 5332 C C . LEU A 1 676 ? -23.931 -18.499 1.413 1.00 91.94 676 LEU A C 1
ATOM 5334 O O . LEU A 1 676 ? -22.727 -18.243 1.358 1.00 91.94 676 LEU A O 1
ATOM 5338 N N . ARG A 1 677 ? -24.782 -18.122 0.449 1.00 91.00 677 ARG A N 1
ATOM 5339 C CA . ARG A 1 677 ? -24.375 -17.294 -0.699 1.00 91.00 677 ARG A CA 1
ATOM 5340 C C . ARG A 1 677 ? -23.858 -15.934 -0.250 1.00 91.00 677 ARG A C 1
ATOM 5342 O O . ARG A 1 677 ? -22.810 -15.506 -0.726 1.00 91.00 677 ARG A O 1
ATOM 5349 N N . LEU A 1 678 ? -24.551 -15.295 0.687 1.00 89.44 678 LEU A N 1
ATOM 5350 C CA . LEU A 1 678 ? -24.180 -14.000 1.243 1.00 89.44 678 LEU A CA 1
ATOM 5351 C C . LEU A 1 678 ? -22.819 -14.059 1.949 1.00 89.44 678 LEU A C 1
ATOM 5353 O O . LEU A 1 678 ? -21.943 -13.246 1.658 1.00 89.44 678 LEU A O 1
ATOM 5357 N N . VAL A 1 679 ? -22.608 -15.051 2.819 1.00 88.19 679 VAL A N 1
ATOM 5358 C CA . VAL A 1 679 ? -21.329 -15.245 3.521 1.00 88.19 679 VAL A CA 1
ATOM 5359 C C . VAL A 1 679 ? -20.202 -15.537 2.530 1.00 88.19 679 VAL A C 1
ATOM 5361 O O . VAL A 1 679 ? -19.138 -14.931 2.628 1.00 88.19 679 VAL A O 1
ATOM 5364 N N . LYS A 1 680 ? -20.426 -16.403 1.532 1.00 87.31 680 LYS A N 1
ATOM 5365 C CA . LYS A 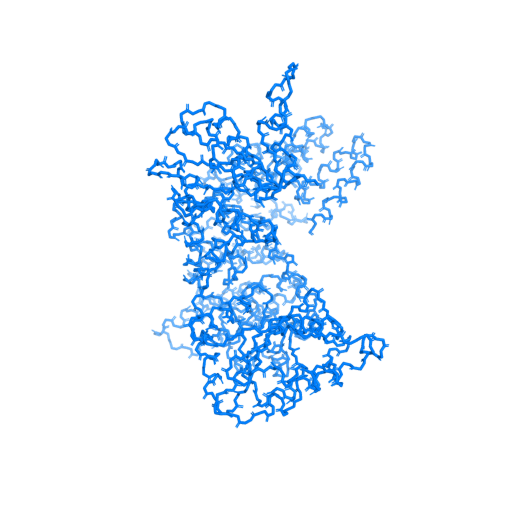1 680 ? -19.430 -16.689 0.485 1.00 87.31 680 LYS A CA 1
ATOM 5366 C C . LYS A 1 680 ? -19.069 -15.443 -0.319 1.00 87.31 680 LYS A C 1
ATOM 5368 O O . LYS A 1 680 ? -17.888 -15.190 -0.524 1.00 87.31 680 LYS A O 1
ATOM 5373 N N . ALA A 1 681 ? -20.056 -14.650 -0.730 1.00 81.50 681 ALA A N 1
ATOM 5374 C CA . ALA A 1 681 ? -19.816 -13.396 -1.437 1.00 81.50 681 ALA A CA 1
ATOM 5375 C C . ALA A 1 681 ? -19.053 -12.388 -0.561 1.00 81.50 681 ALA A C 1
ATOM 5377 O O . ALA A 1 681 ? -18.134 -11.732 -1.046 1.00 81.50 681 ALA A O 1
ATOM 5378 N N . GLY A 1 682 ? -19.378 -12.300 0.733 1.00 74.56 682 GLY A N 1
ATOM 5379 C CA . GLY A 1 682 ? -18.645 -11.478 1.698 1.00 74.56 682 GLY A CA 1
ATOM 5380 C C . GLY A 1 682 ? -17.188 -11.917 1.876 1.00 74.56 682 GLY A C 1
ATOM 5381 O O . GLY A 1 682 ? -16.299 -11.074 1.912 1.00 74.56 682 GLY A O 1
ATOM 5382 N N . LEU A 1 683 ? -16.928 -13.228 1.921 1.00 73.81 683 LEU A N 1
ATOM 5383 C CA . LEU A 1 683 ? -15.582 -13.802 2.042 1.00 73.81 683 LEU A CA 1
ATOM 5384 C C . LEU A 1 683 ? -14.772 -13.764 0.740 1.00 73.81 683 LEU A C 1
ATOM 5386 O O . LEU A 1 683 ? -13.553 -13.749 0.803 1.00 73.81 683 LEU A O 1
ATOM 5390 N N . GLN A 1 684 ? -15.408 -13.767 -0.432 1.00 67.38 684 GLN A N 1
ATOM 5391 C CA . GLN A 1 684 ? -14.725 -13.611 -1.728 1.00 67.38 684 GLN A CA 1
ATOM 5392 C C . GLN A 1 684 ? -14.411 -12.154 -2.050 1.00 67.38 684 GLN A C 1
ATOM 5394 O O . GLN A 1 684 ? -13.483 -11.868 -2.794 1.00 67.38 684 GLN A O 1
ATOM 5399 N N . ARG A 1 685 ? -15.173 -11.231 -1.464 1.00 59.38 685 ARG A N 1
ATOM 5400 C CA . ARG A 1 685 ? -14.829 -9.816 -1.413 1.00 59.38 685 ARG A CA 1
ATOM 5401 C C . ARG A 1 685 ? -13.771 -9.535 -0.349 1.00 59.38 685 ARG A C 1
ATOM 5403 O O . ARG A 1 685 ? -13.688 -8.371 0.005 1.00 59.38 685 ARG A O 1
ATOM 5410 N N . ARG A 1 686 ? -13.042 -10.511 0.216 1.00 40.38 686 ARG A N 1
ATOM 5411 C CA . ARG A 1 686 ? -11.940 -10.203 1.141 1.00 40.38 686 ARG A CA 1
ATOM 5412 C C . ARG A 1 686 ? -10.818 -9.537 0.384 1.00 40.38 686 ARG A C 1
ATOM 5414 O O . ARG A 1 686 ? -10.335 -10.163 -0.579 1.00 40.38 686 ARG A O 1
#

Sequence (686 aa):
MKTFFISHSSRNNPLVIAVAEILGQEQCWLDAWELRGGEDILKVIDAGVEAVKVFVIFWSADAKASPWVDEELGQARYRRLRRGDVTIVAVKLDNTPMPTWLERLLYIDGKKGPEHIARELARVRDESSLQTPVEEARQEDSFQNRLKESERIERAYHSPEHAGVILSGLPGMGKTALWRWTLRHRLAHLSPLKVDLEVGNTPAFFFGSLAKNLELRLPASVTQSGDWSDYWTKWVLPSIDPDAAVLIIDGTHLALDPAGRLPEWLENVFRDLLASSSENQLRLILATNKPIPLPARVQSKVEEIQLGRLPDEDVIRSLRYRLSITQPRRTASEPQLEEAAGFISGYPLGAQLWAAYAVKVGVDLAILDPAPVQKQVQDLVADMLSKAAPTEAEQRVLLLLSVLRLPASVESLVRDLDVKAETLTSLERSFLLDPTADGIAVHGLLGKHIVEKYSSHVAVTAAHERVGRYYLKEWRAAPEEFASSAVLGSQAYFHLLAAGRMDDAAAISWSLTEEARNAMIELYRTHQDEIVISIGKQLIRDLGKKADPSILFYYGLACGRRNDGADDRREALATFDRLLKLHVDNRFYWSGYGDTLSRLGKDQEAKKAYTRARALSDPRDPVPSNRLGELLLREGKIEEAETFLHEAHSRAPGDLRVVASYAALLQQQGKLEDALRLVKAGLQRR